Protein 3DAN (pdb70)

Secondary structure (DSSP, 8-state):
--GGGS-B-PPP----STTHHHHHHHHHHHHSTTHHHHHHHHHHHHHT-SEEEEE-TT-TTT-S--EEEEE-STTTGGGGG-TTTEE-SS-TTSSS---GGGGTTS--GGG--TTSHHHHHHHHHHHHHHHHHHHHHHHHHHHHHHHHHHHHHHHHHHHS-EE-HHHHHHHHHHHHHHHHHS--GGGSTTTT-HHHHHHHHHHHHHGGG---S--HHHHHHHHSSSPPPGGGTHHHHHHHHHHHHHH-HHHHHHHHHHT--HHHHHHHHHIIIIIIIIHHHHHHHHHHHHHHHHH-HHHHHHHHHHHHHHHHHHSTTS--HHHHHT-HHHHHHHHHHHHHS-SS-EEEEEESS-EEEE-SS-EEEE-TTPEEEEEHHHHTT-TTTSSSTTS--TTTTSGGGGGGGGG--TTSS-TTS---TTS-S-TTHHHHHHHHHHHHHHHHHHEEEEEEEEE--SSS-EEEEEEEEES--

Nearest PDB structures (foldseek):
  3dam-assembly1_A  TM=1.001E+00  e=1.927E-76  Parthenium argentatum
  2rch-assembly2_B  TM=9.861E-01  e=2.544E-60  Arabidopsis thaliana
  3dsk-assembly2_B  TM=9.853E-01  e=9.013E-60  Arabidopsis thaliana
  3mdt-assembly1_A  TM=7.289E-01  e=1.792E-11  Homo sapiens
  5esm-assembly1_A  TM=6.871E-01  e=2.286E-11  Saccharomyces cerevisiae YJM789

Structure (mmCIF, N/CA/C/O backbone):
data_3DAN
#
_entry.id   3DAN
#
_cell.length_a   113.488
_cell.length_b   113.488
_cell.length_c   163.846
_cell.angle_alpha   90.00
_cell.angle_beta   90.00
_cell.angle_gamma   90.00
#
_symmetry.space_group_name_H-M   'I 4 2 2'
#
loop_
_entity.id
_entity.type
_entity.pdbx_description
1 polymer 'Cytochrome P450 74A2'
2 non-polymer 'PROTOPORPHYRIN IX CONTAINING FE'
3 water water
#
loop_
_atom_site.group_PDB
_atom_site.id
_atom_site.type_symbol
_atom_site.label_atom_id
_atom_site.label_alt_id
_atom_site.label_comp_id
_atom_site.label_asym_id
_atom_site.label_entity_id
_atom_site.label_seq_id
_atom_site.pdbx_PDB_ins_code
_atom_site.Cartn_x
_atom_site.Cartn_y
_atom_site.Cartn_z
_atom_site.occupancy
_atom_site.B_iso_or_equiv
_atom_site.auth_seq_id
_atom_site.auth_comp_id
_atom_site.auth_asym_id
_atom_site.auth_atom_id
_atom_site.pdbx_PDB_model_num
ATOM 1 N N . MET A 1 1 ? -0.799 38.837 42.316 1.00 45.08 1 MET A N 1
ATOM 2 C CA . MET A 1 1 ? -1.871 38.722 43.344 1.00 45.23 1 MET A CA 1
ATOM 3 C C . MET A 1 1 ? -1.444 37.738 44.430 1.00 44.36 1 MET A C 1
ATOM 4 O O . MET A 1 1 ? -0.493 36.977 44.249 1.00 44.12 1 MET A O 1
ATOM 9 N N . ASP A 1 2 ? -2.148 37.757 45.557 1.00 43.09 2 ASP A N 1
ATOM 10 C CA . ASP A 1 2 ? -1.830 36.862 46.662 1.00 42.41 2 ASP A CA 1
ATOM 11 C C . ASP A 1 2 ? -1.964 35.412 46.203 1.00 40.70 2 ASP A C 1
ATOM 12 O O . ASP A 1 2 ? -2.970 35.032 45.603 1.00 40.43 2 ASP A O 1
ATOM 17 N N . PRO A 1 3 ? -0.945 34.583 46.476 1.00 38.85 3 PRO A N 1
ATOM 18 C CA . PRO A 1 3 ? -0.990 33.174 46.072 1.00 37.73 3 PRO A CA 1
ATOM 19 C C . PRO A 1 3 ? -2.169 32.410 46.671 1.00 37.10 3 PRO A C 1
ATOM 20 O O . PRO A 1 3 ? -2.560 31.362 46.159 1.00 35.91 3 PRO A O 1
ATOM 24 N N . SER A 1 4 ? -2.739 32.938 47.751 1.00 36.73 4 SER A N 1
ATOM 25 C CA . SER A 1 4 ? -3.879 32.293 48.394 1.00 36.72 4 SER A CA 1
ATOM 26 C C . SER A 1 4 ? -5.131 32.514 47.548 1.00 36.31 4 SER A C 1
ATOM 27 O O . SER A 1 4 ? -6.168 31.892 47.777 1.00 36.31 4 SER A O 1
ATOM 30 N N . SER A 1 5 ? -5.022 33.409 46.572 1.00 35.30 5 SER A N 1
ATOM 31 C CA . SER A 1 5 ? -6.133 33.714 45.679 1.00 35.15 5 SER A CA 1
ATOM 32 C C . SER A 1 5 ? -5.965 32.976 44.353 1.00 34.19 5 SER A C 1
ATOM 33 O O . SER A 1 5 ? -6.759 33.154 43.428 1.00 34.60 5 SER A O 1
ATOM 36 N N . LYS A 1 6 ? -4.919 32.159 44.264 1.00 32.14 6 LYS A N 1
ATOM 37 C CA . LYS A 1 6 ? -4.648 31.377 43.061 1.00 31.15 6 LYS A CA 1
ATOM 38 C C . LYS A 1 6 ? -5.004 29.927 43.352 1.00 30.56 6 LYS A C 1
ATOM 39 O O . LYS A 1 6 ? -4.189 29.166 43.873 1.00 30.41 6 LYS A O 1
ATOM 45 N N . PRO A 1 7 ? -6.233 29.523 43.011 1.00 30.61 7 PRO A N 1
ATOM 46 C CA . PRO A 1 7 ? -6.679 28.151 43.253 1.00 30.18 7 PRO A CA 1
ATOM 47 C C . PRO A 1 7 ? -5.826 27.094 42.566 1.00 29.36 7 PRO A C 1
ATOM 48 O O . PRO A 1 7 ? -5.240 27.340 41.509 1.00 27.56 7 PRO A O 1
ATOM 52 N N . LEU A 1 8 ? -5.750 25.923 43.189 1.00 28.09 8 LEU A N 1
ATOM 53 C CA . LEU A 1 8 ? -5.010 24.797 42.636 1.00 27.35 8 LEU A CA 1
ATOM 54 C C . LEU A 1 8 ? -5.930 24.232 41.557 1.00 27.24 8 LEU A C 1
ATOM 55 O O . LEU A 1 8 ? -7.066 23.855 41.842 1.00 26.65 8 LEU A O 1
ATOM 60 N N . ARG A 1 9 ? -5.446 24.188 40.320 1.00 25.87 9 ARG A N 1
ATOM 61 C CA . ARG A 1 9 ? -6.250 23.697 39.207 1.00 25.10 9 ARG A CA 1
ATOM 62 C C . ARG A 1 9 ? -5.513 22.628 38.416 1.00 23.57 9 ARG A C 1
ATOM 63 O O . ARG A 1 9 ? -4.297 22.484 38.528 1.00 22.25 9 ARG A O 1
ATOM 71 N N . GLU A 1 10 ? -6.258 21.876 37.617 1.00 21.56 10 GLU A N 1
ATOM 72 C CA . GLU A 1 10 ? -5.647 20.860 36.779 1.00 22.33 10 GLU A CA 1
ATOM 73 C C . GLU A 1 10 ? -5.024 21.623 35.615 1.00 19.92 10 GLU A C 1
ATOM 74 O O . GLU A 1 10 ? -5.551 22.653 35.192 1.00 19.06 10 GLU A O 1
ATOM 80 N N . ILE A 1 11 ? -3.894 21.144 35.113 1.00 17.58 11 ILE A N 1
ATOM 81 C CA . ILE A 1 11 ? -3.255 21.808 33.985 1.00 15.90 11 ILE A CA 1
ATOM 82 C C . ILE A 1 11 ? -4.127 21.575 32.755 1.00 15.94 11 ILE A C 1
ATOM 83 O O . ILE A 1 11 ? -4.371 20.434 32.369 1.00 16.11 11 ILE A O 1
ATOM 88 N N . PRO A 1 12 ? -4.620 22.654 32.127 1.00 15.14 12 PRO A N 1
ATOM 89 C CA . PRO A 1 12 ? -5.463 22.479 30.940 1.00 15.16 12 PRO A CA 1
ATOM 90 C C . PRO A 1 12 ? -4.674 21.938 29.749 1.00 15.40 12 PRO A C 1
ATOM 91 O O . PRO A 1 12 ? -3.449 22.056 29.698 1.00 12.62 12 PRO A O 1
ATOM 95 N N . GLY A 1 13 ? -5.380 21.344 28.791 1.00 15.64 13 GLY A N 1
ATOM 96 C CA . GLY A 1 13 ? -4.711 20.811 27.618 1.00 15.56 13 GLY A CA 1
ATOM 97 C C . GLY A 1 13 ? -4.712 19.298 27.574 1.00 15.88 13 GLY A C 1
ATOM 98 O O . GLY A 1 13 ? -4.857 18.638 28.599 1.00 15.75 13 GLY A O 1
ATOM 99 N N . SER A 1 14 ? -4.539 18.751 26.377 1.00 15.67 14 SER A N 1
ATOM 100 C CA . SER A 1 14 ? -4.536 17.306 26.174 1.00 18.07 14 SER A CA 1
ATOM 101 C C . SER A 1 14 ? -3.493 16.933 25.123 1.00 16.48 14 SER A C 1
ATOM 102 O O . SER A 1 14 ? -3.107 17.767 24.305 1.00 17.67 14 SER A O 1
ATOM 105 N N . TYR A 1 15 ? -3.036 15.685 25.142 1.00 15.08 15 TYR A N 1
ATOM 106 C CA . TYR A 1 15 ? -2.039 15.240 24.173 1.00 14.15 15 TYR A CA 1
ATOM 107 C C . TYR A 1 15 ? -2.657 14.486 22.995 1.00 14.70 15 TYR A C 1
ATOM 108 O O . TYR A 1 15 ? -2.008 14.286 21.968 1.00 13.80 15 TYR A O 1
ATOM 117 N N . GLY A 1 16 ? -3.914 14.074 23.149 1.00 15.26 16 GLY A N 1
ATOM 118 C CA . GLY A 1 16 ? -4.614 13.374 22.081 1.00 16.54 16 GLY A CA 1
ATOM 119 C C . GLY A 1 16 ? -4.125 11.982 21.719 1.00 16.33 16 GLY A C 1
ATOM 120 O O . GLY A 1 16 ? -3.469 11.312 22.518 1.00 17.54 16 GLY A O 1
ATOM 121 N N . ILE A 1 17 ? -4.461 11.541 20.509 1.00 16.49 17 ILE A N 1
ATOM 122 C CA . ILE A 1 17 ? -4.061 10.219 20.028 1.00 17.59 17 ILE A CA 1
ATOM 123 C C . ILE A 1 17 ? -2.546 10.211 19.827 1.00 18.55 17 ILE A C 1
ATOM 124 O O . ILE A 1 17 ? -2.020 10.964 19.014 1.00 15.78 17 ILE A O 1
ATOM 129 N N . PRO A 1 18 ? -1.833 9.342 20.564 1.00 21.24 18 PRO A N 1
ATOM 130 C CA . PRO A 1 18 ? -0.376 9.154 20.561 1.00 24.77 18 PRO A CA 1
ATOM 131 C C . PRO A 1 18 ? 0.474 9.600 19.368 1.00 27.28 18 PRO A C 1
ATOM 132 O O . PRO A 1 18 ? 1.145 10.625 19.435 1.00 32.75 18 PRO A O 1
ATOM 136 N N . PHE A 1 19 ? 0.454 8.830 18.290 1.00 26.99 19 PHE A N 1
ATOM 137 C CA . PHE A 1 19 ? 1.252 9.111 17.090 1.00 23.67 19 PHE A CA 1
ATOM 138 C C . PHE A 1 19 ? 0.645 10.210 16.206 1.00 21.56 19 PHE A C 1
ATOM 139 O O . PHE A 1 19 ? 1.337 11.109 15.714 1.00 18.88 19 PHE A O 1
ATOM 147 N N . PHE A 1 20 ? -0.663 10.115 16.019 1.00 17.38 20 PHE A N 1
ATOM 148 C CA . PHE A 1 20 ? -1.444 11.033 15.195 1.00 16.93 20 PHE A CA 1
ATOM 149 C C . PHE A 1 20 ? -1.424 12.517 15.586 1.00 14.94 20 PHE A C 1
ATOM 150 O O . PHE A 1 20 ? -1.083 13.376 14.773 1.00 15.68 20 PHE A O 1
ATOM 158 N N . GLN A 1 21 ? -1.798 12.818 16.825 1.00 14.04 21 GLN A N 1
ATOM 159 C CA . GLN A 1 21 ? -1.868 14.212 17.262 1.00 14.89 21 GLN A CA 1
ATOM 160 C C . GLN A 1 21 ? -0.550 14.983 17.187 1.00 13.48 21 GLN A C 1
ATOM 161 O O . GLN A 1 21 ? -0.530 16.135 16.759 1.00 13.52 21 GLN A O 1
ATOM 167 N N . PRO A 1 22 ? 0.568 14.373 17.613 1.00 14.43 22 PRO A N 1
ATOM 168 C CA . PRO A 1 22 ? 1.819 15.135 17.524 1.00 14.25 22 PRO A CA 1
ATOM 169 C C . PRO A 1 22 ? 2.189 15.518 16.090 1.00 14.39 22 PRO A C 1
ATOM 170 O O . PRO A 1 22 ? 2.859 16.520 15.867 1.00 12.82 22 PRO A O 1
ATOM 174 N N . ILE A 1 23 ? 1.749 14.724 15.118 1.00 14.03 23 ILE A N 1
ATOM 175 C CA . ILE A 1 23 ? 2.040 15.033 13.723 1.00 13.79 23 ILE A CA 1
ATOM 176 C C . ILE A 1 23 ? 1.137 16.176 13.279 1.00 13.75 23 ILE A C 1
ATOM 177 O O . ILE A 1 23 ? 1.584 17.116 12.617 1.00 14.06 23 ILE A O 1
ATOM 182 N N . LYS A 1 24 ? -0.135 16.103 13.656 1.00 13.13 24 LYS A N 1
ATOM 183 C CA . LYS A 1 24 ? -1.074 17.159 13.309 1.00 14.94 24 LYS A CA 1
ATOM 184 C C . LYS A 1 24 ? -0.617 18.467 13.960 1.00 14.25 24 LYS A C 1
ATOM 185 O O . LYS A 1 24 ? -0.677 19.531 13.346 1.00 14.92 24 LYS A O 1
ATOM 191 N N . ASP A 1 25 ? -0.145 18.385 15.203 1.00 13.59 25 ASP A N 1
ATOM 192 C CA . ASP A 1 25 ? 0.309 19.581 15.906 1.00 14.60 25 ASP A CA 1
ATOM 193 C C . ASP A 1 25 ? 1.562 20.208 15.299 1.00 14.30 25 ASP A C 1
ATOM 194 O O . ASP A 1 25 ? 1.674 21.430 15.236 1.00 13.44 25 ASP A O 1
ATOM 199 N N . ARG A 1 26 ? 2.511 19.394 14.848 1.00 14.11 26 ARG A N 1
ATOM 200 C CA . ARG A 1 26 ? 3.709 19.985 14.265 1.00 14.59 26 ARG A CA 1
ATOM 201 C C . ARG A 1 26 ? 3.376 20.639 12.924 1.00 14.34 26 ARG A C 1
ATOM 202 O O . ARG A 1 26 ? 4.062 21.563 12.491 1.00 14.72 26 ARG A O 1
ATOM 210 N N . LEU A 1 27 ? 2.316 20.168 12.270 1.00 14.18 27 LEU A N 1
ATOM 211 C CA . LEU A 1 27 ? 1.896 20.771 11.008 1.00 15.08 27 LEU A CA 1
ATOM 212 C C . LEU A 1 27 ? 1.347 22.169 11.326 1.00 16.42 27 LEU A C 1
ATOM 213 O O . LEU A 1 27 ? 1.589 23.129 10.593 1.00 16.83 27 LEU A O 1
ATOM 218 N N . GLU A 1 28 ? 0.624 22.284 12.435 1.00 15.72 28 GLU A N 1
ATOM 219 C CA . GLU A 1 28 ? 0.072 23.571 12.851 1.00 16.26 28 GLU A CA 1
ATOM 220 C C . GLU A 1 28 ? 1.219 24.507 13.227 1.00 16.19 28 GLU A C 1
ATOM 221 O O . GLU A 1 28 ? 1.238 25.688 12.866 1.00 16.68 28 GLU A O 1
ATOM 227 N N . TYR A 1 29 ? 2.172 23.956 13.964 1.00 14.15 29 TYR A N 1
ATOM 228 C CA . TYR A 1 29 ? 3.342 24.693 14.422 1.00 14.31 29 TYR A CA 1
ATOM 229 C C . TYR A 1 29 ? 4.144 25.303 13.270 1.00 14.30 29 TYR A C 1
ATOM 230 O O . TYR A 1 29 ? 4.491 26.482 13.306 1.00 15.01 29 TYR A O 1
ATOM 239 N N . PHE A 1 30 ? 4.423 24.498 12.248 1.00 14.29 30 PHE A N 1
ATOM 240 C CA . PHE A 1 30 ? 5.222 24.942 11.105 1.00 16.09 30 PHE A CA 1
ATOM 241 C C . PHE A 1 30 ? 4.493 25.601 9.933 1.00 18.54 30 PHE A C 1
ATOM 242 O O . PHE A 1 30 ? 5.083 26.416 9.220 1.00 19.47 30 PHE A O 1
ATOM 250 N N . TYR A 1 31 ? 3.227 25.258 9.720 1.00 17.83 31 TYR A N 1
ATOM 251 C CA . TYR A 1 31 ? 2.507 25.804 8.570 1.00 19.74 31 TYR A CA 1
ATOM 252 C C . TYR A 1 31 ? 1.207 26.540 8.872 1.00 20.19 31 TYR A C 1
ATOM 253 O O . TYR A 1 31 ? 0.574 27.083 7.964 1.00 22.07 31 TYR A O 1
ATOM 262 N N . GLY A 1 32 ? 0.808 26.563 10.139 1.00 20.28 32 GLY A N 1
ATOM 263 C CA . GLY A 1 32 ? -0.415 27.252 10.510 1.00 20.05 32 GLY A CA 1
ATOM 264 C C . GLY A 1 32 ? -0.257 28.757 10.389 1.00 20.49 32 GLY A C 1
ATOM 265 O O . GLY A 1 32 ? 0.852 29.276 10.485 1.00 18.60 32 GLY A O 1
ATOM 266 N N . THR A 1 33 ? -1.360 29.465 10.173 1.00 22.19 33 THR A N 1
ATOM 267 C CA . THR A 1 33 ? -1.298 30.915 10.045 1.00 23.81 33 THR A CA 1
ATOM 268 C C . THR A 1 33 ? -0.796 31.513 11.358 1.00 23.07 33 THR A C 1
ATOM 269 O O . THR A 1 33 ? -1.269 31.151 12.432 1.00 22.22 33 THR A O 1
ATOM 273 N N . GLY A 1 34 ? 0.176 32.413 11.267 1.00 22.39 34 GLY A N 1
ATOM 274 C CA . GLY A 1 34 ? 0.719 33.032 12.463 1.00 22.31 34 GLY A CA 1
ATOM 275 C C . GLY A 1 34 ? 1.966 32.341 12.990 1.00 21.73 34 GLY A C 1
ATOM 276 O O . GLY A 1 34 ? 2.596 32.824 13.930 1.00 22.19 34 GLY A O 1
ATOM 277 N N . GLY A 1 35 ? 2.317 31.204 12.395 1.00 21.06 35 GLY A N 1
ATOM 278 C CA . GLY A 1 35 ? 3.506 30.480 12.816 1.00 20.29 35 GLY A CA 1
ATOM 279 C C . GLY A 1 35 ? 3.485 29.984 14.250 1.00 18.94 35 GLY A C 1
ATOM 280 O O . GLY A 1 35 ? 2.425 29.887 14.872 1.00 18.05 35 GLY A O 1
ATOM 281 N N . ARG A 1 36 ? 4.663 29.679 14.786 1.00 17.38 36 ARG A N 1
ATOM 282 C CA . ARG A 1 36 ? 4.759 29.170 16.149 1.00 15.96 36 ARG A CA 1
ATOM 283 C C . ARG A 1 36 ? 4.236 30.138 17.206 1.00 16.43 36 ARG A C 1
ATOM 284 O O . ARG A 1 36 ? 3.737 29.706 18.242 1.00 15.87 36 ARG A O 1
ATOM 292 N N . ASP A 1 37 ? 4.338 31.442 16.965 1.00 16.36 37 ASP A N 1
ATOM 293 C CA . ASP A 1 37 ? 3.819 32.390 17.949 1.00 16.61 37 ASP A CA 1
ATOM 294 C C . ASP A 1 37 ? 2.320 32.145 18.135 1.00 16.11 37 ASP A C 1
ATOM 295 O O . ASP A 1 37 ? 1.818 32.140 19.256 1.00 15.37 37 ASP A O 1
ATOM 300 N N . GLU A 1 38 ? 1.610 31.941 17.028 1.00 15.20 38 GLU A N 1
ATOM 301 C CA . GLU A 1 38 ? 0.171 31.700 17.079 1.00 16.21 38 GLU A CA 1
ATOM 302 C C . GLU A 1 38 ? -0.120 30.327 17.676 1.00 14.82 38 GLU A C 1
ATOM 303 O O . GLU A 1 38 ? -1.162 30.115 18.296 1.00 14.06 38 GLU A O 1
ATOM 309 N N . TYR A 1 39 ? 0.802 29.391 17.476 1.00 15.17 39 TYR A N 1
ATOM 310 C CA . TYR A 1 39 ? 0.646 28.051 18.025 1.00 14.12 39 TYR A CA 1
ATOM 311 C C . TYR A 1 39 ? 0.457 28.204 19.532 1.00 14.51 39 TYR A C 1
ATOM 312 O O . TYR A 1 39 ? -0.444 27.614 20.127 1.00 14.72 39 TYR A O 1
ATOM 321 N N . PHE A 1 40 ? 1.313 29.021 20.140 1.00 13.62 40 PHE A N 1
ATOM 322 C CA . PHE A 1 40 ? 1.258 29.254 21.572 1.00 12.55 40 PHE A CA 1
ATOM 323 C C . PHE A 1 40 ? 0.147 30.217 21.989 1.00 12.08 40 PHE A C 1
ATOM 324 O O . PHE A 1 40 ? -0.571 29.959 22.950 1.00 13.04 40 PHE A O 1
ATOM 332 N N . ARG A 1 41 ? -0.005 31.318 21.266 1.00 12.60 41 ARG A N 1
ATOM 333 C CA . ARG A 1 41 ? -1.032 32.296 21.619 1.00 13.16 41 ARG A CA 1
ATOM 334 C C . ARG A 1 41 ? -2.444 31.723 21.561 1.00 13.12 41 ARG A C 1
ATOM 335 O O . ARG A 1 41 ? -3.265 32.003 22.432 1.00 13.96 41 ARG A O 1
ATOM 343 N N . SER A 1 42 ? -2.727 30.934 20.530 1.00 13.95 42 SER A N 1
ATOM 344 C CA . SER A 1 42 ? -4.056 30.345 20.372 1.00 13.98 42 SER A CA 1
ATOM 345 C C . SER A 1 42 ? -4.403 29.423 21.534 1.00 13.73 42 SER A C 1
ATOM 346 O O . SER A 1 42 ? -5.555 29.348 21.950 1.00 13.43 42 SER A O 1
ATOM 349 N N . ARG A 1 43 ? -3.407 28.715 22.057 1.00 12.64 43 ARG A N 1
ATOM 350 C CA . ARG A 1 43 ? -3.643 27.811 23.174 1.00 13.27 43 ARG A CA 1
ATOM 351 C C . ARG A 1 43 ? -3.841 28.605 24.457 1.00 13.61 43 ARG A C 1
ATOM 352 O O . ARG A 1 43 ? -4.663 28.247 25.302 1.00 13.61 43 ARG A O 1
ATOM 360 N N . MET A 1 44 ? -3.102 29.701 24.590 1.00 14.49 44 MET A N 1
ATOM 361 C CA . MET A 1 44 ? -3.228 30.550 25.765 1.00 15.11 44 MET A CA 1
ATOM 362 C C . MET A 1 44 ? -4.658 31.094 25.807 1.00 14.70 44 MET A C 1
ATOM 363 O O . MET A 1 44 ? -5.285 31.142 26.860 1.00 14.12 44 MET A O 1
ATOM 368 N N . GLN A 1 45 ? -5.166 31.493 24.646 1.00 16.14 45 GLN A N 1
ATOM 369 C CA . GLN A 1 45 ? -6.522 32.029 24.537 1.00 16.77 45 GLN A CA 1
ATOM 370 C C . GLN A 1 45 ? -7.556 30.938 24.811 1.00 16.36 45 GLN A C 1
ATOM 371 O O . GLN A 1 45 ? -8.486 31.126 25.598 1.00 16.12 45 GLN A O 1
ATOM 377 N N . LYS A 1 46 ? -7.384 29.799 24.151 1.00 15.17 46 LYS A N 1
ATOM 378 C CA . LYS A 1 46 ? -8.292 28.667 24.296 1.00 15.57 46 LYS A CA 1
ATOM 379 C C . LYS A 1 46 ? -8.462 28.232 25.748 1.00 14.17 46 LYS A C 1
ATOM 380 O O . LYS A 1 46 ? -9.578 28.017 26.213 1.00 15.14 46 LYS A O 1
ATOM 386 N N . TYR A 1 47 ? -7.351 28.116 26.467 1.00 14.19 47 TYR A N 1
ATOM 387 C CA . TYR A 1 47 ? -7.390 27.674 27.855 1.00 13.92 47 TYR A CA 1
ATOM 388 C C . TYR A 1 47 ? -7.386 28.795 28.883 1.00 14.46 47 TYR A C 1
ATOM 389 O O . TYR A 1 47 ? -7.458 28.529 30.084 1.00 14.45 47 TYR A O 1
ATOM 398 N N . GLN A 1 48 ? -7.318 30.038 28.416 1.00 15.11 48 GLN A N 1
ATOM 399 C CA . GLN A 1 48 ? -7.276 31.185 29.320 1.00 16.74 48 GLN A CA 1
ATOM 400 C C . GLN A 1 48 ? -6.227 30.917 30.393 1.00 17.48 48 GLN A C 1
ATOM 401 O O . GLN A 1 48 ? -6.477 31.090 31.589 1.00 17.52 48 GLN A O 1
ATOM 407 N N . SER A 1 49 ? -5.046 30.493 29.951 1.00 15.86 49 SER A N 1
ATOM 408 C CA . SER A 1 49 ? -3.957 30.172 30.866 1.00 15.29 49 SER A CA 1
ATOM 409 C C . SER A 1 49 ? -2.605 30.265 30.159 1.00 15.34 49 SER A C 1
ATOM 410 O O . SER A 1 49 ? -2.486 29.938 28.975 1.00 14.30 49 SER A O 1
ATOM 413 N N . THR A 1 50 ? -1.591 30.716 30.892 1.00 14.86 50 THR A N 1
ATOM 414 C CA . THR A 1 50 ? -0.248 30.832 30.342 1.00 14.82 50 THR A CA 1
ATOM 415 C C . THR A 1 50 ? 0.513 29.534 30.592 1.00 13.86 50 THR A C 1
ATOM 416 O O . THR A 1 50 ? 1.690 29.416 30.247 1.00 14.47 50 THR A O 1
ATOM 420 N N . VAL A 1 51 ? -0.172 28.574 31.210 1.00 13.34 51 VAL A N 1
ATOM 421 C CA . VAL A 1 51 ? 0.386 27.255 31.498 1.00 12.39 51 VAL A CA 1
ATOM 422 C C . VAL A 1 51 ? -0.598 26.217 30.955 1.00 13.56 51 VAL A C 1
ATOM 423 O O . VAL A 1 51 ? -1.781 26.219 31.307 1.00 14.42 51 VAL A O 1
ATOM 427 N N . PHE A 1 52 ? -0.114 25.337 30.088 1.00 11.36 52 PHE A N 1
ATOM 428 C CA . PHE A 1 52 ? -0.982 24.318 29.511 1.00 12.08 52 PHE A CA 1
ATOM 429 C C . PHE A 1 52 ? -0.183 23.184 28.896 1.00 12.05 52 PHE A C 1
ATOM 430 O O . PHE A 1 52 ? 1.008 23.329 28.610 1.00 11.62 52 PHE A O 1
ATOM 438 N N . ARG A 1 53 ? -0.845 22.049 28.710 1.00 10.12 53 ARG A N 1
ATOM 439 C CA . ARG A 1 53 ? -0.213 20.881 28.114 1.00 12.03 53 ARG A CA 1
ATOM 440 C C . ARG A 1 53 ? -0.277 21.011 26.600 1.00 12.59 53 ARG A C 1
ATOM 441 O O . ARG A 1 53 ? -1.239 21.562 26.059 1.00 13.45 53 ARG A O 1
ATOM 449 N N . ALA A 1 54 ? 0.748 20.509 25.921 1.00 10.95 54 ALA A N 1
ATOM 450 C CA . ALA A 1 54 ? 0.790 20.549 24.466 1.00 11.43 54 ALA A CA 1
ATOM 451 C C . ALA A 1 54 ? 1.869 19.624 23.937 1.00 11.33 54 ALA A C 1
ATOM 452 O O . ALA A 1 54 ? 2.785 19.244 24.669 1.00 11.60 54 ALA A O 1
ATOM 454 N N . ASN A 1 55 ? 1.741 19.249 22.667 1.00 11.91 55 ASN A N 1
ATOM 455 C CA . ASN A 1 55 ? 2.739 18.414 22.009 1.00 12.48 55 ASN A CA 1
ATOM 456 C C . ASN A 1 55 ? 3.687 19.397 21.340 1.00 13.20 55 ASN A C 1
ATOM 457 O O . ASN A 1 55 ? 3.271 20.482 20.939 1.00 13.44 55 ASN A O 1
ATOM 462 N N . MET A 1 56 ? 4.954 19.019 21.222 1.00 11.15 56 MET A N 1
ATOM 463 C CA . MET A 1 56 ? 5.950 19.879 20.592 1.00 12.34 56 MET A CA 1
ATOM 464 C C . MET A 1 56 ? 6.672 19.127 19.480 1.00 12.67 56 MET A C 1
ATOM 465 O O . MET A 1 56 ? 6.716 17.895 19.481 1.00 11.73 56 MET A O 1
ATOM 470 N N . PRO A 1 57 ? 7.226 19.858 18.502 1.00 12.43 57 PRO A N 1
ATOM 471 C CA . PRO A 1 57 ? 7.952 19.201 17.412 1.00 13.33 57 PRO A CA 1
ATOM 472 C C . PRO A 1 57 ? 9.192 18.607 18.079 1.00 12.90 57 PRO A C 1
ATOM 473 O O . PRO A 1 57 ? 9.537 19.004 19.195 1.00 14.59 57 PRO A O 1
ATOM 477 N N . PRO A 1 58 ? 9.907 17.702 17.396 1.00 12.16 58 PRO A N 1
ATOM 478 C CA . PRO A 1 58 ? 9.662 17.180 16.043 1.00 12.99 58 PRO A CA 1
ATOM 479 C C . PRO A 1 58 ? 8.616 16.077 15.909 1.00 14.35 58 PRO A C 1
ATOM 480 O O . PRO A 1 58 ? 8.200 15.739 14.799 1.00 13.94 58 PRO A O 1
ATOM 484 N N . GLY A 1 59 ? 8.197 15.501 17.025 1.00 14.44 59 GLY A N 1
ATOM 485 C CA . GLY A 1 59 ? 7.218 14.439 16.930 1.00 16.68 59 GLY A CA 1
ATOM 486 C C . GLY A 1 59 ? 7.847 13.104 16.563 1.00 20.09 59 GLY A C 1
ATOM 487 O O . GLY A 1 59 ? 9.073 13.008 16.417 1.00 15.60 59 GLY A O 1
ATOM 488 N N . PRO A 1 60 ? 7.008 12.072 16.351 1.00 22.96 60 PRO A N 1
ATOM 489 C CA . PRO A 1 60 ? 7.254 10.673 16.009 1.00 27.24 60 PRO A CA 1
ATOM 490 C C . PRO A 1 60 ? 8.638 10.066 15.953 1.00 29.60 60 PRO A C 1
ATOM 491 O O . PRO A 1 60 ? 9.295 9.928 16.983 1.00 33.40 60 PRO A O 1
ATOM 495 N N . PHE A 1 61 ? 9.096 9.691 14.768 1.00 28.85 61 PHE A N 1
ATOM 496 C CA . PHE A 1 61 ? 10.372 9.019 14.700 1.00 23.56 61 PHE A CA 1
ATOM 497 C C . PHE A 1 61 ? 11.601 9.719 15.255 1.00 20.29 61 PHE A C 1
ATOM 498 O O . PHE A 1 61 ? 12.420 9.066 15.890 1.00 19.85 61 PHE A O 1
ATOM 506 N N . VAL A 1 62 ? 11.743 11.026 15.067 1.00 17.36 62 VAL A N 1
ATOM 507 C CA . VAL A 1 62 ? 12.921 11.686 15.629 1.00 14.74 62 VAL A CA 1
ATOM 508 C C . VAL A 1 62 ? 12.824 11.728 17.157 1.00 13.57 62 VAL A C 1
ATOM 509 O O . VAL A 1 62 ? 13.792 11.440 17.864 1.00 14.83 62 VAL A O 1
ATOM 513 N N . SER A 1 63 ? 11.647 12.077 17.660 1.00 12.76 63 SER A N 1
ATOM 514 C CA . SER A 1 63 ? 11.413 12.147 19.105 1.00 12.48 63 SER A CA 1
ATOM 515 C C . SER A 1 63 ? 10.502 11.062 19.629 1.00 13.80 63 SER A C 1
ATOM 516 O O . SER A 1 63 ? 9.399 10.879 19.117 1.00 14.08 63 SER A O 1
ATOM 519 N N . SER A 1 64 ? 10.943 10.362 20.675 1.00 13.66 64 SER A N 1
ATOM 520 C CA . SER A 1 64 ? 10.136 9.323 21.319 1.00 16.41 64 SER A CA 1
ATOM 521 C C . SER A 1 64 ? 9.092 9.875 22.352 1.00 16.73 64 SER A C 1
ATOM 522 O O . SER A 1 64 ? 8.313 9.102 22.924 1.00 17.25 64 SER A O 1
ATOM 525 N N . ASN A 1 65 ? 9.070 11.191 22.620 1.00 14.87 65 ASN A N 1
ATOM 526 C CA . ASN A 1 65 ? 8.098 11.749 23.563 1.00 14.75 65 ASN A CA 1
ATOM 527 C C . ASN A 1 65 ? 7.924 13.245 23.334 1.00 13.33 65 ASN A C 1
ATOM 528 O O . ASN A 1 65 ? 8.734 14.049 23.785 1.00 11.71 65 ASN A O 1
ATOM 533 N N . PRO A 1 66 ? 6.847 13.635 22.636 1.00 13.20 66 PRO A N 1
ATOM 534 C CA . PRO A 1 66 ? 6.530 15.032 22.320 1.00 12.52 66 PRO A CA 1
ATOM 535 C C . PRO A 1 66 ? 5.747 15.801 23.387 1.00 12.55 66 PRO A C 1
ATOM 536 O O . PRO A 1 66 ? 5.500 16.996 23.226 1.00 11.82 66 PRO A O 1
ATOM 540 N N . LYS A 1 67 ? 5.369 15.124 24.468 1.00 11.28 67 LYS A N 1
ATOM 541 C CA . LYS A 1 67 ? 4.559 15.744 25.514 1.00 12.59 67 LYS A CA 1
ATOM 542 C C . LYS A 1 67 ? 5.269 16.686 26.476 1.00 10.95 67 LYS A C 1
ATOM 543 O O . LYS A 1 67 ? 6.245 16.312 27.115 1.00 11.13 67 LYS A O 1
ATOM 549 N N . VAL A 1 68 ? 4.759 17.908 26.588 1.00 11.23 68 VAL A N 1
ATOM 550 C CA . VAL A 1 68 ? 5.345 18.888 27.499 1.00 11.44 68 VAL A CA 1
ATOM 551 C C . VAL A 1 68 ? 4.268 19.711 28.188 1.00 11.75 68 VAL A C 1
ATOM 552 O O . VAL A 1 68 ? 3.081 19.592 27.880 1.00 11.56 68 VAL A O 1
ATOM 556 N N . ILE A 1 69 ? 4.701 20.521 29.148 1.00 11.29 69 ILE A N 1
ATOM 557 C CA . ILE A 1 69 ? 3.829 21.452 29.852 1.00 12.26 69 ILE A CA 1
ATOM 558 C C . ILE A 1 69 ? 4.434 22.797 29.455 1.00 11.08 69 ILE A C 1
ATOM 559 O O . ILE A 1 69 ? 5.596 23.068 29.761 1.00 13.00 69 ILE A O 1
ATOM 564 N N . VAL A 1 70 ? 3.656 23.623 28.765 1.00 10.68 70 VAL A N 1
ATOM 565 C CA . VAL A 1 70 ? 4.120 24.930 28.293 1.00 10.62 70 VAL A CA 1
ATOM 566 C C . VAL A 1 70 ? 3.971 26.051 29.322 1.00 11.80 70 VAL A C 1
ATOM 567 O O . VAL A 1 70 ? 2.925 26.182 29.958 1.00 12.21 70 VAL A O 1
ATOM 571 N N . LEU A 1 71 ? 5.023 26.858 29.471 1.00 10.81 71 LEU A N 1
ATOM 572 C CA . LEU A 1 71 ? 5.032 27.992 30.403 1.00 11.94 71 LEU A CA 1
ATOM 573 C C . LEU A 1 71 ? 5.274 29.266 29.598 1.00 12.40 71 LEU A C 1
ATOM 574 O O . LEU A 1 71 ? 6.314 29.400 28.959 1.00 12.36 71 LEU A O 1
ATOM 579 N N . LEU A 1 72 ? 4.333 30.207 29.644 1.00 12.24 72 LEU A N 1
ATOM 580 C CA . LEU A 1 72 ? 4.465 31.439 28.870 1.00 13.12 72 LEU A CA 1
ATOM 581 C C . LEU A 1 72 ? 4.580 32.742 29.671 1.00 14.49 72 LEU A C 1
ATOM 582 O O . LEU A 1 72 ? 4.840 33.797 29.088 1.00 17.82 72 LEU A O 1
ATOM 587 N N . ASP A 1 73 ? 4.390 32.683 30.987 1.00 14.58 73 ASP A N 1
ATOM 588 C CA . ASP A 1 73 ? 4.449 33.898 31.802 1.00 14.89 73 ASP A CA 1
ATOM 589 C C . ASP A 1 73 ? 5.706 34.004 32.657 1.00 14.86 73 ASP A C 1
ATOM 590 O O . ASP A 1 73 ? 6.407 33.017 32.872 1.00 14.41 73 ASP A O 1
ATOM 595 N N . ALA A 1 74 ? 5.969 35.211 33.158 1.00 15.30 74 ALA A N 1
ATOM 596 C CA . ALA A 1 74 ? 7.152 35.484 33.970 1.00 15.56 74 ALA A CA 1
ATOM 597 C C . ALA A 1 74 ? 7.125 34.921 35.392 1.00 16.95 74 ALA A C 1
ATOM 598 O O . ALA A 1 74 ? 8.155 34.889 36.065 1.00 15.51 74 ALA A O 1
ATOM 600 N N . LYS A 1 75 ? 5.960 34.489 35.860 1.00 16.75 75 LYS A N 1
ATOM 601 C CA . LYS A 1 75 ? 5.872 33.933 37.204 1.00 19.15 75 LYS A CA 1
ATOM 602 C C . LYS A 1 75 ? 6.251 32.451 37.221 1.00 17.66 75 LYS A C 1
ATOM 603 O O . LYS A 1 75 ? 6.918 31.984 38.138 1.00 18.96 75 LYS A O 1
ATOM 609 N N . SER A 1 76 ? 5.835 31.719 36.193 1.00 15.63 76 SER A N 1
ATOM 610 C CA . SER A 1 76 ? 6.119 30.290 36.110 1.00 15.00 76 SER A CA 1
ATOM 611 C C . SER A 1 76 ? 7.470 29.940 35.476 1.00 15.08 76 SER A C 1
ATOM 612 O O . SER A 1 76 ? 8.161 29.028 35.937 1.00 13.82 76 SER A O 1
ATOM 615 N N . PHE A 1 77 ? 7.837 30.678 34.431 1.00 13.33 77 PHE A N 1
ATOM 616 C CA . PHE A 1 77 ? 9.074 30.458 33.676 1.00 13.52 77 PHE A CA 1
ATOM 617 C C . PHE A 1 77 ? 10.368 30.144 34.442 1.00 13.68 77 PHE A C 1
ATOM 618 O O . PHE A 1 77 ? 11.071 29.197 34.097 1.00 13.58 77 PHE A O 1
ATOM 626 N N . PRO A 1 78 ? 10.703 30.930 35.484 1.00 14.14 78 PRO A N 1
ATOM 627 C CA . PRO A 1 78 ? 11.924 30.728 36.278 1.00 14.65 78 PRO A CA 1
ATOM 628 C C . PRO A 1 78 ? 12.200 29.320 36.803 1.00 14.20 78 PRO A C 1
ATOM 629 O O . PRO A 1 78 ? 13.336 29.000 37.155 1.00 13.86 78 PRO A O 1
ATOM 633 N N . ILE A 1 79 ? 11.174 28.481 36.872 1.00 14.34 79 ILE A N 1
ATOM 634 C CA . ILE A 1 79 ? 11.374 27.117 37.347 1.00 14.05 79 ILE A CA 1
ATOM 635 C C . ILE A 1 79 ? 12.417 26.433 36.457 1.00 12.71 79 ILE A C 1
ATOM 636 O O . ILE A 1 79 ? 13.139 25.539 36.894 1.00 12.86 79 ILE A O 1
ATOM 641 N N . LEU A 1 80 ? 12.497 26.875 35.207 1.00 11.86 80 LEU A N 1
ATOM 642 C CA . LEU A 1 80 ? 13.430 26.301 34.244 1.00 11.27 80 LEU A CA 1
ATOM 643 C C . LEU A 1 80 ? 14.902 26.555 34.596 1.00 12.63 80 LEU A C 1
ATOM 644 O O . LEU A 1 80 ? 15.790 25.900 34.053 1.00 13.64 80 LEU A O 1
ATOM 649 N N . PHE A 1 81 ? 15.155 27.492 35.507 1.00 13.25 81 PHE A N 1
ATOM 650 C CA . PHE A 1 81 ? 16.527 27.804 35.926 1.00 15.03 81 PHE A CA 1
ATOM 651 C C . PHE A 1 81 ? 16.917 27.028 37.178 1.00 15.02 81 PHE A C 1
ATOM 652 O O . PHE A 1 81 ? 18.102 26.865 37.474 1.00 16.49 81 PHE A O 1
ATOM 660 N N . ASP A 1 82 ? 15.912 26.565 37.914 1.00 16.28 82 ASP A N 1
ATOM 661 C CA . ASP A 1 82 ? 16.122 25.852 39.170 1.00 16.22 82 ASP A CA 1
ATOM 662 C C . ASP A 1 82 ? 16.570 24.407 38.989 1.00 16.60 82 ASP A C 1
ATOM 663 O O . ASP A 1 82 ? 15.742 23.500 38.903 1.00 14.96 82 ASP A O 1
ATOM 668 N N . VAL A 1 83 ? 17.881 24.187 38.962 1.00 16.48 83 VAL A N 1
ATOM 669 C CA . VAL A 1 83 ? 18.400 22.839 38.775 1.00 18.25 83 VAL A CA 1
ATOM 670 C C . VAL A 1 83 ? 18.167 21.900 39.959 1.00 18.35 83 VAL A C 1
ATOM 671 O O . VAL A 1 83 ? 18.470 20.712 39.873 1.00 19.64 83 VAL A O 1
ATOM 675 N N . SER A 1 84 ? 17.632 22.420 41.060 1.00 19.69 84 SER A N 1
ATOM 676 C CA . SER A 1 84 ? 17.350 21.565 42.209 1.00 21.16 84 SER A CA 1
ATOM 677 C C . SER A 1 84 ? 15.994 20.893 41.977 1.00 21.28 84 SER A C 1
ATOM 678 O O . SER A 1 84 ? 15.683 19.864 42.583 1.00 21.94 84 SER A O 1
ATOM 681 N N . LYS A 1 85 ? 15.197 21.481 41.085 1.00 19.24 85 LYS A N 1
ATOM 682 C CA . LYS A 1 85 ? 13.873 20.958 40.758 1.00 18.24 85 LYS A CA 1
ATOM 683 C C . LYS A 1 85 ? 13.770 20.379 39.347 1.00 17.74 85 LYS A C 1
ATOM 684 O O . LYS A 1 85 ? 12.937 19.510 39.091 1.00 17.55 85 LYS A O 1
ATOM 690 N N . VAL A 1 86 ? 14.595 20.862 38.422 1.00 15.91 86 VAL A N 1
ATOM 691 C CA . VAL A 1 86 ? 14.548 20.340 37.061 1.00 14.39 86 VAL A CA 1
ATOM 692 C C . VAL A 1 86 ? 15.875 19.771 36.578 1.00 14.05 86 VAL A C 1
ATOM 693 O O . VAL A 1 86 ? 16.947 20.315 36.852 1.00 14.09 86 VAL A O 1
ATOM 697 N N . GLU A 1 87 ? 15.781 18.655 35.867 1.00 13.01 87 GLU A N 1
ATOM 698 C CA . GLU A 1 87 ? 16.938 17.988 35.296 1.00 14.58 87 GLU A CA 1
ATOM 699 C C . GLU A 1 87 ? 17.146 18.624 33.921 1.00 13.66 87 GLU A C 1
ATOM 700 O O . GLU A 1 87 ? 16.181 18.923 33.219 1.00 12.99 87 GLU A O 1
ATOM 706 N N . LYS A 1 88 ? 18.401 18.832 33.546 1.00 12.40 88 LYS A N 1
ATOM 707 C CA . LYS A 1 88 ? 18.734 19.448 32.264 1.00 12.06 88 LYS A CA 1
ATOM 708 C C . LYS A 1 88 ? 19.654 18.514 31.492 1.00 12.47 88 LYS A C 1
ATOM 709 O O . LYS A 1 88 ? 20.752 18.896 31.077 1.00 14.20 88 LYS A O 1
ATOM 715 N N . LYS A 1 89 ? 19.199 17.283 31.308 1.00 11.15 89 LYS A N 1
ATOM 716 C CA . LYS A 1 89 ? 19.981 16.282 30.606 1.00 10.67 89 LYS A CA 1
ATOM 717 C C . LYS A 1 89 ? 19.409 15.975 29.225 1.00 10.83 89 LYS A C 1
ATOM 718 O O . LYS A 1 89 ? 18.221 15.672 29.088 1.00 10.35 89 LYS A O 1
ATOM 724 N N . ASP A 1 90 ? 20.269 16.057 28.215 1.00 9.87 90 ASP A N 1
ATOM 725 C CA . ASP A 1 90 ? 19.910 15.774 26.824 1.00 11.68 90 ASP A CA 1
ATOM 726 C C . ASP A 1 90 ? 18.689 16.531 26.309 1.00 12.13 90 ASP A C 1
ATOM 727 O O . ASP A 1 90 ? 17.938 16.006 25.484 1.00 12.65 90 ASP A O 1
ATOM 732 N N . LEU A 1 91 ? 18.492 17.763 26.769 1.00 10.62 91 LEU A N 1
ATOM 733 C CA . LEU A 1 91 ? 17.336 18.531 26.318 1.00 10.17 91 LEU A CA 1
ATOM 734 C C . LEU A 1 91 ? 17.679 19.929 25.800 1.00 11.15 91 LEU A C 1
ATOM 735 O O . LEU A 1 91 ? 16.821 20.815 25.728 1.00 9.72 91 LEU A O 1
ATOM 740 N N . PHE A 1 92 ? 18.945 20.103 25.429 1.00 9.57 92 PHE A N 1
ATOM 741 C CA . PHE A 1 92 ? 19.445 21.354 24.866 1.00 10.95 92 PHE A CA 1
ATOM 742 C C . PHE A 1 92 ? 18.617 21.677 23.614 1.00 11.78 92 PHE A C 1
ATOM 743 O O . PHE A 1 92 ? 18.340 22.844 23.323 1.00 11.55 92 PHE A O 1
ATOM 751 N N . THR A 1 93 ? 18.217 20.646 22.871 1.00 10.94 93 THR A N 1
ATOM 752 C CA . THR A 1 93 ? 17.406 20.871 21.679 1.00 12.68 93 THR A CA 1
ATOM 753 C C . THR A 1 93 ? 15.961 20.391 21.846 1.00 13.83 93 THR A C 1
ATOM 754 O O . THR A 1 93 ? 15.278 20.106 20.867 1.00 15.13 93 THR A O 1
ATOM 758 N N . GLY A 1 94 ? 15.501 20.286 23.088 1.00 12.13 94 GLY A N 1
ATOM 759 C CA . GLY A 1 94 ? 14.121 19.887 23.307 1.00 12.46 94 GLY A CA 1
ATOM 760 C C . GLY A 1 94 ? 13.801 18.429 23.573 1.00 12.78 94 GLY A C 1
ATOM 761 O O . GLY A 1 94 ? 14.506 17.752 24.320 1.00 12.72 94 GLY A O 1
ATOM 762 N N . THR A 1 95 ? 12.719 17.955 22.951 1.00 11.75 95 THR A N 1
ATOM 763 C CA . THR A 1 95 ? 12.247 16.586 23.131 1.00 11.84 95 THR A CA 1
ATOM 764 C C . THR A 1 95 ? 13.003 15.520 22.349 1.00 12.89 95 THR A C 1
ATOM 765 O O . THR A 1 95 ? 12.562 14.374 22.257 1.00 14.18 95 THR A O 1
ATOM 769 N N . TYR A 1 96 ? 14.139 15.905 21.783 1.00 12.02 96 TYR A N 1
ATOM 770 C CA . TYR A 1 96 ? 14.988 14.977 21.048 1.00 12.13 96 TYR A CA 1
ATOM 771 C C . TYR A 1 96 ? 16.398 15.513 21.161 1.00 12.07 96 TYR A C 1
ATOM 772 O O . TYR A 1 96 ? 16.600 16.670 21.517 1.00 11.58 96 TYR A O 1
ATOM 781 N N . MET A 1 97 ? 17.373 14.666 20.862 1.00 12.07 97 MET A N 1
ATOM 782 C CA . MET A 1 97 ? 18.762 15.075 20.905 1.00 13.03 97 MET A CA 1
ATOM 783 C C . MET A 1 97 ? 19.416 14.608 19.615 1.00 12.74 97 MET A C 1
ATOM 784 O O . MET A 1 97 ? 19.219 13.469 19.193 1.00 13.27 97 MET A O 1
ATOM 789 N N . PRO A 1 98 ? 20.179 15.491 18.952 1.00 12.49 98 PRO A N 1
ATOM 790 C CA . PRO A 1 98 ? 20.837 15.085 17.704 1.00 12.71 98 PRO A CA 1
ATOM 791 C C . PRO A 1 98 ? 21.783 13.925 18.000 1.00 13.54 98 PRO A C 1
ATOM 792 O O . PRO A 1 98 ? 22.298 13.809 19.112 1.00 13.42 98 PRO A O 1
ATOM 796 N N . SER A 1 99 ? 22.004 13.069 17.009 1.00 12.15 99 SER A N 1
ATOM 797 C CA . SER A 1 99 ? 22.904 11.929 17.170 1.00 13.57 99 SER A CA 1
ATOM 798 C C . SER A 1 99 ? 24.298 12.376 17.599 1.00 13.15 99 SER A C 1
ATOM 799 O O . SER A 1 99 ? 24.796 13.395 17.125 1.00 13.06 99 SER A O 1
ATOM 802 N N . THR A 1 100 ? 24.925 11.618 18.496 1.00 13.62 100 THR A N 1
ATOM 803 C CA . THR A 1 100 ? 26.272 11.953 18.940 1.00 13.11 100 THR A CA 1
ATOM 804 C C . THR A 1 100 ? 27.282 11.699 17.827 1.00 14.90 100 THR A C 1
ATOM 805 O O . THR A 1 100 ? 28.447 12.077 17.938 1.00 15.02 100 THR A O 1
ATOM 809 N N . LYS A 1 101 ? 26.840 11.063 16.746 1.00 15.05 101 LYS A N 1
ATOM 810 C CA . LYS A 1 101 ? 27.738 10.826 15.621 1.00 17.03 101 LYS A CA 1
ATOM 811 C C . LYS A 1 101 ? 28.017 12.173 14.951 1.00 16.94 101 LYS A C 1
ATOM 812 O O . LYS A 1 101 ? 28.958 12.313 14.168 1.00 18.42 101 LYS A O 1
ATOM 818 N N . LEU A 1 102 ? 27.196 13.169 15.277 1.00 15.76 102 LEU A N 1
ATOM 819 C CA . LEU A 1 102 ? 27.359 14.510 14.724 1.00 14.42 102 LEU A CA 1
ATOM 820 C C . LEU A 1 102 ? 28.326 15.331 15.578 1.00 14.66 102 LEU A C 1
ATOM 821 O O . LEU A 1 102 ? 28.744 16.420 15.187 1.00 15.51 102 LEU A O 1
ATOM 826 N N . THR A 1 103 ? 28.684 14.797 16.741 1.00 13.51 103 THR A N 1
ATOM 827 C CA . THR A 1 103 ? 29.589 15.487 17.654 1.00 13.57 103 THR A CA 1
ATOM 828 C C . THR A 1 103 ? 30.756 14.613 18.114 1.00 14.37 103 THR A C 1
ATOM 829 O O . THR A 1 103 ? 31.060 14.530 19.311 1.00 13.65 103 THR A O 1
ATOM 833 N N . GLY A 1 104 ? 31.395 13.957 17.149 1.00 13.43 104 GLY A N 1
ATOM 834 C CA . GLY A 1 104 ? 32.549 13.117 17.433 1.00 14.47 104 GLY A CA 1
ATOM 835 C C . GLY A 1 104 ? 32.321 11.887 18.292 1.00 15.06 104 GLY A C 1
ATOM 836 O O . GLY A 1 104 ? 33.286 11.254 18.731 1.00 15.47 104 GLY A O 1
ATOM 837 N N . GLY A 1 105 ? 31.058 11.546 18.527 1.00 14.00 105 GLY A N 1
ATOM 838 C CA . GLY A 1 105 ? 30.735 10.382 19.338 1.00 13.98 105 GLY A CA 1
ATOM 839 C C . GLY A 1 105 ? 30.565 10.713 20.810 1.00 14.22 105 GLY A C 1
ATOM 840 O O . GLY A 1 105 ? 30.316 9.830 21.628 1.00 13.34 105 GLY A O 1
ATOM 841 N N . TYR A 1 106 ? 30.695 11.991 21.148 1.00 12.81 106 TYR A N 1
ATOM 842 C CA . TYR A 1 106 ? 30.574 12.443 22.532 1.00 12.61 106 TYR A CA 1
ATOM 843 C C . TYR A 1 106 ? 29.284 13.196 22.814 1.00 11.92 106 TYR A C 1
ATOM 844 O O . TYR A 1 106 ? 28.693 13.785 21.913 1.00 13.51 106 TYR A O 1
ATOM 853 N N . ARG A 1 107 ? 28.848 13.161 24.070 1.00 10.80 107 ARG A N 1
ATOM 854 C CA . ARG A 1 107 ? 27.690 13.946 24.483 1.00 11.46 107 ARG A CA 1
ATOM 855 C C . ARG A 1 107 ? 28.404 15.206 24.963 1.00 11.93 107 ARG A C 1
ATOM 856 O O . ARG A 1 107 ? 29.064 15.183 26.009 1.00 12.59 107 ARG A O 1
ATOM 864 N N . VAL A 1 108 ? 28.305 16.289 24.198 1.00 10.74 108 VAL A N 1
ATOM 865 C CA . VAL A 1 108 ? 28.977 17.529 24.566 1.00 10.58 108 VAL A CA 1
ATOM 866 C C . VAL A 1 108 ? 28.315 18.277 25.719 1.00 9.41 108 VAL A C 1
ATOM 867 O O . VAL A 1 108 ? 27.164 18.018 26.073 1.00 9.23 108 VAL A O 1
ATOM 871 N N . LEU A 1 109 ? 29.067 19.208 26.295 1.00 8.00 109 LEU A N 1
ATOM 872 C CA . LEU A 1 109 ? 28.635 19.988 27.449 1.00 8.40 109 LEU A CA 1
ATOM 873 C C . LEU A 1 109 ? 27.193 20.484 27.489 1.00 7.10 109 LEU A C 1
ATOM 874 O O . LEU A 1 109 ? 26.522 20.348 28.506 1.00 8.63 109 LEU A O 1
ATOM 879 N N . SER A 1 110 ? 26.723 21.075 26.399 1.00 9.73 110 SER A N 1
ATOM 880 C CA . SER A 1 110 ? 25.367 21.614 26.374 1.00 9.13 110 SER A CA 1
ATOM 881 C C . SER A 1 110 ? 24.264 20.619 26.723 1.00 9.28 110 SER A C 1
ATOM 882 O O . SER A 1 110 ? 23.189 21.023 27.171 1.00 9.48 110 SER A O 1
ATOM 885 N N . TYR A 1 111 ? 24.532 19.327 26.545 1.00 8.42 111 TYR A N 1
ATOM 886 C CA . TYR A 1 111 ? 23.544 18.290 26.841 1.00 9.07 111 TYR A CA 1
ATOM 887 C C . TYR A 1 111 ? 23.729 17.661 28.219 1.00 9.22 111 TYR A C 1
ATOM 888 O O . TYR A 1 111 ? 22.961 16.784 28.602 1.00 8.96 111 TYR A O 1
ATOM 897 N N . LEU A 1 112 ? 24.736 18.105 28.965 1.00 7.49 112 LEU A N 1
ATOM 898 C CA . LEU A 1 112 ? 25.007 17.519 30.278 1.00 9.87 112 LEU A CA 1
ATOM 899 C C . LEU A 1 112 ? 24.322 18.203 31.456 1.00 10.62 112 LEU A C 1
ATOM 900 O O . LEU A 1 112 ? 24.234 19.429 31.519 1.00 10.47 112 LEU A O 1
ATOM 905 N N . ASP A 1 113 ? 23.825 17.395 32.387 1.00 10.61 113 ASP A N 1
ATOM 906 C CA . ASP A 1 113 ? 23.184 17.916 33.591 1.00 12.31 113 ASP A CA 1
ATOM 907 C C . ASP A 1 113 ? 24.319 18.278 34.563 1.00 12.25 113 ASP A C 1
ATOM 908 O O . ASP A 1 113 ? 25.381 17.667 34.526 1.00 12.22 113 ASP A O 1
ATOM 913 N N . PRO A 1 114 ? 24.112 19.275 35.441 1.00 13.11 114 PRO A N 1
ATOM 914 C CA . PRO A 1 114 ? 25.176 19.650 36.385 1.00 14.16 114 PRO A CA 1
ATOM 915 C C . PRO A 1 114 ? 25.627 18.523 37.317 1.00 16.37 114 PRO A C 1
ATOM 916 O O . PRO A 1 114 ? 26.711 18.585 37.906 1.00 16.76 114 PRO A O 1
ATOM 920 N N . SER A 1 115 ? 24.802 17.491 37.452 1.00 16.84 115 SER A N 1
ATOM 921 C CA . SER A 1 115 ? 25.142 16.363 38.313 1.00 18.99 115 SER A CA 1
ATOM 922 C C . SER A 1 115 ? 26.234 15.481 37.697 1.00 19.51 115 SER A C 1
ATOM 923 O O . SER A 1 115 ? 26.796 14.614 38.372 1.00 20.63 115 SER A O 1
ATOM 926 N N . GLU A 1 116 ? 26.531 15.704 36.418 1.00 18.02 116 GLU A N 1
ATOM 927 C CA . GLU A 1 116 ? 27.552 14.929 35.716 1.00 16.96 116 GLU A CA 1
ATOM 928 C C . GLU A 1 116 ? 28.922 15.595 35.865 1.00 17.09 116 GLU A C 1
ATOM 929 O O . GLU A 1 116 ? 29.074 16.782 35.582 1.00 16.15 116 GLU A O 1
ATOM 935 N N . PRO A 1 117 ? 29.935 14.840 36.320 1.00 17.02 117 PRO A N 1
ATOM 936 C CA . PRO A 1 117 ? 31.287 15.390 36.497 1.00 17.76 117 PRO A CA 1
ATOM 937 C C . PRO A 1 117 ? 31.805 16.144 35.273 1.00 16.05 117 PRO A C 1
ATOM 938 O O . PRO A 1 117 ? 32.413 17.209 35.401 1.00 17.21 117 PRO A O 1
ATOM 942 N N . ARG A 1 118 ? 31.572 15.583 34.090 1.00 14.15 118 ARG A N 1
ATOM 943 C CA . ARG A 1 118 ? 32.021 16.207 32.852 1.00 13.84 118 ARG A CA 1
ATOM 944 C C . ARG A 1 118 ? 31.450 17.608 32.661 1.00 13.18 118 ARG A C 1
ATOM 945 O O . ARG A 1 118 ? 32.064 18.444 32.004 1.00 13.37 118 ARG A O 1
ATOM 953 N N . HIS A 1 119 ? 30.272 17.868 33.223 1.00 12.46 119 HIS A N 1
ATOM 954 C CA . HIS A 1 119 ? 29.686 19.194 33.088 1.00 10.97 119 HIS A CA 1
ATOM 955 C C . HIS A 1 119 ? 30.598 20.223 33.747 1.00 11.72 119 HIS A C 1
ATOM 956 O O . HIS A 1 119 ? 30.888 21.270 33.168 1.00 12.48 119 HIS A O 1
ATOM 963 N N . ALA A 1 120 ? 31.062 19.918 34.953 1.00 11.62 120 ALA A N 1
ATOM 964 C CA . ALA A 1 120 ? 31.943 20.833 35.668 1.00 11.85 120 ALA A CA 1
ATOM 965 C C . ALA A 1 120 ? 33.289 20.966 34.956 1.00 12.18 120 ALA A C 1
ATOM 966 O O . ALA A 1 120 ? 33.808 22.069 34.794 1.00 11.61 120 ALA A O 1
ATOM 968 N N . GLN A 1 121 ? 33.850 19.838 34.529 1.00 10.97 121 GLN A N 1
ATOM 969 C CA . GLN A 1 121 ? 35.137 19.842 33.846 1.00 12.46 121 GLN A CA 1
ATOM 970 C C . GLN A 1 121 ? 35.102 20.655 32.564 1.00 12.29 121 GLN A C 1
ATOM 971 O O . GLN A 1 121 ? 35.948 21.522 32.342 1.00 12.28 121 GLN A O 1
ATOM 977 N N . LEU A 1 122 ? 34.124 20.362 31.712 1.00 10.61 122 LEU A N 1
ATOM 978 C CA . LEU A 1 122 ? 34.011 21.053 30.435 1.00 10.69 122 LEU A CA 1
ATOM 979 C C . LEU A 1 122 ? 33.618 22.524 30.559 1.00 10.93 122 LEU A C 1
ATOM 980 O O . LEU A 1 122 ? 34.115 23.366 29.811 1.00 11.04 122 LEU A O 1
ATOM 985 N N . LYS A 1 123 ? 32.742 22.851 31.501 1.00 10.28 123 LYS A N 1
ATOM 986 C CA . LYS A 1 123 ? 32.345 24.247 31.634 1.00 10.20 123 LYS A CA 1
ATOM 987 C C . LYS A 1 123 ? 33.537 25.051 32.167 1.00 11.49 123 LYS A C 1
ATOM 988 O O . LYS A 1 123 ? 33.757 26.189 31.750 1.00 12.15 123 LYS A O 1
ATOM 994 N N . ASN A 1 124 ? 34.319 24.455 33.065 1.00 11.28 124 ASN A N 1
ATOM 995 C CA . ASN A 1 124 ? 35.511 25.132 33.586 1.00 12.49 124 ASN A CA 1
ATOM 996 C C . ASN A 1 124 ? 36.495 25.324 32.424 1.00 11.95 124 ASN A C 1
ATOM 997 O O . ASN A 1 124 ? 37.188 26.338 32.341 1.00 11.06 124 ASN A O 1
ATOM 1002 N N . LEU A 1 125 ? 36.545 24.349 31.520 1.00 10.71 125 LEU A N 1
ATOM 1003 C CA . LEU A 1 125 ? 37.436 24.436 30.368 1.00 12.41 125 LEU A CA 1
ATOM 1004 C C . LEU A 1 125 ? 37.044 25.620 29.486 1.00 13.72 125 LEU A C 1
ATOM 1005 O O . LEU A 1 125 ? 37.905 26.353 28.996 1.00 12.81 125 LEU A O 1
ATOM 1010 N N . LEU A 1 126 ? 35.744 25.817 29.283 1.00 11.58 126 LEU A N 1
ATOM 1011 C CA . LEU A 1 126 ? 35.309 26.935 28.456 1.00 12.81 126 LEU A CA 1
ATOM 1012 C C . LEU A 1 126 ? 35.562 28.257 29.168 1.00 13.03 126 LEU A C 1
ATOM 1013 O O . LEU A 1 126 ? 35.862 29.265 28.521 1.00 11.20 126 LEU A O 1
ATOM 1018 N N . PHE A 1 127 ? 35.448 28.261 30.494 1.00 13.05 127 PHE A N 1
ATOM 1019 C CA . PHE A 1 127 ? 35.725 29.478 31.252 1.00 13.24 127 PHE A CA 1
ATOM 1020 C C . PHE A 1 127 ? 37.188 29.848 31.012 1.00 14.00 127 PHE A C 1
ATOM 1021 O O . PHE A 1 127 ? 37.531 31.021 30.872 1.00 14.41 127 PHE A O 1
ATOM 1029 N N . PHE A 1 128 ? 38.052 28.837 30.968 1.00 14.12 128 PHE A N 1
ATOM 1030 C CA . PHE A 1 128 ? 39.472 29.077 30.728 1.00 14.76 128 PHE A CA 1
ATOM 1031 C C . PHE A 1 128 ? 39.678 29.711 29.359 1.00 15.12 128 PHE A C 1
ATOM 1032 O O . PHE A 1 128 ? 40.434 30.676 29.219 1.00 15.05 128 PHE A O 1
ATOM 1040 N N . MET A 1 129 ? 39.007 29.160 28.353 1.00 13.37 129 MET A N 1
ATOM 1041 C CA . MET A 1 129 ? 39.112 29.663 26.986 1.00 15.37 129 MET A CA 1
ATOM 1042 C C . MET A 1 129 ? 38.691 31.126 26.913 1.00 15.24 129 MET A C 1
ATOM 1043 O O . MET A 1 129 ? 39.342 31.935 26.250 1.00 15.64 129 MET A O 1
ATOM 1048 N N . LEU A 1 130 ? 37.608 31.465 27.607 1.00 14.74 130 LEU A N 1
ATOM 1049 C CA . LEU A 1 130 ? 37.108 32.836 27.615 1.00 15.49 130 LEU A CA 1
ATOM 1050 C C . LEU A 1 130 ? 38.073 33.788 28.318 1.00 17.14 130 LEU A C 1
ATOM 1051 O O . LEU A 1 130 ? 38.392 34.859 27.797 1.00 17.13 130 LEU A O 1
ATOM 1056 N N . LYS A 1 131 ? 38.544 33.398 29.497 1.00 17.34 131 LYS A N 1
ATOM 1057 C CA . LYS A 1 131 ? 39.476 34.236 30.243 1.00 20.37 131 LYS A CA 1
ATOM 1058 C C . LYS A 1 131 ? 40.774 34.434 29.462 1.00 21.29 131 LYS A C 1
ATOM 1059 O O . LYS A 1 131 ? 41.344 35.525 29.450 1.00 20.68 131 LYS A O 1
ATOM 1065 N N . ASN A 1 132 ? 41.225 33.370 28.806 1.00 20.94 132 ASN A N 1
ATOM 1066 C CA . ASN A 1 132 ? 42.457 33.383 28.018 1.00 23.32 132 ASN A CA 1
ATOM 1067 C C . ASN A 1 132 ? 42.412 34.361 26.841 1.00 22.29 132 ASN A C 1
ATOM 1068 O O . ASN A 1 132 ? 43.454 34.802 26.351 1.00 22.34 132 ASN A O 1
ATOM 1073 N N . SER A 1 133 ? 41.210 34.705 26.391 1.00 21.92 133 SER A N 1
ATOM 1074 C CA . SER A 1 133 ? 41.054 35.614 25.256 1.00 22.54 133 SER A CA 1
ATOM 1075 C C . SER A 1 133 ? 40.782 37.059 25.661 1.00 21.90 133 SER A C 1
ATOM 1076 O O . SER A 1 133 ? 40.737 37.948 24.810 1.00 20.41 133 SER A O 1
ATOM 1079 N N . SER A 1 134 ? 40.607 37.290 26.958 1.00 22.56 134 SER A N 1
ATOM 1080 C CA . SER A 1 134 ? 40.288 38.620 27.472 1.00 24.03 134 SER A CA 1
ATOM 1081 C C . SER A 1 134 ? 41.084 39.790 26.898 1.00 23.37 134 SER A C 1
ATOM 1082 O O . SER A 1 134 ? 40.513 40.838 26.603 1.00 24.64 134 SER A O 1
ATOM 1085 N N . ASN A 1 135 ? 42.393 39.619 26.737 1.00 23.32 135 ASN A N 1
ATOM 1086 C CA . ASN A 1 135 ? 43.241 40.690 26.214 1.00 23.78 135 ASN A CA 1
ATOM 1087 C C . ASN A 1 135 ? 43.140 40.914 24.711 1.00 22.13 135 ASN A C 1
ATOM 1088 O O . ASN A 1 135 ? 43.571 41.951 24.205 1.00 22.55 135 ASN A O 1
ATOM 1093 N N . ARG A 1 136 ? 42.577 39.947 23.996 1.00 19.35 136 ARG A N 1
ATOM 1094 C CA . ARG A 1 136 ? 42.447 40.055 22.549 1.00 18.27 136 ARG A CA 1
ATOM 1095 C C . ARG A 1 136 ? 41.063 40.488 22.089 1.00 16.19 136 ARG A C 1
ATOM 1096 O O . ARG A 1 136 ? 40.903 40.950 20.962 1.00 17.19 136 ARG A O 1
ATOM 1104 N N . VAL A 1 137 ? 40.069 40.343 22.957 1.00 15.57 137 VAL A N 1
ATOM 1105 C CA . VAL A 1 137 ? 38.693 40.666 22.595 1.00 16.41 137 VAL A CA 1
ATOM 1106 C C . VAL A 1 137 ? 38.463 42.033 21.959 1.00 16.33 137 VAL A C 1
ATOM 1107 O O . VAL A 1 137 ? 38.009 42.118 20.819 1.00 14.78 137 VAL A O 1
ATOM 1111 N N . ILE A 1 138 ? 38.774 43.104 22.678 1.00 14.74 138 ILE A N 1
ATOM 1112 C CA . ILE A 1 138 ? 38.533 44.428 22.121 1.00 14.92 138 ILE A CA 1
ATOM 1113 C C . ILE A 1 138 ? 39.329 44.748 20.854 1.00 14.79 138 ILE A C 1
ATOM 1114 O O . ILE A 1 138 ? 38.746 45.129 19.842 1.00 14.51 138 ILE A O 1
ATOM 1119 N N . PRO A 1 139 ? 40.665 44.589 20.882 1.00 16.26 139 PRO A N 1
ATOM 1120 C CA . PRO A 1 139 ? 41.477 44.884 19.695 1.00 16.29 139 PRO A CA 1
ATOM 1121 C C . PRO A 1 139 ? 41.093 44.060 18.465 1.00 14.93 139 PRO A C 1
ATOM 1122 O O . PRO A 1 139 ? 41.044 44.580 17.346 1.00 14.35 139 PRO A O 1
ATOM 1126 N N . GLN A 1 140 ? 40.822 42.774 18.667 1.00 14.16 140 GLN A N 1
ATOM 1127 C CA . GLN A 1 140 ? 40.457 41.917 17.550 1.00 12.96 140 GLN A CA 1
ATOM 1128 C C . GLN A 1 140 ? 39.048 42.204 17.043 1.00 12.82 140 GLN A C 1
ATOM 1129 O O . GLN A 1 140 ? 38.770 42.040 15.855 1.00 12.04 140 GLN A O 1
ATOM 1135 N N . PHE A 1 141 ? 38.157 42.632 17.932 1.00 12.39 141 PHE A N 1
ATOM 1136 C CA . PHE A 1 141 ? 36.803 42.947 17.496 1.00 12.49 141 PHE A CA 1
ATOM 1137 C C . PHE A 1 141 ? 36.874 44.196 16.623 1.00 13.68 141 PHE A C 1
ATOM 1138 O O . PHE A 1 141 ? 36.266 44.256 15.555 1.00 12.02 141 PHE A O 1
ATOM 1146 N N . GLU A 1 142 ? 37.622 45.194 17.087 1.00 14.83 142 GLU A N 1
ATOM 1147 C CA . GLU A 1 142 ? 37.769 46.442 16.345 1.00 17.49 142 GLU A CA 1
ATOM 1148 C C . GLU A 1 142 ? 38.321 46.194 14.949 1.00 17.67 142 GLU A C 1
ATOM 1149 O O . GLU A 1 142 ? 37.789 46.704 13.964 1.00 17.61 142 GLU A O 1
ATOM 1155 N N . THR A 1 143 ? 39.390 45.408 14.868 1.00 17.44 143 THR A N 1
ATOM 1156 C CA . THR A 1 143 ? 40.014 45.105 13.586 1.00 17.80 143 THR A CA 1
ATOM 1157 C C . THR A 1 143 ? 39.054 44.403 12.635 1.00 17.06 143 THR A C 1
ATOM 1158 O O . THR A 1 143 ? 38.891 44.811 11.481 1.00 16.57 143 THR A O 1
ATOM 1162 N N . THR A 1 144 ? 38.416 43.349 13.132 1.00 14.73 144 THR A N 1
ATOM 1163 C CA . THR A 1 144 ? 37.494 42.557 12.331 1.00 13.40 144 THR A CA 1
ATOM 1164 C C . THR A 1 144 ? 36.276 43.326 11.847 1.00 13.71 144 THR A C 1
ATOM 1165 O O . THR A 1 144 ? 35.908 43.237 10.676 1.00 12.84 144 THR A O 1
ATOM 1169 N N . TYR A 1 145 ? 35.644 44.077 12.741 1.00 12.40 145 TYR A N 1
ATOM 1170 C CA . TYR A 1 145 ? 34.463 44.815 12.345 1.00 15.12 145 TYR A CA 1
ATOM 1171 C C . TYR A 1 145 ? 34.744 46.091 11.570 1.00 15.70 145 TYR A C 1
ATOM 1172 O O . TYR A 1 145 ? 33.857 46.621 10.904 1.00 15.77 145 TYR A O 1
ATOM 1181 N N . THR A 1 146 ? 35.980 46.576 11.628 1.00 16.72 146 THR A N 1
ATOM 1182 C CA . THR A 1 146 ? 36.327 47.746 10.834 1.00 16.65 146 THR A CA 1
ATOM 1183 C C . THR A 1 146 ? 36.397 47.233 9.396 1.00 16.44 146 THR A C 1
ATOM 1184 O O . THR A 1 146 ? 35.930 47.891 8.467 1.00 17.69 146 THR A O 1
ATOM 1188 N N . GLU A 1 147 ? 36.970 46.044 9.223 1.00 16.25 147 GLU A N 1
ATOM 1189 C CA . GLU A 1 147 ? 37.068 45.422 7.903 1.00 16.54 147 GLU A CA 1
ATOM 1190 C C . GLU A 1 147 ? 35.649 45.216 7.362 1.00 16.68 147 GLU A C 1
ATOM 1191 O O . GLU A 1 147 ? 35.361 45.512 6.198 1.00 16.60 147 GLU A O 1
ATOM 1197 N N . LEU A 1 148 ? 34.761 44.707 8.211 1.00 15.09 148 LEU A N 1
ATOM 1198 C CA . LEU A 1 148 ? 33.379 44.465 7.801 1.00 15.90 148 LEU A CA 1
ATOM 1199 C C . LEU A 1 148 ? 32.703 45.747 7.319 1.00 16.00 148 LEU A C 1
ATOM 1200 O O . LEU A 1 148 ? 32.112 45.779 6.235 1.00 16.23 148 LEU A O 1
ATOM 1205 N N . PHE A 1 149 ? 32.790 46.799 8.126 1.00 16.05 149 PHE A N 1
ATOM 1206 C CA . PHE A 1 149 ? 32.161 48.069 7.781 1.00 19.13 149 PHE A CA 1
ATOM 1207 C C . PHE A 1 149 ? 32.731 48.693 6.511 1.00 19.71 149 PHE A C 1
ATOM 1208 O O . PHE A 1 149 ? 31.985 49.232 5.696 1.00 20.68 149 PHE A O 1
ATOM 1216 N N . GLU A 1 150 ? 34.047 48.625 6.342 1.00 20.41 150 GLU A N 1
ATOM 1217 C CA . GLU A 1 150 ? 34.675 49.170 5.144 1.00 21.33 150 GLU A CA 1
ATOM 1218 C C . GLU A 1 150 ? 34.127 48.427 3.924 1.00 21.23 150 GLU A C 1
ATOM 1219 O O . GLU A 1 150 ? 33.902 49.021 2.869 1.00 20.88 150 GLU A O 1
ATOM 1225 N N . GLY A 1 151 ? 33.917 47.122 4.078 1.00 18.46 151 GLY A N 1
ATOM 1226 C CA . GLY A 1 151 ? 33.388 46.319 2.989 1.00 18.31 151 GLY A CA 1
ATOM 1227 C C . GLY A 1 151 ? 31.939 46.657 2.676 1.00 17.66 151 GLY A C 1
ATOM 1228 O O . GLY A 1 151 ? 31.551 46.742 1.505 1.00 17.04 151 GLY A O 1
ATOM 1229 N N . LEU A 1 152 ? 31.129 46.841 3.715 1.00 16.56 152 LEU A N 1
ATOM 1230 C CA . LEU A 1 152 ? 29.715 47.175 3.527 1.00 16.90 152 LEU A CA 1
ATOM 1231 C C . LEU A 1 152 ? 29.594 48.553 2.892 1.00 16.96 152 LEU A C 1
ATOM 1232 O O . LEU A 1 152 ? 28.736 48.778 2.036 1.00 16.25 152 LEU A O 1
ATOM 1237 N N . GLU A 1 153 ? 30.454 49.469 3.328 1.00 16.62 153 GLU A N 1
ATOM 1238 C CA . GLU A 1 153 ? 30.475 50.827 2.797 1.00 19.73 153 GLU A CA 1
ATOM 1239 C C . GLU A 1 153 ? 30.759 50.808 1.298 1.00 18.66 153 GLU A C 1
ATOM 1240 O O . GLU A 1 153 ? 30.088 51.495 0.519 1.00 18.89 153 GLU A O 1
ATOM 1246 N N . ALA A 1 154 ? 31.776 50.058 0.900 1.00 18.54 154 ALA A N 1
ATOM 1247 C CA . ALA A 1 154 ? 32.133 49.945 -0.511 1.00 19.12 154 ALA A CA 1
ATOM 1248 C C . ALA A 1 154 ? 30.965 49.336 -1.303 1.00 18.38 154 ALA A C 1
ATOM 1249 O O . ALA A 1 154 ? 30.625 49.820 -2.380 1.00 18.10 154 ALA A O 1
ATOM 1251 N N . GLU A 1 155 ? 30.357 48.275 -0.776 1.00 17.52 155 GLU A N 1
ATOM 1252 C CA . GLU A 1 155 ? 29.251 47.631 -1.474 1.00 18.93 155 GLU A CA 1
ATOM 1253 C C . GLU A 1 155 ? 28.091 48.597 -1.687 1.00 17.98 155 GLU A C 1
ATOM 1254 O O . GLU A 1 155 ? 27.507 48.659 -2.770 1.00 17.39 155 GLU A O 1
ATOM 1260 N N . LEU A 1 156 ? 27.769 49.352 -0.645 1.00 16.69 156 LEU A N 1
ATOM 1261 C CA . LEU A 1 156 ? 26.672 50.310 -0.702 1.00 17.38 156 LEU A CA 1
ATOM 1262 C C . LEU A 1 156 ? 26.941 51.404 -1.736 1.00 16.29 156 LEU A C 1
ATOM 12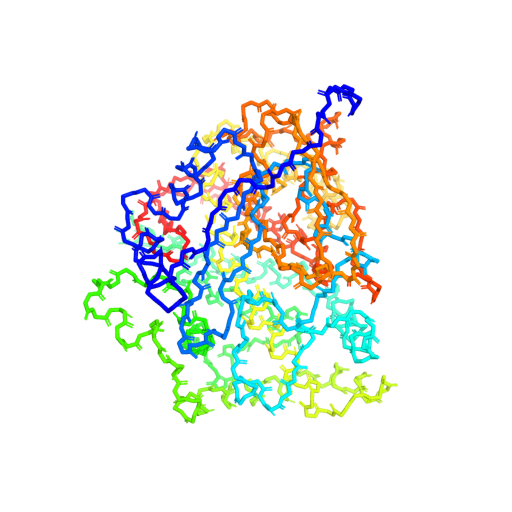63 O O . LEU A 1 156 ? 26.063 51.759 -2.521 1.00 16.59 156 LEU A O 1
ATOM 1268 N N . ALA A 1 157 ? 28.161 51.925 -1.738 1.00 16.32 157 ALA A N 1
ATOM 1269 C CA . ALA A 1 157 ? 28.539 52.988 -2.666 1.00 18.01 157 ALA A CA 1
ATOM 1270 C C . ALA A 1 157 ? 28.442 52.556 -4.125 1.00 18.68 157 ALA A C 1
ATOM 1271 O O . ALA A 1 157 ? 28.110 53.358 -4.996 1.00 19.29 157 ALA A O 1
ATOM 1273 N N . LYS A 1 158 ? 28.728 51.284 -4.382 1.00 19.04 158 LYS A N 1
ATOM 1274 C CA . LYS A 1 158 ? 28.700 50.744 -5.738 1.00 20.17 158 LYS A CA 1
ATOM 1275 C C . LYS A 1 158 ? 27.355 50.155 -6.158 1.00 20.43 158 LYS A C 1
ATOM 1276 O O . LYS A 1 158 ? 27.018 50.150 -7.346 1.00 21.71 158 LYS A O 1
ATOM 1282 N N . ASN A 1 159 ? 26.569 49.685 -5.194 1.00 17.25 159 ASN A N 1
ATOM 1283 C CA . ASN A 1 159 ? 25.302 49.044 -5.531 1.00 17.21 159 ASN A CA 1
ATOM 1284 C C . ASN A 1 159 ? 24.018 49.674 -5.005 1.00 17.35 159 ASN A C 1
ATOM 1285 O O . ASN A 1 159 ? 22.932 49.345 -5.483 1.00 18.77 159 ASN A O 1
ATOM 1290 N N . GLY A 1 160 ? 24.129 50.579 -4.037 1.00 17.22 160 GLY A N 1
ATOM 1291 C CA . GLY A 1 160 ? 22.939 51.219 -3.501 1.00 17.77 160 GLY A CA 1
ATOM 1292 C C . GLY A 1 160 ? 22.322 50.489 -2.321 1.00 20.21 160 GLY A C 1
ATOM 1293 O O . GLY A 1 160 ? 21.441 51.022 -1.642 1.00 18.37 160 GLY A O 1
ATOM 1294 N N . LYS A 1 161 ? 22.781 49.262 -2.090 1.00 18.82 161 LYS A N 1
ATOM 1295 C CA . LYS A 1 161 ? 22.303 48.429 -0.988 1.00 21.68 161 LYS A CA 1
ATOM 1296 C C . LYS A 1 161 ? 23.419 47.476 -0.579 1.00 20.47 161 LYS A C 1
ATOM 1297 O O . LYS A 1 161 ? 24.278 47.135 -1.390 1.00 20.44 161 LYS A O 1
ATOM 1303 N N . ALA A 1 162 ? 23.408 47.051 0.680 1.00 20.92 162 ALA A N 1
ATOM 1304 C CA . ALA A 1 162 ? 24.424 46.131 1.177 1.00 18.87 162 ALA A CA 1
ATOM 1305 C C . ALA A 1 162 ? 23.820 45.176 2.201 1.00 19.53 162 ALA A C 1
ATOM 1306 O O . ALA A 1 162 ? 23.503 45.581 3.321 1.00 17.88 162 ALA A O 1
ATOM 1308 N N . ALA A 1 163 ? 23.656 43.914 1.813 1.00 18.24 163 ALA A N 1
ATOM 1309 C CA . ALA A 1 163 ? 23.096 42.910 2.716 1.00 18.68 163 ALA A CA 1
ATOM 1310 C C . ALA A 1 163 ? 24.100 42.676 3.838 1.00 18.18 163 ALA A C 1
ATOM 1311 O O . ALA A 1 163 ? 25.293 42.522 3.588 1.00 18.70 163 ALA A O 1
ATOM 1313 N N . PHE A 1 164 ? 23.614 42.645 5.073 1.00 18.32 164 PHE A N 1
ATOM 1314 C CA . PHE A 1 164 ? 24.489 42.461 6.224 1.00 17.97 164 PHE A CA 1
ATOM 1315 C C . PHE A 1 164 ? 24.840 41.019 6.585 1.00 18.75 164 PHE A C 1
ATOM 1316 O O . PHE A 1 164 ? 26.007 40.681 6.765 1.00 18.51 164 PHE A O 1
ATOM 1324 N N . ASN A 1 165 ? 23.815 40.184 6.698 1.00 19.55 165 ASN A N 1
ATOM 1325 C CA . ASN A 1 165 ? 23.960 38.792 7.107 1.00 21.97 165 ASN A CA 1
ATOM 1326 C C . ASN A 1 165 ? 25.157 37.969 6.639 1.00 22.38 165 ASN A C 1
ATOM 1327 O O . ASN A 1 165 ? 25.946 37.517 7.470 1.00 21.96 165 ASN A O 1
ATOM 1332 N N . ASP A 1 166 ? 25.297 37.765 5.332 1.00 23.88 166 ASP A N 1
ATOM 1333 C CA . ASP A 1 166 ? 26.398 36.959 4.799 1.00 26.50 166 ASP A CA 1
ATOM 1334 C C . ASP A 1 166 ? 27.794 37.419 5.212 1.00 24.65 166 ASP A C 1
ATOM 1335 O O . ASP A 1 166 ? 28.523 36.681 5.875 1.00 23.53 166 ASP A O 1
ATOM 1340 N N . VAL A 1 167 ? 28.178 38.626 4.804 1.00 22.68 167 VAL A N 1
ATOM 1341 C CA . VAL A 1 167 ? 29.493 39.147 5.154 1.00 20.45 167 VAL A CA 1
ATOM 1342 C C . VAL A 1 167 ? 29.608 39.303 6.665 1.00 18.48 167 VAL A C 1
ATOM 1343 O O . VAL A 1 167 ? 30.702 39.225 7.224 1.00 16.87 167 VAL A O 1
ATOM 1347 N N . GLY A 1 168 ? 28.469 39.522 7.318 1.00 17.08 168 GLY A N 1
ATOM 1348 C CA . GLY A 1 168 ? 28.452 39.657 8.764 1.00 15.24 168 GLY A CA 1
ATOM 1349 C C . GLY A 1 168 ? 28.823 38.340 9.428 1.00 15.97 168 GLY A C 1
ATOM 1350 O O . GLY A 1 168 ? 29.522 38.315 10.444 1.00 14.60 168 GLY A O 1
ATOM 1351 N N . GLU A 1 169 ? 28.356 37.236 8.852 1.00 15.58 169 GLU A N 1
ATOM 1352 C CA . GLU A 1 169 ? 28.664 35.918 9.399 1.00 16.86 169 GLU A CA 1
ATOM 1353 C C . GLU A 1 169 ? 30.140 35.592 9.205 1.00 15.86 169 GLU A C 1
ATOM 1354 O O . GLU A 1 169 ? 30.777 35.012 10.084 1.00 15.83 169 GLU A O 1
ATOM 1360 N N . GLN A 1 170 ? 30.687 35.967 8.054 1.00 14.95 170 GLN A N 1
ATOM 1361 C CA . GLN A 1 170 ? 32.100 35.728 7.799 1.00 15.87 170 GLN A CA 1
ATOM 1362 C C . GLN A 1 170 ? 32.922 36.511 8.825 1.00 14.36 170 GLN A C 1
ATOM 1363 O O . GLN A 1 170 ? 33.899 36.000 9.375 1.00 13.09 170 GLN A O 1
ATOM 1369 N N . ALA A 1 171 ? 32.513 37.748 9.090 1.00 13.33 171 ALA A N 1
ATOM 1370 C CA . ALA A 1 171 ? 33.214 38.591 10.054 1.00 12.90 171 ALA A CA 1
ATOM 1371 C C . ALA A 1 171 ? 33.131 37.993 11.460 1.00 13.58 171 ALA A C 1
ATOM 1372 O O . ALA A 1 171 ? 34.103 38.010 12.218 1.00 12.14 171 ALA A O 1
ATOM 1374 N N . ALA A 1 172 ? 31.966 37.463 11.804 1.00 12.94 172 ALA A N 1
ATOM 1375 C CA . ALA A 1 172 ? 31.780 36.867 13.120 1.00 13.67 172 ALA A CA 1
ATOM 1376 C C . ALA A 1 172 ? 32.778 35.733 13.346 1.00 13.30 172 ALA A C 1
ATOM 1377 O O . ALA A 1 172 ? 33.457 35.690 14.371 1.00 13.26 172 ALA A O 1
ATOM 1379 N N . PHE A 1 173 ? 32.883 34.820 12.386 1.00 12.01 173 PHE A N 1
ATOM 1380 C CA . PHE A 1 173 ? 33.798 33.707 12.562 1.00 12.63 173 PHE A CA 1
ATOM 1381 C C . PHE A 1 173 ? 35.252 34.162 12.544 1.00 11.38 173 PHE A C 1
ATOM 1382 O O . PHE A 1 173 ? 36.079 33.624 13.270 1.00 11.26 173 PHE A O 1
ATOM 1390 N N . ARG A 1 174 ? 35.558 35.157 11.719 1.00 11.32 174 ARG A N 1
ATOM 1391 C CA . ARG A 1 174 ? 36.921 35.674 11.642 1.00 12.40 174 ARG A CA 1
ATOM 1392 C C . ARG A 1 174 ? 37.299 36.242 13.010 1.00 12.18 174 ARG A C 1
ATOM 1393 O O . ARG A 1 174 ? 38.413 36.027 13.508 1.00 11.42 174 ARG A O 1
ATOM 1401 N N . PHE A 1 175 ? 36.365 36.969 13.620 1.00 11.54 175 PHE A N 1
ATOM 1402 C CA . PHE A 1 175 ? 36.604 37.548 14.936 1.00 12.69 175 PHE A CA 1
ATOM 1403 C C . PHE A 1 175 ? 36.796 36.468 15.999 1.00 13.00 175 PHE A C 1
ATOM 1404 O O . PHE A 1 175 ? 37.682 36.569 16.845 1.00 13.28 175 PHE A O 1
ATOM 1412 N N . LEU A 1 176 ? 35.959 35.438 15.966 1.00 13.16 176 LEU A N 1
ATOM 1413 C CA . LEU A 1 176 ? 36.060 34.378 16.960 1.00 13.34 176 LEU A CA 1
ATOM 1414 C C . LEU A 1 176 ? 37.414 33.673 16.904 1.00 13.88 176 LEU A C 1
ATOM 1415 O O . LEU A 1 176 ? 38.018 33.398 17.941 1.00 13.65 176 LEU A O 1
ATOM 1420 N N . GLY A 1 177 ? 37.888 33.380 15.698 1.00 12.64 177 GLY A N 1
ATOM 1421 C CA . GLY A 1 177 ? 39.181 32.728 15.563 1.00 13.30 177 GLY A CA 1
ATOM 1422 C C . GLY A 1 177 ? 40.287 33.609 16.120 1.00 13.56 177 GLY A C 1
ATOM 1423 O O . GLY A 1 177 ? 41.191 33.133 16.808 1.00 14.03 177 GLY A O 1
ATOM 1424 N N . ARG A 1 178 ? 40.211 34.904 15.832 1.00 12.95 178 ARG A N 1
ATOM 1425 C CA . ARG A 1 178 ? 41.212 35.851 16.309 1.00 13.31 178 ARG A CA 1
ATOM 1426 C C . ARG A 1 178 ? 41.183 36.039 17.821 1.00 13.71 178 ARG A C 1
ATOM 1427 O O . ARG A 1 178 ? 42.229 36.064 18.474 1.00 13.82 178 ARG A O 1
ATOM 1435 N N . ALA A 1 179 ? 39.985 36.178 18.381 1.00 13.35 179 ALA A N 1
ATOM 1436 C CA . ALA A 1 179 ? 39.850 36.384 19.820 1.00 13.61 179 ALA A CA 1
ATOM 1437 C C . ALA A 1 179 ? 40.159 35.135 20.634 1.00 13.45 179 ALA A C 1
ATOM 1438 O O . ALA A 1 179 ? 40.988 35.167 21.545 1.00 14.73 179 ALA A O 1
ATOM 1440 N N . TYR A 1 180 ? 39.490 34.033 20.314 1.00 13.57 180 TYR A N 1
ATOM 1441 C CA . TYR A 1 180 ? 39.707 32.796 21.053 1.00 13.61 180 TYR A CA 1
ATOM 1442 C C . TYR A 1 180 ? 41.082 32.164 20.858 1.00 13.71 180 TYR A C 1
ATOM 1443 O O . TYR A 1 180 ? 41.688 31.690 21.820 1.00 14.49 180 TYR A O 1
ATOM 1452 N N . PHE A 1 181 ? 41.574 32.151 19.622 1.00 13.29 181 PHE A N 1
ATOM 1453 C CA . PHE A 1 181 ? 42.837 31.474 19.339 1.00 15.12 181 PHE A CA 1
ATOM 1454 C C . PHE A 1 181 ? 43.953 32.279 18.698 1.00 16.36 181 PHE A C 1
ATOM 1455 O O . PHE A 1 181 ? 44.983 31.708 18.342 1.00 16.29 181 PHE A O 1
ATOM 1463 N N . ASN A 1 182 ? 43.758 33.586 18.555 1.00 14.79 182 ASN A N 1
ATOM 1464 C CA . ASN A 1 182 ? 44.762 34.439 17.926 1.00 18.33 182 ASN A CA 1
ATOM 1465 C C . ASN A 1 182 ? 45.048 33.905 16.519 1.00 18.84 182 ASN A C 1
ATOM 1466 O O . ASN A 1 182 ? 46.193 33.903 16.059 1.00 19.48 182 ASN A O 1
ATOM 1471 N N . SER A 1 183 ? 43.996 33.452 15.842 1.00 18.08 183 SER A N 1
ATOM 1472 C CA . SER A 1 183 ? 44.120 32.890 14.500 1.00 19.84 183 SER A CA 1
ATOM 1473 C C . SER A 1 183 ? 43.053 33.387 13.531 1.00 20.75 183 SER A C 1
ATOM 1474 O O . SER A 1 183 ? 41.864 33.344 13.837 1.00 22.41 183 SER A O 1
ATOM 1477 N N . ASN A 1 184 ? 43.477 33.863 12.362 1.00 18.58 184 ASN A N 1
ATOM 1478 C CA . ASN A 1 184 ? 42.524 34.318 11.352 1.00 18.37 184 ASN A CA 1
ATOM 1479 C C . ASN A 1 184 ? 42.179 33.061 10.560 1.00 17.76 184 ASN A C 1
ATOM 1480 O O . ASN A 1 184 ? 43.000 32.565 9.791 1.00 17.23 184 ASN A O 1
ATOM 1485 N N . PRO A 1 185 ? 40.961 32.523 10.742 1.00 17.57 185 PRO A N 1
ATOM 1486 C CA . PRO A 1 185 ? 40.568 31.311 10.018 1.00 18.04 185 PRO A CA 1
ATOM 1487 C C . PRO A 1 185 ? 40.627 31.423 8.497 1.00 18.84 185 PRO A C 1
ATOM 1488 O O . PRO A 1 185 ? 40.756 30.415 7.802 1.00 18.75 185 PRO A O 1
ATOM 1492 N N . GLU A 1 186 ? 40.543 32.646 7.985 1.00 19.00 186 GLU A N 1
ATOM 1493 C CA . GLU A 1 186 ? 40.578 32.862 6.544 1.00 21.79 186 GLU A CA 1
ATOM 1494 C C . GLU A 1 186 ? 41.943 32.573 5.927 1.00 22.65 186 GLU A C 1
ATOM 1495 O O . GLU A 1 186 ? 42.057 32.434 4.708 1.00 22.37 186 GLU A O 1
ATOM 1501 N N . GLU A 1 187 ? 42.967 32.462 6.774 1.00 22.45 187 GLU A N 1
ATOM 1502 C CA . GLU A 1 187 ? 44.325 32.177 6.315 1.00 23.40 187 GLU A CA 1
ATOM 1503 C C . GLU A 1 187 ? 44.595 30.675 6.307 1.00 22.92 187 GLU A C 1
ATOM 1504 O O . GLU A 1 187 ? 45.642 30.222 5.837 1.00 22.39 187 GLU A O 1
ATOM 1510 N N . THR A 1 188 ? 43.653 29.904 6.826 1.00 20.76 188 THR A N 1
ATOM 1511 C CA . THR A 1 188 ? 43.808 28.458 6.874 1.00 20.53 188 THR A CA 1
ATOM 1512 C C . THR A 1 188 ? 43.060 27.828 5.705 1.00 20.79 188 THR A C 1
ATOM 1513 O O . THR A 1 188 ? 42.553 28.521 4.814 1.00 19.93 188 THR A O 1
ATOM 1517 N N . LYS A 1 189 ? 42.993 26.506 5.713 1.00 21.56 189 LYS A N 1
ATOM 1518 C CA . LYS A 1 189 ? 42.294 25.786 4.664 1.00 23.63 189 LYS A CA 1
ATOM 1519 C C . LYS A 1 189 ? 40.808 26.133 4.626 1.00 23.31 189 LYS A C 1
ATOM 1520 O O . LYS A 1 189 ? 40.142 25.901 3.624 1.00 23.19 189 LYS A O 1
ATOM 1526 N N . LEU A 1 190 ? 40.288 26.681 5.721 1.00 23.45 190 LEU A N 1
ATOM 1527 C CA . LEU A 1 190 ? 38.883 27.072 5.815 1.00 22.59 190 LEU A CA 1
ATOM 1528 C C . LEU A 1 190 ? 38.523 28.231 4.876 1.00 22.14 190 LEU A C 1
ATOM 1529 O O . LEU A 1 190 ? 37.388 28.332 4.406 1.00 21.34 190 LEU A O 1
ATOM 1534 N N . GLY A 1 191 ? 39.479 29.123 4.628 1.00 21.63 191 GLY A N 1
ATOM 1535 C CA . GLY A 1 191 ? 39.191 30.265 3.776 1.00 21.40 191 GLY A CA 1
ATOM 1536 C C . GLY A 1 191 ? 37.998 31.028 4.333 1.00 21.89 191 GLY A C 1
ATOM 1537 O O . GLY A 1 191 ? 37.889 31.225 5.544 1.00 21.33 191 GLY A O 1
ATOM 1538 N N . THR A 1 192 ? 37.094 31.447 3.456 1.00 22.11 192 THR A N 1
ATOM 1539 C CA . THR A 1 192 ? 35.904 32.183 3.872 1.00 23.08 192 THR A CA 1
ATOM 1540 C C . THR A 1 192 ? 34.673 31.274 3.874 1.00 22.96 192 THR A C 1
ATOM 1541 O O . THR A 1 192 ? 33.541 31.755 3.866 1.00 23.81 192 THR A O 1
ATOM 1545 N N . SER A 1 193 ? 34.895 29.964 3.901 1.00 22.50 193 SER A N 1
ATOM 1546 C CA . SER A 1 193 ? 33.791 29.005 3.860 1.00 23.04 193 SER A CA 1
ATOM 1547 C C . SER A 1 193 ? 33.234 28.535 5.201 1.00 21.87 193 SER A C 1
ATOM 1548 O O . SER A 1 193 ? 32.251 27.797 5.230 1.00 21.87 193 SER A O 1
ATOM 1551 N N . ALA A 1 194 ? 33.849 28.948 6.304 1.00 21.34 194 ALA A N 1
ATOM 1552 C CA . ALA A 1 194 ? 33.391 28.514 7.624 1.00 19.71 194 ALA A CA 1
ATOM 1553 C C . ALA A 1 194 ? 31.886 28.645 7.841 1.00 17.55 194 ALA A C 1
ATOM 1554 O O . ALA A 1 194 ? 31.238 27.698 8.284 1.00 17.84 194 ALA A O 1
ATOM 1556 N N . PRO A 1 195 ? 31.306 29.818 7.539 1.00 17.85 195 PRO A N 1
ATOM 1557 C CA . PRO A 1 195 ? 29.861 29.971 7.737 1.00 17.81 195 PRO A CA 1
ATOM 1558 C C . PRO A 1 195 ? 29.026 28.923 7.000 1.00 18.25 195 PRO A C 1
ATOM 1559 O O . PRO A 1 195 ? 28.018 28.447 7.522 1.00 18.18 195 PRO A O 1
ATOM 1563 N N . THR A 1 196 ? 29.448 28.562 5.790 1.00 18.56 196 THR A N 1
ATOM 1564 C CA . THR A 1 196 ? 28.723 27.573 4.997 1.00 18.97 196 THR A CA 1
ATOM 1565 C C . THR A 1 196 ? 28.892 26.170 5.571 1.00 18.90 196 THR A C 1
ATOM 1566 O O . THR A 1 196 ? 27.938 25.385 5.613 1.00 17.34 196 THR A O 1
ATOM 1570 N N . LEU A 1 197 ? 30.107 25.853 6.010 1.00 16.56 197 LEU A N 1
ATOM 1571 C CA . LEU A 1 197 ? 30.375 24.544 6.586 1.00 16.60 197 LEU A CA 1
ATOM 1572 C C . LEU A 1 197 ? 29.582 24.385 7.878 1.00 15.90 197 LEU A C 1
ATOM 1573 O O . LEU A 1 197 ? 28.946 23.361 8.104 1.00 15.77 197 LEU A O 1
ATOM 1578 N N . ILE A 1 198 ? 29.619 25.410 8.723 1.00 14.81 198 ILE A N 1
ATOM 1579 C CA . ILE A 1 198 ? 28.900 25.368 9.990 1.00 15.07 198 ILE A CA 1
ATOM 1580 C C . ILE A 1 198 ? 27.389 25.262 9.790 1.00 15.53 198 ILE A C 1
ATOM 1581 O O . ILE A 1 198 ? 26.729 24.454 10.443 1.00 14.86 198 ILE A O 1
ATOM 1586 N N . SER A 1 199 ? 26.846 26.071 8.886 1.00 17.24 199 SER A N 1
ATOM 1587 C CA . SER A 1 199 ? 25.410 26.051 8.616 1.00 18.99 199 SER A CA 1
ATOM 1588 C C . SER A 1 199 ? 24.937 24.678 8.159 1.00 17.81 199 SER A C 1
ATOM 1589 O O . SER A 1 199 ? 23.863 24.221 8.558 1.00 19.15 199 SER A O 1
ATOM 1592 N N . SER A 1 200 ? 25.731 24.020 7.319 1.00 16.23 200 SER A N 1
ATOM 1593 C CA . SER A 1 200 ? 25.373 22.692 6.831 1.00 17.04 200 SER A CA 1
ATOM 1594 C C . SER A 1 200 ? 25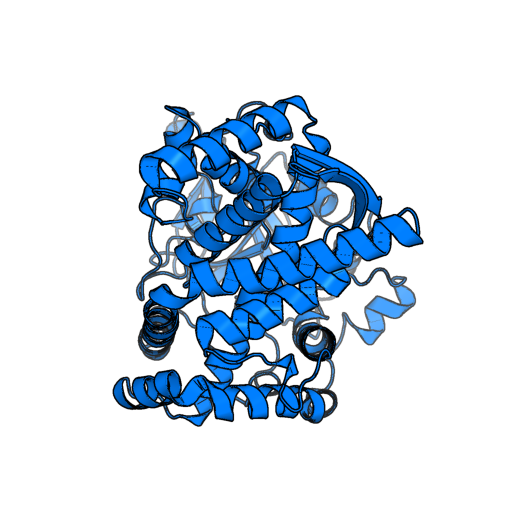.347 21.697 7.989 1.00 16.07 200 SER A C 1
ATOM 1595 O O . SER A 1 200 ? 24.405 20.921 8.132 1.00 14.20 200 SER A O 1
ATOM 1598 N N . TRP A 1 201 ? 26.391 21.727 8.812 1.00 13.56 201 TRP A N 1
ATOM 1599 C CA . TRP A 1 201 ? 26.485 20.840 9.963 1.00 13.37 201 TRP A CA 1
ATOM 1600 C C . TRP A 1 201 ? 25.351 21.103 10.962 1.00 13.45 201 TRP A C 1
ATOM 1601 O O . TRP A 1 201 ? 24.749 20.168 11.488 1.00 13.48 201 TRP A O 1
ATOM 1612 N N . VAL A 1 202 ? 25.067 22.372 11.236 1.00 13.18 202 VAL A N 1
ATOM 1613 C CA . VAL A 1 202 ? 23.999 22.707 12.171 1.00 15.36 202 VAL A CA 1
ATOM 1614 C C . VAL A 1 202 ? 22.658 22.215 11.630 1.00 15.92 202 VAL A C 1
ATOM 1615 O O . VAL A 1 202 ? 21.797 21.764 12.391 1.00 15.38 202 VAL A O 1
ATOM 1619 N N . LEU A 1 203 ? 22.479 22.297 10.315 1.00 15.44 203 LEU A N 1
ATOM 1620 C CA . LEU A 1 203 ? 21.239 21.832 9.695 1.00 17.26 203 LEU A CA 1
ATOM 1621 C C . LEU A 1 203 ? 21.046 20.334 9.941 1.00 16.79 203 LEU A C 1
ATOM 1622 O O . LEU A 1 203 ? 19.932 19.880 10.210 1.00 18.45 203 LEU A O 1
ATOM 1627 N N . PHE A 1 204 ? 22.124 19.559 9.849 1.00 16.25 204 PHE A N 1
ATOM 1628 C CA . PHE A 1 204 ? 22.011 18.123 10.091 1.00 15.49 204 PHE A CA 1
ATOM 1629 C C . PHE A 1 204 ? 21.562 17.860 11.522 1.00 15.59 204 PHE A C 1
ATOM 1630 O O . PHE A 1 204 ? 20.793 16.934 11.787 1.00 15.75 204 PHE A O 1
ATOM 1638 N N . ASN A 1 205 ? 22.043 18.687 12.444 1.00 14.18 205 ASN A N 1
ATOM 1639 C CA . ASN A 1 205 ? 21.691 18.548 13.851 1.00 13.57 205 ASN A CA 1
ATOM 1640 C C . ASN A 1 205 ? 20.241 18.939 14.133 1.00 14.52 205 ASN A C 1
ATOM 1641 O O . ASN A 1 205 ? 19.487 18.176 14.736 1.00 14.08 205 ASN A O 1
ATOM 1646 N N . LEU A 1 206 ? 19.865 20.133 13.680 1.00 13.30 206 LEU A N 1
ATOM 1647 C CA . LEU A 1 206 ? 18.544 20.695 13.958 1.00 12.82 206 LEU A CA 1
ATOM 1648 C C . LEU A 1 206 ? 17.417 20.590 12.939 1.00 13.42 206 LEU A C 1
ATOM 1649 O O . LEU A 1 206 ? 16.328 21.095 13.196 1.00 13.88 206 LEU A O 1
ATOM 1654 N N . ALA A 1 207 ? 17.655 19.952 11.799 1.00 12.60 207 ALA A N 1
ATOM 1655 C CA . ALA A 1 207 ? 16.616 19.842 10.775 1.00 13.73 207 ALA A CA 1
ATOM 1656 C C . ALA A 1 207 ? 15.226 19.452 11.303 1.00 13.62 207 ALA A C 1
ATOM 1657 O O . ALA A 1 207 ? 14.216 20.038 10.902 1.00 14.97 207 ALA A O 1
ATOM 1659 N N . PRO A 1 208 ? 15.151 18.464 12.209 1.00 14.71 208 PRO A N 1
ATOM 1660 C CA . PRO A 1 208 ? 13.845 18.049 12.740 1.00 14.52 208 PRO A CA 1
ATOM 1661 C C . PRO A 1 208 ? 12.964 19.155 13.312 1.00 15.12 208 PRO A C 1
ATOM 1662 O O . PRO A 1 208 ? 11.736 19.048 13.276 1.00 16.13 208 PRO A O 1
ATOM 1666 N N . THR A 1 209 ? 13.573 20.211 13.845 1.00 16.21 209 THR A N 1
ATOM 1667 C CA . THR A 1 209 ? 12.787 21.299 14.425 1.00 18.06 209 THR A CA 1
ATOM 1668 C C . THR A 1 209 ? 12.965 22.658 13.753 1.00 19.58 209 THR A C 1
ATOM 1669 O O . THR A 1 209 ? 12.558 23.684 14.297 1.00 19.89 209 THR A O 1
ATOM 1673 N N . LEU A 1 210 ? 13.563 22.663 12.567 1.00 19.68 210 LEU A N 1
ATOM 1674 C CA . LEU A 1 210 ? 13.769 23.905 11.836 1.00 21.52 210 LEU A CA 1
ATOM 1675 C C . LEU A 1 210 ? 12.780 24.057 10.693 1.00 21.91 210 LEU A C 1
ATOM 1676 O O . LEU A 1 210 ? 12.417 23.084 10.029 1.00 21.60 210 LEU A O 1
ATOM 1681 N N . ASP A 1 211 ? 12.345 25.292 10.477 1.00 22.24 211 ASP A N 1
ATOM 1682 C CA . ASP A 1 211 ? 11.431 25.609 9.390 1.00 22.75 211 ASP A CA 1
ATOM 1683 C C . ASP A 1 211 ? 12.303 26.330 8.367 1.00 23.98 211 ASP A C 1
ATOM 1684 O O . ASP A 1 211 ? 12.714 27.467 8.595 1.00 23.57 211 ASP A O 1
ATOM 1689 N N . LEU A 1 212 ? 12.601 25.664 7.255 1.00 25.29 212 LEU A N 1
ATOM 1690 C CA . LEU A 1 212 ? 13.445 26.260 6.220 1.00 28.72 212 LEU A CA 1
ATOM 1691 C C . LEU A 1 212 ? 12.670 27.052 5.175 1.00 30.48 212 LEU A C 1
ATOM 1692 O O . LEU A 1 212 ? 13.261 27.619 4.255 1.00 32.99 212 LEU A O 1
ATOM 1697 N N . GLY A 1 213 ? 11.352 27.095 5.316 1.00 30.20 213 GLY A N 1
ATOM 1698 C CA . GLY A 1 213 ? 10.540 27.830 4.363 1.00 31.39 213 GLY A CA 1
ATOM 1699 C C . GLY A 1 213 ? 10.083 26.977 3.196 1.00 31.57 213 GLY A C 1
ATOM 1700 O O . GLY A 1 213 ? 9.497 27.485 2.240 1.00 33.98 213 GLY A O 1
ATOM 1701 N N . LEU A 1 214 ? 10.355 25.678 3.266 1.00 31.12 214 LEU A N 1
ATOM 1702 C CA . LEU A 1 214 ? 9.949 24.760 2.207 1.00 30.27 214 LEU A CA 1
ATOM 1703 C C . LEU A 1 214 ? 8.494 24.367 2.418 1.00 29.43 214 LEU A C 1
ATOM 1704 O O . LEU A 1 214 ? 7.996 24.389 3.546 1.00 28.01 214 LEU A O 1
ATOM 1709 N N . PRO A 1 215 ? 7.787 24.012 1.331 1.00 28.31 215 PRO A N 1
ATOM 1710 C CA . PRO A 1 215 ? 6.379 23.610 1.428 1.00 27.11 215 PRO A CA 1
ATOM 1711 C C . PRO A 1 215 ? 6.281 22.364 2.303 1.00 24.95 215 PRO A C 1
ATOM 1712 O O . PRO A 1 215 ? 7.191 21.540 2.310 1.00 23.72 215 PRO A O 1
ATOM 1716 N N . TRP A 1 216 ? 5.177 22.223 3.029 1.00 24.12 216 TRP A N 1
ATOM 1717 C CA . TRP A 1 216 ? 4.999 21.075 3.911 1.00 23.18 216 TRP A CA 1
ATOM 1718 C C . TRP A 1 216 ? 5.204 19.730 3.224 1.00 22.13 216 TRP A C 1
ATOM 1719 O O . TRP A 1 216 ? 5.795 18.820 3.803 1.00 20.85 216 TRP A O 1
ATOM 1730 N N . PHE A 1 217 ? 4.722 19.594 1.992 1.00 22.28 217 PHE A N 1
ATOM 1731 C CA . PHE A 1 217 ? 4.852 18.324 1.288 1.00 23.11 217 PHE A CA 1
ATOM 1732 C C . PHE A 1 217 ? 6.284 17.929 0.934 1.00 24.10 217 PHE A C 1
ATOM 1733 O O . PHE A 1 217 ? 6.536 16.802 0.509 1.00 25.30 217 PHE A O 1
ATOM 1741 N N . LEU A 1 218 ? 7.225 18.848 1.118 1.00 24.40 218 LEU A N 1
ATOM 1742 C CA . LEU A 1 218 ? 8.629 18.548 0.845 1.00 24.70 218 LEU A CA 1
ATOM 1743 C C . LEU A 1 218 ? 9.417 18.523 2.152 1.00 24.15 218 LEU A C 1
ATOM 1744 O O . LEU A 1 218 ? 10.250 17.650 2.378 1.00 25.59 218 LEU A O 1
ATOM 1749 N N . GLN A 1 219 ? 9.125 19.486 3.015 1.00 24.49 219 GLN A N 1
ATOM 1750 C CA . GLN A 1 219 ? 9.805 19.622 4.296 1.00 24.44 219 GLN A CA 1
ATOM 1751 C C . GLN A 1 219 ? 9.470 18.518 5.303 1.00 24.00 219 GLN A C 1
ATOM 1752 O O . GLN A 1 219 ? 10.348 18.033 6.020 1.00 23.52 219 GLN A O 1
ATOM 1758 N N . GLU A 1 220 ? 8.209 18.105 5.348 1.00 22.87 220 GLU A N 1
ATOM 1759 C CA . GLU A 1 220 ? 7.804 17.071 6.291 1.00 23.97 220 GLU A CA 1
ATOM 1760 C C . GLU A 1 220 ? 8.462 15.710 6.085 1.00 24.81 220 GLU A C 1
ATOM 1761 O O . GLU A 1 220 ? 9.040 15.149 7.016 1.00 24.46 220 GLU A O 1
ATOM 1767 N N . PRO A 1 221 ? 8.394 15.160 4.863 1.00 25.94 221 PRO A N 1
ATOM 1768 C CA . PRO A 1 221 ? 9.011 13.851 4.633 1.00 27.21 221 PRO A CA 1
ATOM 1769 C C . PRO A 1 221 ? 10.538 13.786 4.634 1.00 28.33 221 PRO A C 1
ATOM 1770 O O . PRO A 1 221 ? 11.108 12.764 5.012 1.00 31.25 221 PRO A O 1
ATOM 1774 N N . LEU A 1 222 ? 11.212 14.857 4.233 1.00 29.26 222 LEU A N 1
ATOM 1775 C CA . LEU A 1 222 ? 12.668 14.800 4.180 1.00 30.34 222 LEU A CA 1
ATOM 1776 C C . LEU A 1 222 ? 13.444 15.487 5.301 1.00 28.52 222 LEU A C 1
ATOM 1777 O O . LEU A 1 222 ? 14.664 15.349 5.376 1.00 28.64 222 LEU A O 1
ATOM 1782 N N . LEU A 1 223 ? 12.759 16.211 6.177 1.00 25.37 223 LEU A N 1
ATOM 1783 C CA . LEU A 1 223 ? 13.460 16.888 7.264 1.00 23.18 223 LEU A CA 1
ATOM 1784 C C . LEU A 1 223 ? 12.860 16.678 8.649 1.00 20.55 223 LEU A C 1
ATOM 1785 O O . LEU A 1 223 ? 13.585 16.656 9.646 1.00 19.58 223 LEU A O 1
ATOM 1790 N N . HIS A 1 224 ? 11.544 16.509 8.712 1.00 17.33 224 HIS A N 1
ATOM 1791 C CA . HIS A 1 224 ? 10.866 16.383 9.998 1.00 16.89 224 HIS A CA 1
ATOM 1792 C C . HIS A 1 224 ? 10.404 15.012 10.462 1.00 17.56 224 HIS A C 1
ATOM 1793 O O . HIS A 1 224 ? 9.785 14.901 11.520 1.00 18.31 224 HIS A O 1
ATOM 1800 N N . THR A 1 225 ? 10.704 13.972 9.696 1.00 16.81 225 THR A N 1
ATOM 1801 C CA . THR A 1 225 ? 10.267 12.632 10.070 1.00 18.22 225 THR A CA 1
ATOM 1802 C C . THR A 1 225 ? 11.407 11.719 10.494 1.00 16.91 225 THR A C 1
ATOM 1803 O O . THR A 1 225 ? 11.263 10.931 11.432 1.00 15.43 225 THR A O 1
ATOM 1807 N N . PHE A 1 226 ? 12.534 11.830 9.800 1.00 16.94 226 PHE A N 1
ATOM 1808 C CA . PHE A 1 226 ? 13.706 11.015 10.096 1.00 17.52 226 PHE A CA 1
ATOM 1809 C C . PHE A 1 226 ? 14.948 11.886 10.244 1.00 16.35 226 PHE A C 1
ATOM 1810 O O . PHE A 1 226 ? 14.998 13.010 9.746 1.00 17.07 226 PHE A O 1
ATOM 1818 N N . ARG A 1 227 ? 15.951 11.353 10.929 1.00 17.59 227 ARG A N 1
ATOM 1819 C CA . ARG A 1 227 ? 17.207 12.067 11.124 1.00 17.06 227 ARG A CA 1
ATOM 1820 C C . ARG A 1 227 ? 18.048 11.946 9.858 1.00 19.73 227 ARG A C 1
ATOM 1821 O O . ARG A 1 227 ? 18.033 10.908 9.194 1.00 19.60 227 ARG A O 1
ATOM 1829 N N . LEU A 1 228 ? 18.770 13.011 9.519 1.00 19.65 228 LEU A N 1
ATOM 1830 C CA . LEU A 1 228 ? 19.636 12.999 8.346 1.00 22.32 228 LEU A CA 1
ATOM 1831 C C . LEU A 1 228 ? 20.885 12.184 8.682 1.00 23.99 228 LEU A C 1
ATOM 1832 O O . LEU A 1 228 ? 21.506 12.396 9.723 1.00 24.26 228 LEU A O 1
ATOM 1837 N N . PRO A 1 229 ? 21.263 11.234 7.806 1.00 24.59 229 PRO A N 1
ATOM 1838 C CA . PRO A 1 229 ? 22.437 10.377 8.001 1.00 25.67 229 PRO A CA 1
ATOM 1839 C C . PRO A 1 229 ? 23.689 11.177 8.344 1.00 24.87 229 PRO A C 1
ATOM 1840 O O . PRO A 1 229 ? 24.097 12.061 7.595 1.00 25.48 229 PRO A O 1
ATOM 1844 N N . ALA A 1 230 ? 24.298 10.855 9.478 1.00 24.95 230 ALA A N 1
ATOM 1845 C CA . ALA A 1 230 ? 25.491 11.559 9.931 1.00 23.83 230 ALA A CA 1
ATOM 1846 C C . ALA A 1 230 ? 26.714 11.354 9.043 1.00 24.11 230 ALA A C 1
ATOM 1847 O O . ALA A 1 230 ? 27.562 12.239 8.940 1.00 23.29 230 ALA A O 1
ATOM 1849 N N . PHE A 1 231 ? 26.816 10.198 8.397 1.00 23.05 231 PHE A N 1
ATOM 1850 C CA . PHE A 1 231 ? 27.978 9.947 7.554 1.00 24.34 231 PHE A CA 1
ATOM 1851 C C . PHE A 1 231 ? 28.076 10.910 6.373 1.00 23.61 231 PHE A C 1
ATOM 1852 O O . PHE A 1 231 ? 29.151 11.092 5.801 1.00 24.64 231 PHE A O 1
ATOM 1860 N N . LEU A 1 232 ? 26.963 11.548 6.028 1.00 22.42 232 LEU A N 1
ATOM 1861 C CA . LEU A 1 232 ? 26.931 12.490 4.913 1.00 22.10 232 LEU A CA 1
ATOM 1862 C C . LEU A 1 232 ? 27.591 13.833 5.215 1.00 21.53 232 LEU A C 1
ATOM 1863 O O . LEU A 1 232 ? 28.013 14.542 4.305 1.00 22.51 232 LEU A O 1
ATOM 1868 N N . ILE A 1 233 ? 27.678 14.186 6.491 1.00 19.77 233 ILE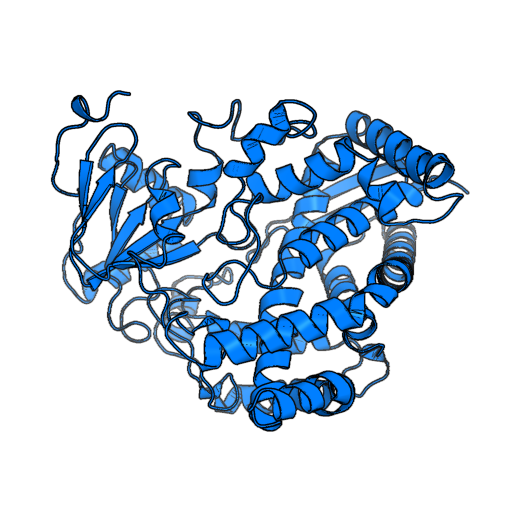 A N 1
ATOM 1869 C CA . ILE A 1 233 ? 28.254 15.468 6.872 1.00 21.52 233 ILE A CA 1
ATOM 1870 C C . ILE A 1 233 ? 29.647 15.302 7.493 1.00 22.00 233 ILE A C 1
ATOM 1871 O O . ILE A 1 233 ? 30.318 16.278 7.818 1.00 20.74 233 ILE A O 1
ATOM 1876 N N . LYS A 1 234 ? 30.088 14.057 7.627 1.00 22.89 234 LYS A N 1
ATOM 1877 C CA . LYS A 1 234 ? 31.392 13.767 8.213 1.00 24.36 234 LYS A CA 1
ATOM 1878 C C . LYS A 1 234 ? 32.523 14.571 7.576 1.00 22.89 234 LYS A C 1
ATOM 1879 O O . LYS A 1 234 ? 33.342 15.165 8.276 1.00 22.16 234 LYS A O 1
ATOM 1885 N N . SER A 1 235 ? 32.569 14.582 6.247 1.00 22.69 235 SER A N 1
ATOM 1886 C CA . SER A 1 235 ? 33.602 15.308 5.512 1.00 23.65 235 SER A CA 1
ATOM 1887 C C . SER A 1 235 ? 33.667 16.782 5.918 1.00 23.21 235 SER A C 1
ATOM 1888 O O . SER A 1 235 ? 34.746 17.324 6.165 1.00 23.32 235 SER A O 1
ATOM 1891 N N . THR A 1 236 ? 32.502 17.418 5.977 1.00 20.02 236 THR A N 1
ATOM 1892 C CA . THR A 1 236 ? 32.383 18.822 6.356 1.00 19.86 236 THR A CA 1
ATOM 1893 C C . THR A 1 236 ? 32.829 19.047 7.802 1.00 19.03 236 THR A C 1
ATOM 1894 O O . THR A 1 236 ? 33.561 19.992 8.102 1.00 18.21 236 THR A O 1
ATOM 1898 N N . TYR A 1 237 ? 32.372 18.174 8.691 1.00 17.60 237 TYR A N 1
ATOM 1899 C CA . TYR A 1 237 ? 32.714 18.261 10.106 1.00 17.82 237 TYR A CA 1
ATOM 1900 C C . TYR A 1 237 ? 34.220 18.136 10.308 1.00 18.67 237 TYR A C 1
ATOM 1901 O O . TYR A 1 237 ? 34.804 18.829 11.143 1.00 16.83 237 TYR A O 1
ATOM 1910 N N . ASN A 1 238 ? 34.848 17.246 9.546 1.00 18.60 238 ASN A N 1
ATOM 1911 C CA . ASN A 1 238 ? 36.283 17.036 9.674 1.00 19.94 238 ASN A CA 1
ATOM 1912 C C . ASN A 1 238 ? 37.102 18.262 9.305 1.00 18.77 238 ASN A C 1
ATOM 1913 O O . ASN A 1 238 ? 38.181 18.470 9.857 1.00 20.09 238 ASN A O 1
ATOM 1918 N N . LYS A 1 239 ? 36.599 19.075 8.381 1.00 19.43 239 LYS A N 1
ATOM 1919 C CA . LYS A 1 239 ? 37.308 20.287 7.989 1.00 19.54 239 LYS A CA 1
ATOM 1920 C C . LYS A 1 239 ? 37.338 21.228 9.187 1.00 18.61 239 LYS A C 1
ATOM 1921 O O . LYS A 1 239 ? 38.364 21.845 9.484 1.00 16.94 239 LYS A O 1
ATOM 1927 N N . LEU A 1 240 ? 36.206 21.329 9.877 1.00 16.49 240 LEU A N 1
ATOM 1928 C CA . LEU A 1 240 ? 36.111 22.180 11.056 1.00 16.25 240 LEU A CA 1
ATOM 1929 C C . LEU A 1 240 ? 36.979 21.617 12.181 1.00 15.09 240 LEU A C 1
ATOM 1930 O O . LEU A 1 240 ? 37.701 22.356 12.857 1.00 14.57 240 LEU A O 1
ATOM 1935 N N . TYR A 1 241 ? 36.915 20.305 12.377 1.00 14.74 241 TYR A N 1
ATOM 1936 C CA . TYR A 1 241 ? 37.704 19.664 13.422 1.00 15.20 241 TYR A CA 1
ATOM 1937 C C . TYR A 1 241 ? 39.193 19.912 13.202 1.00 14.95 241 TYR A C 1
ATOM 1938 O O . TYR A 1 241 ? 39.922 20.220 14.142 1.00 14.02 241 TYR A O 1
ATOM 1947 N N . ASP A 1 242 ? 39.644 19.768 11.961 1.00 15.62 242 ASP A N 1
ATOM 1948 C CA . ASP A 1 242 ? 41.055 19.977 11.653 1.00 17.09 242 ASP A CA 1
ATOM 1949 C C . ASP A 1 242 ? 41.511 21.381 12.028 1.00 16.93 242 ASP A C 1
ATOM 1950 O O . ASP A 1 242 ? 42.636 21.575 12.495 1.00 16.13 242 ASP A O 1
ATOM 1955 N N . TYR A 1 243 ? 40.635 22.362 11.839 1.00 15.78 243 TYR A N 1
ATOM 1956 C CA . TYR A 1 243 ? 40.974 23.735 12.189 1.00 14.87 243 TYR A CA 1
ATOM 1957 C C . TYR A 1 243 ? 41.154 23.897 13.701 1.00 14.45 243 TYR A C 1
ATOM 1958 O O . TYR A 1 243 ? 42.192 24.371 14.168 1.00 14.08 243 TYR A O 1
ATOM 1967 N N . PHE A 1 244 ? 40.143 23.501 14.467 1.00 14.30 244 PHE A N 1
ATOM 1968 C CA . PHE A 1 244 ? 40.211 23.636 15.920 1.00 14.64 244 PHE A CA 1
ATOM 1969 C C . PHE A 1 244 ? 41.333 22.825 16.551 1.00 15.37 244 PHE A C 1
ATOM 1970 O O . PHE A 1 244 ? 41.998 23.295 17.474 1.00 16.07 244 PHE A O 1
ATOM 1978 N N . GLN A 1 245 ? 41.556 21.619 16.041 1.00 14.82 245 GLN A N 1
ATOM 1979 C CA . GLN A 1 245 ? 42.612 20.756 16.558 1.00 17.65 245 GLN A CA 1
ATOM 1980 C C . GLN A 1 245 ? 43.984 21.426 16.450 1.00 18.22 245 GLN A C 1
ATOM 1981 O O . GLN A 1 245 ? 44.859 21.209 17.291 1.00 18.86 245 GLN A O 1
ATOM 1987 N N . SER A 1 246 ? 44.167 22.246 15.421 1.00 18.31 246 SER A N 1
ATOM 1988 C CA . SER A 1 246 ? 45.449 22.908 15.205 1.00 20.16 246 SER A CA 1
ATOM 1989 C C . SER A 1 246 ? 45.637 24.250 15.903 1.00 20.65 246 SER A C 1
ATOM 1990 O O . SER A 1 246 ? 46.772 24.643 16.180 1.00 21.39 246 SER A O 1
ATOM 1993 N N . VAL A 1 247 ? 44.545 24.949 16.200 1.00 17.73 247 VAL A N 1
ATOM 1994 C CA . VAL A 1 247 ? 44.653 26.261 16.832 1.00 17.36 247 VAL A CA 1
ATOM 1995 C C . VAL A 1 247 ? 44.265 26.355 18.304 1.00 17.33 247 VAL A C 1
ATOM 1996 O O . VAL A 1 247 ? 44.605 27.334 18.966 1.00 16.70 247 VAL A O 1
ATOM 2000 N N . ALA A 1 248 ? 43.572 25.346 18.824 1.00 16.85 248 ALA A N 1
ATOM 2001 C CA . ALA A 1 248 ? 43.131 25.381 20.219 1.00 18.31 248 ALA A CA 1
ATOM 2002 C C . ALA A 1 248 ? 44.093 24.710 21.195 1.00 18.81 248 ALA A C 1
ATOM 2003 O O . ALA A 1 248 ? 43.693 24.292 22.281 1.00 18.52 248 ALA A O 1
ATOM 2005 N N . THR A 1 249 ? 45.364 24.636 20.815 1.00 19.57 249 THR A N 1
ATOM 2006 C CA . THR A 1 249 ? 46.388 23.994 21.636 1.00 20.72 249 THR A CA 1
ATOM 2007 C C . THR A 1 249 ? 46.368 24.342 23.128 1.00 19.31 249 THR A C 1
ATOM 2008 O O . THR A 1 249 ? 46.330 23.449 23.970 1.00 21.67 249 THR A O 1
ATOM 2012 N N . PRO A 1 250 ? 46.395 25.638 23.478 1.00 18.56 250 PRO A N 1
ATOM 2013 C CA . PRO A 1 250 ? 46.380 26.013 24.897 1.00 19.23 250 PRO A CA 1
ATOM 2014 C C . PRO A 1 250 ? 45.158 25.505 25.663 1.00 19.58 250 PRO A C 1
ATOM 2015 O O . PRO A 1 250 ? 45.259 25.139 26.834 1.00 18.35 250 PRO A O 1
ATOM 2019 N N . VAL A 1 251 ? 44.006 25.485 25.002 1.00 18.82 251 VAL A N 1
ATOM 2020 C CA . VAL A 1 251 ? 42.784 25.005 25.637 1.00 19.22 251 VAL A CA 1
ATOM 2021 C C . VAL A 1 251 ? 42.835 23.485 25.770 1.00 19.19 251 VAL A C 1
ATOM 2022 O O . VAL A 1 251 ? 42.401 22.925 26.777 1.00 19.66 251 VAL A O 1
ATOM 2026 N N . MET A 1 252 ? 43.374 22.823 24.753 1.00 18.10 252 MET A N 1
ATOM 2027 C CA . MET A 1 252 ? 43.489 21.369 24.764 1.00 19.04 252 MET A CA 1
ATOM 2028 C C . MET A 1 252 ? 44.447 20.916 25.871 1.00 20.82 252 MET A C 1
ATOM 2029 O O . MET A 1 252 ? 44.240 19.878 26.497 1.00 21.04 252 MET A O 1
ATOM 2034 N N . GLU A 1 253 ? 45.489 21.704 26.117 1.00 21.54 253 GLU A N 1
ATOM 2035 C CA . GLU A 1 253 ? 46.455 21.376 27.159 1.00 23.60 253 GLU A CA 1
ATOM 2036 C C . GLU A 1 253 ? 45.819 21.551 28.538 1.00 22.95 253 GLU A C 1
ATOM 2037 O O . GLU A 1 253 ? 46.099 20.787 29.461 1.00 23.26 253 GLU A O 1
ATOM 2043 N N . GLN A 1 254 ? 44.960 22.557 28.670 1.00 22.35 254 GLN A N 1
ATOM 2044 C CA . GLN A 1 254 ? 44.266 22.801 29.929 1.00 22.53 254 GLN A CA 1
ATOM 2045 C C . GLN A 1 254 ? 43.283 21.653 30.151 1.00 23.09 254 GLN A C 1
ATOM 2046 O O . GLN A 1 254 ? 43.055 21.219 31.283 1.00 22.72 254 GLN A O 1
ATOM 2052 N N . ALA A 1 255 ? 42.703 21.161 29.060 1.00 22.72 255 ALA A N 1
ATOM 2053 C CA . ALA A 1 255 ? 41.751 20.059 29.138 1.00 24.08 255 ALA A CA 1
ATOM 2054 C C . ALA A 1 255 ? 42.396 18.849 29.807 1.00 24.38 255 ALA A C 1
ATOM 2055 O O . ALA A 1 255 ? 41.814 18.251 30.707 1.00 25.86 255 ALA A O 1
ATOM 2057 N N . GLU A 1 256 ? 43.597 18.489 29.368 1.00 27.33 256 GLU A N 1
ATOM 2058 C CA . GLU A 1 256 ? 44.294 17.351 29.956 1.00 30.05 256 GLU A CA 1
ATOM 2059 C C . GLU A 1 256 ? 44.467 17.564 31.455 1.00 30.20 256 GLU A C 1
ATOM 2060 O O . GLU A 1 256 ? 44.302 16.634 32.243 1.00 31.09 256 GLU A O 1
ATOM 2066 N N . LYS A 1 257 ? 44.793 18.793 31.843 1.00 29.26 257 LYS A N 1
ATOM 2067 C CA . LYS A 1 257 ? 44.978 19.132 33.250 1.00 29.89 257 LYS A CA 1
ATOM 2068 C C . LYS A 1 257 ? 43.689 18.951 34.049 1.00 29.70 257 LYS A C 1
ATOM 2069 O O . LYS A 1 257 ? 43.726 18.672 35.247 1.00 29.56 257 LYS A O 1
ATOM 2075 N N . LEU A 1 258 ? 42.551 19.114 33.381 1.00 28.27 258 LEU A N 1
ATOM 2076 C CA . LEU A 1 258 ? 41.255 18.971 34.036 1.00 27.65 258 LEU A CA 1
ATOM 2077 C C . LEU A 1 258 ? 40.754 17.531 33.977 1.00 26.99 258 LEU A C 1
ATOM 2078 O O . LEU A 1 258 ? 39.711 17.206 34.543 1.00 27.22 258 LEU A O 1
ATOM 2083 N N . GLY A 1 259 ? 41.499 16.674 33.286 1.00 26.54 259 GLY A N 1
ATOM 2084 C CA . GLY A 1 259 ? 41.116 15.277 33.184 1.00 26.07 259 GLY A CA 1
ATOM 2085 C C . GLY A 1 259 ? 40.319 14.918 31.942 1.00 24.83 259 GLY A C 1
ATOM 2086 O O . GLY A 1 259 ? 39.737 13.836 31.865 1.00 25.27 259 GLY A O 1
ATOM 2087 N N . VAL A 1 260 ? 40.291 15.818 30.965 1.00 23.73 260 VAL A N 1
ATOM 2088 C CA . VAL A 1 260 ? 39.555 15.574 29.728 1.00 22.68 260 VAL A CA 1
ATOM 2089 C C . VAL A 1 260 ? 40.506 15.299 28.565 1.00 22.36 260 VAL A C 1
ATOM 2090 O O . VAL A 1 260 ? 41.408 16.089 28.292 1.00 22.61 260 VAL A O 1
ATOM 2094 N N . PRO A 1 261 ? 40.316 14.166 27.867 1.00 21.23 261 PRO A N 1
ATOM 2095 C CA . PRO A 1 261 ? 41.155 13.782 26.725 1.00 21.95 261 PRO A CA 1
ATOM 2096 C C . PRO A 1 261 ? 41.154 14.867 25.649 1.00 21.60 261 PRO A C 1
ATOM 2097 O O . PRO A 1 261 ? 40.139 15.532 25.437 1.00 19.88 261 PRO A O 1
ATOM 2101 N N . LYS A 1 262 ? 42.280 15.039 24.962 1.00 22.02 262 LYS A N 1
ATOM 2102 C CA . LYS A 1 262 ? 42.371 16.061 23.921 1.00 23.12 262 LYS A CA 1
ATOM 2103 C C . LYS A 1 262 ? 41.297 15.953 22.840 1.00 22.20 262 LYS A C 1
ATOM 2104 O O . LYS A 1 262 ? 40.716 16.960 22.441 1.00 22.44 262 LYS A O 1
ATOM 2110 N N . ASP A 1 263 ? 41.028 14.741 22.366 1.00 20.65 263 ASP A N 1
ATOM 2111 C CA . ASP A 1 263 ? 40.014 14.551 21.332 1.00 21.70 263 ASP A CA 1
ATOM 2112 C C . ASP A 1 263 ? 38.657 15.079 21.804 1.00 19.56 263 ASP A C 1
ATOM 2113 O O . ASP A 1 263 ? 37.998 15.850 21.101 1.00 18.28 263 ASP A O 1
ATOM 2118 N N . GLU A 1 264 ? 38.245 14.669 22.999 1.00 16.75 264 GLU A N 1
ATOM 2119 C CA . GLU A 1 264 ? 36.969 15.117 23.542 1.00 16.19 264 GLU A CA 1
ATOM 2120 C C . GLU A 1 264 ? 36.973 16.638 23.674 1.00 16.34 264 GLU A C 1
ATOM 2121 O O . GLU A 1 264 ? 35.968 17.301 23.408 1.00 14.54 264 GLU A O 1
ATOM 2127 N N . ALA A 1 265 ? 38.112 17.188 24.079 1.00 14.52 265 ALA A N 1
ATOM 2128 C CA . ALA A 1 265 ? 38.232 18.630 24.235 1.00 14.31 265 ALA A CA 1
ATOM 2129 C C . ALA A 1 265 ? 37.981 19.344 22.913 1.00 13.79 265 ALA A C 1
ATOM 2130 O O . ALA A 1 265 ? 37.245 20.320 22.865 1.00 13.84 265 ALA A O 1
ATOM 2132 N N . VAL A 1 266 ? 38.587 18.857 21.836 1.00 13.08 266 VAL A N 1
ATOM 2133 C CA . VAL A 1 266 ? 38.401 19.498 20.540 1.00 13.48 266 VAL A CA 1
ATOM 2134 C C . VAL A 1 266 ? 36.940 19.485 20.088 1.00 11.99 266 VAL A C 1
ATOM 2135 O O . VAL A 1 266 ? 36.431 20.497 19.615 1.00 11.49 266 VAL A O 1
ATOM 2139 N N . HIS A 1 267 ? 36.259 18.351 20.234 1.00 11.20 267 HIS A N 1
ATOM 2140 C CA . HIS A 1 267 ? 34.855 18.284 19.829 1.00 11.25 267 HIS A CA 1
ATOM 2141 C C . HIS A 1 267 ? 33.996 19.273 20.622 1.00 10.52 267 HIS A C 1
ATOM 2142 O O . HIS A 1 267 ? 33.045 19.856 20.088 1.00 9.32 267 HIS A O 1
ATOM 2149 N N . ASN A 1 268 ? 34.326 19.459 21.896 1.00 10.13 268 ASN A N 1
ATOM 2150 C CA . ASN A 1 268 ? 33.586 20.392 22.740 1.00 10.73 268 ASN A CA 1
ATOM 2151 C C . ASN A 1 268 ? 33.907 21.845 22.399 1.00 11.53 268 ASN A C 1
ATOM 2152 O O . ASN A 1 268 ? 33.039 22.715 22.473 1.00 10.77 268 ASN A O 1
ATOM 2157 N N . ILE A 1 269 ? 35.158 22.108 22.039 1.00 11.72 269 ILE A N 1
ATOM 2158 C CA . ILE A 1 269 ? 35.565 23.459 21.661 1.00 11.56 269 ILE A CA 1
ATOM 2159 C C . ILE A 1 269 ? 34.889 23.800 20.339 1.00 11.33 269 ILE A C 1
ATOM 2160 O O . ILE A 1 269 ? 34.354 24.897 20.169 1.00 10.43 269 ILE A O 1
ATOM 2165 N N . LEU A 1 270 ? 34.904 22.847 19.409 1.00 10.69 270 LEU A N 1
ATOM 2166 C CA . LEU A 1 270 ? 34.268 23.045 18.111 1.00 11.81 270 LEU A CA 1
ATOM 2167 C C . LEU A 1 270 ? 32.800 23.393 18.334 1.00 11.05 270 LEU A C 1
ATOM 2168 O O . LEU A 1 270 ? 32.290 24.374 17.787 1.00 11.69 270 LEU A O 1
ATOM 2173 N N . PHE A 1 271 ? 32.123 22.596 19.156 1.00 11.18 271 PHE A N 1
ATOM 2174 C CA . PHE A 1 271 ? 30.710 22.828 19.428 1.00 10.54 271 PHE A CA 1
ATOM 2175 C C . PHE A 1 271 ? 30.452 24.200 20.059 1.00 10.85 271 PHE A C 1
ATOM 2176 O O . PHE A 1 271 ? 29.554 24.927 19.626 1.00 10.56 271 PHE A O 1
ATOM 2184 N N . ALA A 1 272 ? 31.239 24.561 21.070 1.00 10.02 272 ALA A N 1
ATOM 2185 C CA . ALA A 1 272 ? 31.059 25.844 21.754 1.00 10.61 272 ALA A CA 1
ATOM 2186 C C . ALA A 1 272 ? 31.267 27.047 20.829 1.00 11.34 272 ALA A C 1
ATOM 2187 O O . ALA A 1 272 ? 30.552 28.047 20.923 1.00 11.39 272 ALA A O 1
ATOM 2189 N N . VAL A 1 273 ? 32.241 26.949 19.933 1.00 11.47 273 VAL A N 1
ATOM 2190 C CA . VAL A 1 273 ? 32.522 28.041 19.009 1.00 12.18 273 VAL A CA 1
ATOM 2191 C C . VAL A 1 273 ? 31.558 28.118 17.821 1.00 12.86 273 VAL A C 1
ATOM 2192 O O . VAL A 1 273 ? 31.030 29.190 17.507 1.00 11.66 273 VAL A O 1
ATOM 2196 N N . CYS A 1 274 ? 31.319 26.981 17.173 1.00 12.56 274 CYS A N 1
ATOM 2197 C CA . CYS A 1 274 ? 30.462 26.935 15.993 1.00 14.50 274 CYS A CA 1
ATOM 2198 C C . CYS A 1 274 ? 28.973 26.890 16.280 1.00 15.58 274 CYS A C 1
ATOM 2199 O O . CYS A 1 274 ? 28.191 27.575 15.622 1.00 16.45 274 CYS A O 1
ATOM 2202 N N . PHE A 1 275 ? 28.580 26.080 17.252 1.00 14.79 275 PHE A N 1
ATOM 2203 C CA . PHE A 1 275 ? 27.170 25.958 17.589 1.00 16.71 275 PHE A CA 1
ATOM 2204 C C . PHE A 1 275 ? 26.706 27.082 18.515 1.00 17.49 275 PHE A C 1
ATOM 2205 O O . PHE A 1 275 ? 25.904 27.927 18.118 1.00 18.15 275 PHE A O 1
ATOM 2213 N N . ASN A 1 276 ? 27.223 27.094 19.743 1.00 15.70 276 ASN A N 1
ATOM 2214 C CA . ASN A 1 276 ? 26.840 28.101 20.738 1.00 16.45 276 ASN A CA 1
ATOM 2215 C C . ASN A 1 276 ? 27.182 29.542 20.344 1.00 16.59 276 ASN A C 1
ATOM 2216 O O . ASN A 1 276 ? 26.293 30.385 20.200 1.00 18.41 276 ASN A O 1
ATOM 2221 N N . THR A 1 277 ? 28.469 29.825 20.173 1.00 14.14 277 THR A N 1
ATOM 2222 C CA . THR A 1 277 ? 28.901 31.185 19.854 1.00 14.24 277 THR A CA 1
ATOM 2223 C C . THR A 1 277 ? 28.450 31.724 18.503 1.00 15.24 277 THR A C 1
ATOM 2224 O O . THR A 1 277 ? 27.651 32.660 18.433 1.00 14.32 277 THR A O 1
ATOM 2228 N N . PHE A 1 278 ? 28.980 31.140 17.434 1.00 14.50 278 PHE A N 1
ATOM 2229 C CA . PHE A 1 278 ? 28.654 31.580 16.083 1.00 15.13 278 PHE A CA 1
ATOM 2230 C C . PHE A 1 278 ? 27.155 31.607 15.801 1.00 15.62 278 PHE A C 1
ATOM 2231 O O . PHE A 1 278 ? 26.630 32.589 15.268 1.00 15.04 278 PHE A O 1
ATOM 2239 N N . GLY A 1 279 ? 26.469 30.526 16.152 1.00 15.01 279 GLY A N 1
ATOM 2240 C CA . GLY A 1 279 ? 25.038 30.460 15.923 1.00 16.46 279 GLY A CA 1
ATOM 2241 C C . GLY A 1 279 ? 24.268 31.569 16.614 1.00 17.33 279 GLY A C 1
ATOM 2242 O O . GLY A 1 279 ? 23.288 32.081 16.071 1.00 17.66 279 GLY A O 1
ATOM 2243 N N . GLY A 1 280 ? 24.705 31.939 17.815 1.00 14.98 280 GLY A N 1
ATOM 2244 C CA . GLY A 1 280 ? 24.029 32.989 18.554 1.00 13.53 280 GLY A CA 1
ATOM 2245 C C . GLY A 1 280 ? 24.279 34.367 17.966 1.00 13.60 280 GLY A C 1
ATOM 2246 O O . GLY A 1 280 ? 23.362 35.185 17.861 1.00 12.85 280 GLY A O 1
ATOM 2247 N N . VAL A 1 281 ? 25.523 34.626 17.578 1.00 11.97 281 VAL A N 1
ATOM 2248 C CA . VAL A 1 281 ? 25.880 35.918 16.998 1.00 14.00 281 VAL A CA 1
ATOM 2249 C C . VAL A 1 281 ? 25.227 36.090 15.628 1.00 14.10 281 VAL A C 1
ATOM 2250 O O . VAL A 1 281 ? 24.876 37.198 15.227 1.00 12.97 281 VAL A O 1
ATOM 2254 N N . LYS A 1 282 ? 25.068 34.982 14.914 1.00 14.28 282 LYS A N 1
ATOM 2255 C CA . LYS A 1 282 ? 24.451 34.999 13.593 1.00 15.76 282 LYS A CA 1
ATOM 2256 C C . LYS A 1 282 ? 23.031 35.554 13.677 1.00 15.51 282 LYS A C 1
ATOM 2257 O O . LYS A 1 282 ? 22.527 36.149 12.724 1.00 16.51 282 LYS A O 1
ATOM 2263 N N . ILE A 1 283 ? 22.395 35.357 14.826 1.00 14.64 283 ILE A N 1
ATOM 2264 C CA . ILE A 1 283 ? 21.034 35.835 15.054 1.00 14.81 283 ILE A CA 1
ATOM 2265 C C . ILE A 1 283 ? 21.008 37.203 15.744 1.00 13.35 283 ILE A C 1
ATOM 2266 O O . ILE A 1 283 ? 20.312 38.121 15.306 1.00 11.92 283 ILE A O 1
ATOM 2271 N N . LEU A 1 284 ? 21.782 37.334 16.817 1.00 12.29 284 LEU A N 1
ATOM 2272 C CA . LEU A 1 284 ? 21.811 38.562 17.610 1.00 12.36 284 LEU A CA 1
ATOM 2273 C C . LEU A 1 284 ? 22.291 39.855 16.951 1.00 12.91 284 LEU A C 1
ATOM 2274 O O . LEU A 1 284 ? 21.680 40.909 17.142 1.00 13.23 284 LEU A O 1
ATOM 2279 N N . PHE A 1 285 ? 23.384 39.803 16.198 1.00 12.71 285 PHE A N 1
ATOM 2280 C CA . PHE A 1 285 ? 23.883 41.032 15.588 1.00 12.95 285 PHE A CA 1
ATOM 2281 C C . PHE A 1 285 ? 22.906 41.625 14.574 1.00 12.65 285 PHE A C 1
ATOM 2282 O O . PHE A 1 285 ? 22.647 42.830 14.596 1.00 12.64 285 PHE A O 1
ATOM 2290 N N . PRO A 1 286 ? 22.344 40.798 13.675 1.00 14.25 286 PRO A N 1
ATOM 2291 C CA . PRO A 1 286 ? 21.394 41.363 12.709 1.00 14.10 286 PRO A CA 1
ATOM 2292 C C . PRO A 1 286 ? 20.155 41.917 13.428 1.00 14.61 286 PRO A C 1
ATOM 2293 O O . PRO A 1 286 ? 19.637 42.978 13.070 1.00 14.18 286 PRO A O 1
ATOM 2297 N N . ASN A 1 287 ? 19.674 41.199 14.441 1.00 13.62 287 ASN A N 1
ATOM 2298 C CA . ASN A 1 287 ? 18.498 41.662 15.180 1.00 13.64 287 ASN A CA 1
ATOM 2299 C C . ASN A 1 287 ? 18.776 42.980 15.899 1.00 13.26 287 ASN A C 1
ATOM 2300 O O . ASN A 1 287 ? 17.925 43.873 15.934 1.00 13.88 287 ASN A O 1
ATOM 2305 N N . THR A 1 288 ? 19.961 43.101 16.485 1.00 12.59 288 THR A N 1
ATOM 2306 C CA . THR A 1 288 ? 20.322 44.327 17.191 1.00 14.00 288 THR A CA 1
ATOM 2307 C C . THR A 1 288 ? 20.411 45.480 16.193 1.00 15.46 288 THR A C 1
ATOM 2308 O O . THR A 1 288 ? 19.928 46.585 16.459 1.00 15.64 288 THR A O 1
ATOM 2312 N N . LEU A 1 289 ? 21.014 45.211 15.039 1.00 15.02 289 LEU A N 1
ATOM 2313 C CA . LEU A 1 289 ? 21.142 46.221 13.995 1.00 16.25 289 LEU A CA 1
ATOM 2314 C C . LEU A 1 289 ? 19.743 46.676 13.585 1.00 15.64 289 LEU A C 1
ATOM 2315 O O . LEU A 1 289 ? 19.507 47.861 13.373 1.00 14.39 289 LEU A O 1
ATOM 2320 N N . LYS A 1 290 ? 18.822 45.722 13.481 1.00 14.16 290 LYS A N 1
ATOM 2321 C CA . LYS A 1 290 ? 17.440 46.018 13.116 1.00 15.10 290 LYS A CA 1
ATOM 2322 C C . LYS A 1 290 ? 16.738 46.949 14.109 1.00 14.52 290 LYS A C 1
ATOM 2323 O O . LYS A 1 290 ? 16.174 47.973 13.720 1.00 15.21 290 LYS A O 1
ATOM 2329 N N . TRP A 1 291 ? 16.757 46.590 15.388 1.00 13.53 291 TRP A N 1
ATOM 2330 C CA . TRP A 1 291 ? 16.088 47.407 16.398 1.00 13.41 291 TRP A CA 1
ATOM 2331 C C . TRP A 1 291 ? 16.655 48.816 16.494 1.00 13.99 291 TRP A C 1
ATOM 2332 O O . TRP A 1 291 ? 15.902 49.781 16.634 1.00 14.97 291 TRP A O 1
ATOM 2343 N N . ILE A 1 292 ? 17.976 48.938 16.410 1.00 13.40 292 ILE A N 1
ATOM 2344 C CA . ILE A 1 292 ? 18.609 50.251 16.472 1.00 14.68 292 ILE A CA 1
ATOM 2345 C C . ILE A 1 292 ? 18.249 51.058 15.233 1.00 14.76 292 ILE A C 1
ATOM 2346 O O . ILE A 1 292 ? 17.985 52.256 15.320 1.00 14.64 292 ILE A O 1
ATOM 2351 N N . GLY A 1 293 ? 18.237 50.396 14.082 1.00 15.55 293 GLY A N 1
ATOM 2352 C CA . GLY A 1 293 ? 17.901 51.081 12.846 1.00 16.95 293 GLY A CA 1
ATOM 2353 C C . GLY A 1 293 ? 16.476 51.596 12.849 1.00 17.92 293 GLY A C 1
ATOM 2354 O O . GLY A 1 293 ? 16.211 52.718 12.415 1.00 19.15 293 GLY A O 1
ATOM 2355 N N . LEU A 1 294 ? 15.553 50.785 13.355 1.00 17.02 294 LEU A N 1
ATOM 2356 C CA . LEU A 1 294 ? 14.147 51.171 13.404 1.00 19.04 294 LEU A CA 1
ATOM 2357 C C . LEU A 1 294 ? 13.864 52.256 14.438 1.00 19.84 294 LEU A C 1
ATOM 2358 O O . LEU A 1 294 ? 12.830 52.919 14.377 1.00 20.20 294 LEU A O 1
ATOM 2363 N N . ALA A 1 295 ? 14.782 52.435 15.382 1.00 19.96 295 ALA A N 1
ATOM 2364 C CA . ALA A 1 295 ? 14.611 53.431 16.434 1.00 22.09 295 ALA A CA 1
ATOM 2365 C C . ALA A 1 295 ? 14.717 54.872 15.933 1.00 23.19 295 ALA A C 1
ATOM 2366 O O . ALA A 1 295 ? 14.119 55.772 16.518 1.00 24.69 295 ALA A O 1
ATOM 2368 N N . GLY A 1 296 ? 15.485 55.094 14.869 1.00 24.48 296 GLY A N 1
ATOM 2369 C CA . GLY A 1 296 ? 15.606 56.437 14.323 1.00 25.28 296 GLY A CA 1
ATOM 2370 C C . GLY A 1 296 ? 16.850 57.227 14.686 1.00 25.82 296 GLY A C 1
ATOM 2371 O O . GLY A 1 296 ? 17.598 56.864 15.599 1.00 23.59 296 GLY A O 1
ATOM 2372 N N . GLU A 1 297 ? 17.061 58.330 13.971 1.00 26.23 297 GLU A N 1
ATOM 2373 C CA . GLU A 1 297 ? 18.223 59.184 14.194 1.00 27.62 297 GLU A CA 1
ATOM 2374 C C . GLU A 1 297 ? 18.325 59.762 15.599 1.00 26.15 297 GLU A C 1
ATOM 2375 O O . GLU A 1 297 ? 19.425 60.030 16.075 1.00 25.61 297 GLU A O 1
ATOM 2381 N N . ASN A 1 298 ? 17.187 59.968 16.255 1.00 25.55 298 ASN A N 1
ATOM 2382 C CA . ASN A 1 298 ? 17.186 60.519 17.605 1.00 26.56 298 ASN A CA 1
ATOM 2383 C C . ASN A 1 298 ? 18.034 59.628 18.507 1.00 24.36 298 ASN A C 1
ATOM 2384 O O . ASN A 1 298 ? 18.887 60.111 19.254 1.00 25.01 298 ASN A O 1
ATOM 2389 N N . LEU A 1 299 ? 17.799 58.323 18.438 1.00 21.04 299 LEU A N 1
ATOM 2390 C CA . LEU A 1 299 ? 18.576 57.387 19.242 1.00 18.92 299 LEU A CA 1
ATOM 2391 C C . LEU A 1 299 ? 20.021 57.365 18.759 1.00 17.27 299 LEU A C 1
ATOM 2392 O O . LEU A 1 299 ? 20.953 57.340 19.561 1.00 17.30 299 LEU A O 1
ATOM 2397 N N . HIS A 1 300 ? 20.200 57.369 17.442 1.00 16.37 300 HIS A N 1
ATOM 2398 C CA . HIS A 1 300 ? 21.535 57.333 16.853 1.00 16.10 300 HIS A CA 1
ATOM 2399 C C . HIS A 1 300 ? 22.418 58.465 17.360 1.00 17.04 300 HIS A C 1
ATOM 2400 O O . HIS A 1 300 ? 23.585 58.253 17.691 1.00 16.11 300 HIS A O 1
ATOM 2407 N N . THR A 1 301 ? 21.862 59.668 17.412 1.00 17.60 301 THR A N 1
ATOM 2408 C CA . THR A 1 301 ? 22.622 60.824 17.871 1.00 20.29 301 THR A CA 1
ATOM 2409 C C . THR A 1 301 ? 23.004 60.707 19.342 1.00 19.92 301 THR A C 1
ATOM 2410 O O . THR A 1 301 ? 24.112 61.085 19.734 1.00 20.24 301 THR A O 1
ATOM 2414 N N . GLN A 1 302 ? 22.099 60.174 20.154 1.00 18.77 302 GLN A N 1
ATOM 2415 C CA . GLN A 1 302 ? 22.379 60.015 21.577 1.00 19.80 302 GLN A CA 1
ATOM 2416 C C . GLN A 1 302 ? 23.432 58.932 21.813 1.00 17.87 302 GLN A C 1
ATOM 2417 O O . GLN A 1 302 ? 24.284 59.070 22.695 1.00 17.28 302 GLN A O 1
ATOM 2423 N N . LEU A 1 303 ? 23.379 57.860 21.027 1.00 16.46 303 LEU A N 1
ATOM 2424 C CA . LEU A 1 303 ? 24.363 56.790 21.165 1.00 16.28 303 LEU A CA 1
ATOM 2425 C C . LEU A 1 303 ? 25.739 57.272 20.725 1.00 15.65 303 LEU A C 1
ATOM 2426 O O . LEU A 1 303 ? 26.731 57.037 21.413 1.00 15.32 303 LEU A O 1
ATOM 2431 N N . ALA A 1 304 ? 25.801 57.949 19.579 1.00 14.62 304 ALA A N 1
ATOM 2432 C CA . ALA A 1 304 ? 27.072 58.454 19.071 1.00 16.94 304 ALA A CA 1
ATOM 2433 C C . ALA A 1 304 ? 27.740 59.361 20.101 1.00 18.30 304 ALA A C 1
ATOM 2434 O O . ALA A 1 304 ? 28.932 59.233 20.377 1.00 17.83 304 ALA A O 1
ATOM 2436 N N . GLU A 1 305 ? 26.957 60.266 20.677 1.00 18.78 305 GLU A N 1
ATOM 2437 C CA . GLU A 1 305 ? 27.463 61.203 21.675 1.00 21.19 305 GLU A CA 1
ATOM 2438 C C . GLU A 1 305 ? 28.000 60.463 22.901 1.00 20.18 305 GLU A C 1
ATOM 2439 O O . GLU A 1 305 ? 29.128 60.701 23.341 1.00 19.20 305 GLU A O 1
ATOM 2445 N N . GLU A 1 306 ? 27.192 59.557 23.444 1.00 18.23 306 GLU A N 1
ATOM 2446 C CA . GLU A 1 306 ? 27.588 58.795 24.626 1.00 17.95 306 GLU A CA 1
ATOM 2447 C C . GLU A 1 306 ? 28.839 57.954 24.397 1.00 16.21 306 GLU A C 1
ATOM 2448 O O . GLU A 1 306 ? 29.764 57.954 25.210 1.00 15.84 306 GLU A O 1
ATOM 2454 N N . ILE A 1 307 ? 28.855 57.233 23.286 1.00 15.63 307 ILE A N 1
ATOM 2455 C CA . ILE A 1 307 ? 29.975 56.362 22.950 1.00 14.89 307 ILE A CA 1
ATOM 2456 C C . ILE A 1 307 ? 31.286 57.108 22.704 1.00 15.43 307 ILE A C 1
ATOM 2457 O O . ILE A 1 307 ? 32.315 56.782 23.297 1.00 14.16 307 ILE A O 1
ATOM 2462 N N . ARG A 1 308 ? 31.251 58.120 21.846 1.00 15.92 308 ARG A N 1
ATOM 2463 C CA . ARG A 1 308 ? 32.460 58.879 21.548 1.00 16.76 308 ARG A CA 1
ATOM 2464 C C . ARG A 1 308 ? 32.938 59.669 22.762 1.00 16.59 308 ARG A C 1
ATOM 2465 O O . ARG A 1 308 ? 34.143 59.818 22.979 1.00 17.34 308 ARG A O 1
ATOM 2473 N N . GLY A 1 309 ? 31.991 60.158 23.555 1.00 16.91 309 GLY A N 1
ATOM 2474 C CA . GLY A 1 309 ? 32.331 60.921 24.741 1.00 17.72 309 GLY A CA 1
ATOM 2475 C C . GLY A 1 309 ? 33.016 60.074 25.796 1.00 17.94 309 GLY A C 1
ATOM 2476 O O . GLY A 1 309 ? 34.002 60.497 26.394 1.00 19.71 309 GLY A O 1
ATOM 2477 N N . ALA A 1 310 ? 32.494 58.872 26.023 1.00 17.51 310 ALA A N 1
ATOM 2478 C CA . ALA A 1 310 ? 33.065 57.959 27.010 1.00 16.67 310 ALA A CA 1
ATOM 2479 C C . ALA A 1 310 ? 34.469 57.520 26.608 1.00 16.56 310 ALA A C 1
ATOM 2480 O O . ALA A 1 310 ? 35.359 57.418 27.450 1.00 17.62 310 ALA A O 1
ATOM 2482 N N . ILE A 1 311 ? 34.659 57.254 25.320 1.00 17.00 311 ILE A N 1
ATOM 2483 C CA . ILE A 1 311 ? 35.955 56.825 24.807 1.00 18.51 311 ILE A CA 1
ATOM 2484 C C . ILE A 1 311 ? 36.999 57.917 25.028 1.00 21.13 311 ILE A C 1
ATOM 2485 O O . ILE A 1 311 ? 38.108 57.649 25.494 1.00 21.26 311 ILE A O 1
ATOM 2490 N N . LYS A 1 312 ? 36.629 59.149 24.702 1.00 22.29 312 LYS A N 1
ATOM 2491 C CA . LYS A 1 312 ? 37.524 60.290 24.853 1.00 25.79 312 LYS A CA 1
ATOM 2492 C C . LYS A 1 312 ? 37.860 60.600 26.313 1.00 26.60 312 LYS A C 1
ATOM 2493 O O . LYS A 1 312 ? 39.025 60.787 26.664 1.00 28.02 312 LYS A O 1
ATOM 2499 N N . SER A 1 313 ? 36.842 60.641 27.162 1.00 27.23 313 SER A N 1
ATOM 2500 C CA . SER A 1 313 ? 37.043 60.965 28.570 1.00 29.17 313 SER A CA 1
ATOM 2501 C C . SER A 1 313 ? 37.560 59.842 29.463 1.00 29.88 313 SER A C 1
ATOM 2502 O O . SER A 1 313 ? 38.502 60.042 30.230 1.00 30.56 313 SER A O 1
ATOM 2505 N N . TYR A 1 314 ? 36.955 58.664 29.362 1.00 28.93 314 TYR A N 1
ATOM 2506 C CA . TYR A 1 314 ? 37.347 57.538 30.203 1.00 29.56 314 TYR A CA 1
ATOM 2507 C C . TYR A 1 314 ?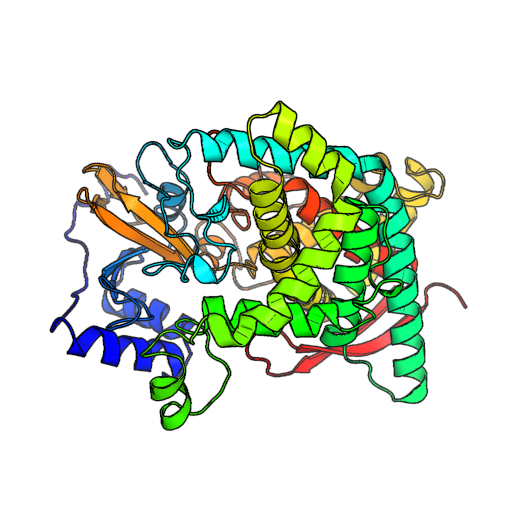 38.304 56.539 29.566 1.00 28.28 314 TYR A C 1
ATOM 2508 O O . TYR A 1 314 ? 39.012 55.823 30.272 1.00 28.94 314 TYR A O 1
ATOM 2517 N N . GLY A 1 315 ? 38.329 56.485 28.239 1.00 27.72 315 GLY A N 1
ATOM 2518 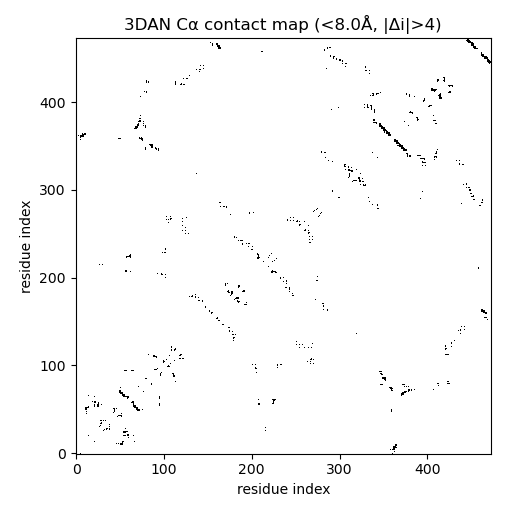C CA . GLY A 1 315 ? 39.214 55.553 27.566 1.00 28.04 315 GLY A CA 1
ATOM 2519 C C . GLY A 1 315 ? 40.482 56.215 27.067 1.00 29.13 315 GLY A C 1
ATOM 2520 O O . GLY A 1 315 ? 41.380 55.550 26.551 1.00 28.70 315 GLY A O 1
ATOM 2521 N N . ASP A 1 316 ? 40.551 57.532 27.224 1.00 30.41 316 ASP A N 1
ATOM 2522 C CA . ASP A 1 316 ? 41.703 58.307 26.780 1.00 32.04 316 ASP A CA 1
ATOM 2523 C C . ASP A 1 316 ? 41.939 58.094 25.286 1.00 30.97 316 ASP A C 1
ATOM 2524 O O . ASP A 1 316 ? 43.079 58.032 24.828 1.00 31.68 316 ASP A O 1
ATOM 2529 N N . GLY A 1 317 ? 40.852 57.972 24.531 1.00 28.87 317 GLY A N 1
ATOM 2530 C CA . GLY A 1 317 ? 40.971 57.785 23.096 1.00 27.11 317 GLY A CA 1
ATOM 2531 C C . GLY A 1 317 ? 40.792 56.361 22.603 1.00 26.22 317 GLY A C 1
ATOM 2532 O O . GLY A 1 317 ? 40.697 56.130 21.398 1.00 26.85 317 GLY A O 1
ATOM 2533 N N . ASN A 1 318 ? 40.739 55.400 23.518 1.00 25.04 318 ASN A N 1
ATOM 2534 C CA . ASN A 1 318 ? 40.574 54.007 23.119 1.00 24.57 318 ASN A CA 1
ATOM 2535 C C . ASN A 1 318 ? 39.374 53.348 23.783 1.00 22.69 318 ASN A C 1
ATOM 2536 O O . ASN A 1 318 ? 38.872 53.824 24.807 1.00 20.68 318 ASN A O 1
ATOM 2541 N N . VAL A 1 319 ? 38.911 52.252 23.190 1.00 20.82 319 VAL A N 1
ATOM 2542 C CA . VAL A 1 319 ? 37.794 51.515 23.758 1.00 19.61 319 VAL A CA 1
ATOM 2543 C C . VAL A 1 319 ? 38.381 50.614 24.839 1.00 19.53 319 VAL A C 1
ATOM 2544 O O . VAL A 1 319 ? 39.225 49.764 24.559 1.00 20.65 319 VAL A O 1
ATOM 2548 N N . THR A 1 320 ? 37.946 50.823 26.076 1.00 20.07 320 THR A N 1
ATOM 2549 C CA . THR A 1 320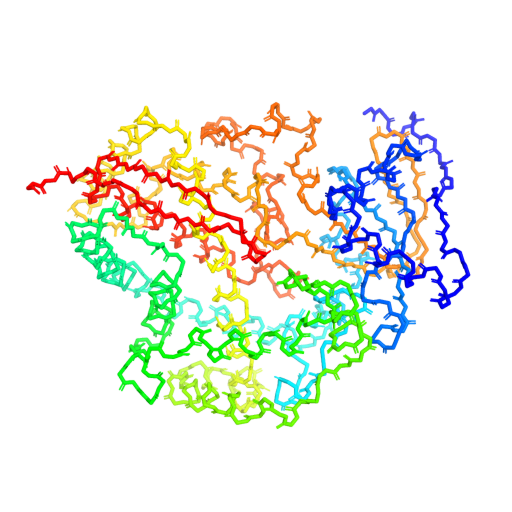 ? 38.416 50.034 27.207 1.00 20.21 320 THR A CA 1
ATOM 2550 C C . THR A 1 320 ? 37.195 49.640 28.026 1.00 19.54 320 THR A C 1
ATOM 2551 O O . THR A 1 320 ? 36.138 50.251 27.894 1.00 20.47 320 THR A O 1
ATOM 2555 N N . LEU A 1 321 ? 37.331 48.619 28.866 1.00 20.05 321 LEU A N 1
ATOM 2556 C CA . LEU A 1 321 ? 36.211 48.185 29.692 1.00 21.15 321 LEU A CA 1
ATOM 2557 C C . LEU A 1 321 ? 35.734 49.328 30.587 1.00 21.86 321 LEU A C 1
ATOM 2558 O O . LEU A 1 321 ? 34.537 49.490 30.823 1.00 21.04 321 LEU A O 1
ATOM 2563 N N . GLU A 1 322 ? 36.680 50.123 31.076 1.00 23.09 322 GLU A N 1
ATOM 2564 C CA . GLU A 1 322 ? 36.358 51.257 31.935 1.00 24.06 322 GLU A CA 1
ATOM 2565 C C . GLU A 1 322 ? 35.478 52.262 31.192 1.00 22.42 322 GLU A C 1
ATOM 2566 O O . GLU A 1 322 ? 34.567 52.849 31.772 1.00 23.04 322 GLU A O 1
ATOM 2572 N N . ALA A 1 323 ? 35.749 52.457 29.906 1.00 20.05 323 ALA A N 1
ATOM 2573 C CA . ALA A 1 323 ? 34.961 53.390 29.109 1.00 18.28 323 ALA A CA 1
ATOM 2574 C C . ALA A 1 323 ? 33.547 52.853 28.904 1.00 18.28 323 ALA A C 1
ATOM 2575 O O . ALA A 1 323 ? 32.563 53.575 29.075 1.00 17.59 323 ALA A O 1
ATOM 2577 N N . ILE A 1 324 ? 33.453 51.580 28.534 1.00 18.07 324 ILE A N 1
ATOM 2578 C CA . ILE A 1 324 ? 32.160 50.950 28.298 1.00 18.21 324 ILE A CA 1
ATOM 2579 C C . ILE A 1 324 ? 31.247 51.053 29.518 1.00 19.43 324 ILE A C 1
ATOM 2580 O O . ILE A 1 324 ? 30.038 51.260 29.387 1.00 19.10 324 ILE A O 1
ATOM 2585 N N . GLU A 1 325 ? 31.827 50.919 30.706 1.00 19.70 325 GLU A N 1
ATOM 2586 C CA . GLU A 1 325 ? 31.044 51.010 31.929 1.00 21.74 325 GLU A CA 1
ATOM 2587 C C . GLU A 1 325 ? 30.349 52.359 32.030 1.00 20.13 325 GLU A C 1
ATOM 2588 O O . GLU A 1 325 ? 29.322 52.482 32.694 1.00 20.96 325 GLU A O 1
ATOM 2594 N N . GLN A 1 326 ? 30.898 53.367 31.356 1.00 17.73 326 GLN A N 1
ATOM 2595 C CA . GLN A 1 326 ? 30.307 54.700 31.395 1.00 17.89 326 GLN A CA 1
ATOM 2596 C C . GLN A 1 326 ? 29.414 55.000 30.192 1.00 16.40 326 GLN A C 1
ATOM 2597 O O . GLN A 1 326 ? 29.243 56.156 29.809 1.00 17.41 326 GLN A O 1
ATOM 2603 N N . MET A 1 327 ? 28.846 53.955 29.594 1.00 16.40 327 MET A N 1
ATOM 2604 C CA . MET A 1 327 ? 27.944 54.115 28.450 1.00 15.24 327 MET A CA 1
ATOM 2605 C C . MET A 1 327 ? 26.597 53.497 28.826 1.00 16.10 327 MET A C 1
ATOM 2606 O O . MET A 1 327 ? 26.228 52.436 28.318 1.00 15.14 327 MET A O 1
ATOM 2611 N N . PRO A 1 328 ? 25.841 54.160 29.718 1.00 16.56 328 PRO A N 1
ATOM 2612 C CA . PRO A 1 328 ? 24.535 53.668 30.167 1.00 16.22 328 PRO A CA 1
ATOM 2613 C C . PRO A 1 328 ? 23.510 53.357 29.081 1.00 15.56 328 PRO A C 1
ATOM 2614 O O . PRO A 1 328 ? 22.851 52.317 29.132 1.00 15.35 328 PRO A O 1
ATOM 2618 N N . LEU A 1 329 ? 23.367 54.245 28.103 1.00 14.34 329 LEU A N 1
ATOM 2619 C CA . LEU A 1 329 ? 22.401 54.012 27.033 1.00 15.05 329 LEU A CA 1
ATOM 2620 C C . LEU A 1 329 ? 22.804 52.817 26.172 1.00 13.81 329 LEU A C 1
ATOM 2621 O O . LEU A 1 329 ? 21.962 52.001 25.810 1.00 14.56 329 LEU A O 1
ATOM 2626 N N . THR A 1 330 ? 24.089 52.716 25.843 1.00 13.87 330 THR A N 1
ATOM 2627 C CA . THR A 1 330 ? 24.580 51.605 25.033 1.00 13.91 330 THR A CA 1
ATOM 2628 C C . THR A 1 330 ? 24.276 50.280 25.728 1.00 14.12 330 THR A C 1
ATOM 2629 O O . THR A 1 330 ? 23.826 49.323 25.094 1.00 13.53 330 THR A O 1
ATOM 2633 N N . LYS A 1 331 ? 24.529 50.222 27.031 1.00 12.93 331 LYS A N 1
ATOM 2634 C CA . LYS A 1 331 ? 24.257 49.005 27.790 1.00 13.80 331 LYS A CA 1
ATOM 2635 C C . LYS A 1 331 ? 22.769 48.651 27.730 1.00 12.46 331 LYS A C 1
ATOM 2636 O O . LYS A 1 331 ? 22.405 47.490 27.530 1.00 12.61 331 LYS A O 1
ATOM 2642 N N . SER A 1 332 ? 21.912 49.655 27.892 1.00 11.57 332 SER A N 1
ATOM 2643 C CA . SER A 1 332 ? 20.466 49.431 27.868 1.00 11.61 332 SER A CA 1
ATOM 2644 C C . SER A 1 332 ? 19.988 48.969 26.496 1.00 11.64 332 SER A C 1
ATOM 2645 O O . SER A 1 332 ? 19.142 48.078 26.385 1.00 11.87 332 SER A O 1
ATOM 2648 N N . VAL A 1 333 ? 20.526 49.589 25.453 1.00 11.52 333 VAL A N 1
ATOM 2649 C CA . VAL A 1 333 ? 20.175 49.241 24.082 1.00 12.30 333 VAL A CA 1
ATOM 2650 C C . VAL A 1 333 ? 20.428 47.759 23.813 1.00 12.66 333 VAL A C 1
ATOM 2651 O O . VAL A 1 333 ? 19.609 47.073 23.191 1.00 13.68 333 VAL A O 1
ATOM 2655 N N . VAL A 1 334 ? 21.567 47.267 24.286 1.00 11.38 334 VAL A N 1
ATOM 2656 C CA . VAL A 1 334 ? 21.913 45.863 24.104 1.00 11.27 334 VAL A CA 1
ATOM 2657 C C . VAL A 1 334 ? 20.972 44.966 24.911 1.00 10.40 334 VAL A C 1
ATOM 2658 O O . VAL A 1 334 ? 20.468 43.967 24.399 1.00 10.44 334 VAL A O 1
ATOM 2662 N N . TYR A 1 335 ? 20.728 45.314 26.172 1.00 10.57 335 TYR A N 1
ATOM 2663 C CA . TYR A 1 335 ? 19.821 44.512 26.987 1.00 11.05 335 TYR A CA 1
ATOM 2664 C C . TYR A 1 335 ? 18.405 44.496 26.416 1.00 11.17 335 TYR A C 1
ATOM 2665 O O . TYR A 1 335 ? 17.720 43.478 26.500 1.00 10.52 335 TYR A O 1
ATOM 2674 N N . GLU A 1 336 ? 17.962 45.616 25.845 1.00 10.04 336 GLU A N 1
ATOM 2675 C CA . GLU A 1 336 ? 16.610 45.685 25.288 1.00 11.67 336 GLU A CA 1
ATOM 2676 C C . GLU A 1 336 ? 16.489 44.808 24.046 1.00 12.67 336 GLU A C 1
ATOM 2677 O O . GLU A 1 336 ? 15.423 44.258 23.763 1.00 14.19 336 GLU A O 1
ATOM 2683 N N . SER A 1 337 ? 17.581 44.686 23.302 1.00 11.49 337 SER A N 1
ATOM 2684 C CA . SER A 1 337 ? 17.593 43.839 22.117 1.00 11.93 337 SER A CA 1
ATOM 2685 C C . SER A 1 337 ? 17.435 42.385 22.578 1.00 12.06 337 SER A C 1
ATOM 2686 O O . SER A 1 337 ? 16.665 41.615 22.003 1.00 13.15 337 SER A O 1
ATOM 2689 N N . LEU A 1 338 ? 18.159 42.021 23.633 1.00 10.64 338 LEU A N 1
ATOM 2690 C CA . LEU A 1 338 ? 18.097 40.664 24.171 1.00 11.46 338 LEU A CA 1
ATOM 2691 C C . LEU A 1 338 ? 16.744 40.336 24.818 1.00 12.18 338 LEU A C 1
ATOM 2692 O O . LEU A 1 338 ? 16.320 39.180 24.821 1.00 12.47 338 LEU A O 1
ATOM 2697 N N . ARG A 1 339 ? 16.066 41.346 25.355 1.00 12.04 339 ARG A N 1
ATOM 2698 C CA . ARG A 1 339 ? 14.763 41.136 25.988 1.00 12.98 339 ARG A CA 1
ATOM 2699 C C . ARG A 1 339 ? 13.640 40.963 24.980 1.00 14.85 339 ARG A C 1
ATOM 2700 O O . ARG A 1 339 ? 12.879 39.998 25.040 1.00 13.25 339 ARG A O 1
ATOM 2708 N N . ILE A 1 340 ? 13.537 41.919 24.063 1.00 14.14 340 ILE A N 1
ATOM 2709 C CA . ILE A 1 340 ? 12.470 41.918 23.076 1.00 14.06 340 ILE A CA 1
ATOM 2710 C C . ILE A 1 340 ? 12.530 40.769 22.081 1.00 14.82 340 ILE A C 1
ATOM 2711 O O . ILE A 1 340 ? 11.501 40.343 21.561 1.00 14.95 340 ILE A O 1
ATOM 2716 N N . GLU A 1 341 ? 13.725 40.256 21.822 1.00 14.77 341 GLU A N 1
ATOM 2717 C CA . GLU A 1 341 ? 13.860 39.155 20.879 1.00 16.18 341 GLU A CA 1
ATOM 2718 C C . GLU A 1 341 ? 14.967 38.190 21.299 1.00 14.83 341 GLU A C 1
ATOM 2719 O O . GLU A 1 341 ? 16.065 38.208 20.746 1.00 15.24 341 GLU A O 1
ATOM 2725 N N . PRO A 1 342 ? 14.689 37.333 22.298 1.00 14.39 342 PRO A N 1
ATOM 2726 C CA . PRO A 1 342 ? 15.684 36.362 22.775 1.00 13.93 342 PRO A CA 1
ATOM 2727 C C . PRO A 1 342 ? 16.221 35.579 21.572 1.00 13.49 342 PRO A C 1
ATOM 2728 O O . PRO A 1 342 ? 15.444 35.024 20.799 1.00 14.76 342 PRO A O 1
ATOM 2732 N N . PRO A 1 343 ? 17.551 35.533 21.392 1.00 13.82 343 PRO A N 1
ATOM 2733 C CA . PRO A 1 343 ? 18.124 34.802 20.254 1.00 13.79 343 PRO A CA 1
ATOM 2734 C C . PRO A 1 343 ? 17.780 33.313 20.257 1.00 14.26 343 PRO A C 1
ATOM 2735 O O . PRO A 1 343 ? 17.619 32.704 19.199 1.00 15.42 343 PRO A O 1
ATOM 2739 N N . VAL A 1 344 ? 17.683 32.735 21.452 1.00 14.27 344 VAL A N 1
ATOM 2740 C CA . VAL A 1 344 ? 17.343 31.318 21.624 1.00 14.68 344 VAL A CA 1
ATOM 2741 C C . VAL A 1 344 ? 16.045 31.275 22.432 1.00 14.36 344 VAL A C 1
ATOM 2742 O O . VAL A 1 344 ? 16.056 31.302 23.663 1.00 15.63 344 VAL A O 1
ATOM 2746 N N . PRO A 1 345 ? 14.903 31.204 21.741 1.00 14.09 345 PRO A N 1
ATOM 2747 C CA . PRO A 1 345 ? 13.586 31.173 22.387 1.00 14.04 345 PRO A CA 1
ATOM 2748 C C . PRO A 1 345 ? 13.150 30.000 23.279 1.00 14.16 345 PRO A C 1
ATOM 2749 O O . PRO A 1 345 ? 12.525 30.214 24.316 1.00 13.25 345 PRO A O 1
ATOM 2753 N N . PRO A 1 346 ? 13.481 28.755 22.902 1.00 14.29 346 PRO A N 1
ATOM 2754 C CA . PRO A 1 346 ? 13.054 27.611 23.716 1.00 12.94 346 PRO A CA 1
ATOM 2755 C C . PRO A 1 346 ? 13.962 27.032 24.799 1.00 13.31 346 PRO A C 1
ATOM 2756 O O . PRO A 1 346 ? 15.115 26.699 24.541 1.00 14.04 346 PRO A O 1
ATOM 2760 N N . GLN A 1 347 ? 13.414 26.889 26.006 1.00 11.03 347 GLN A N 1
ATOM 2761 C CA . GLN A 1 347 ? 14.134 26.299 27.133 1.00 10.77 347 GLN A CA 1
ATOM 2762 C C . GLN A 1 347 ? 13.310 25.141 27.693 1.00 9.86 347 GLN A C 1
ATOM 2763 O O . GLN A 1 347 ? 12.096 25.265 27.866 1.00 9.04 347 GLN A O 1
ATOM 2769 N N . TYR A 1 348 ? 13.978 24.021 27.968 1.00 8.63 348 TYR A N 1
ATOM 2770 C CA . TYR A 1 348 ? 13.332 22.822 28.492 1.00 9.60 348 TYR A CA 1
ATOM 2771 C C . TYR A 1 348 ? 13.939 22.360 29.817 1.00 10.62 348 TYR A C 1
ATOM 2772 O O . TYR A 1 348 ? 15.110 22.607 30.102 1.00 10.20 348 TYR A O 1
ATOM 2781 N N . GLY A 1 349 ? 13.131 21.666 30.610 1.00 10.19 349 GLY A N 1
ATOM 2782 C CA . GLY A 1 349 ? 13.602 21.138 31.880 1.00 12.05 349 GLY A CA 1
ATOM 2783 C C . GLY A 1 349 ? 12.681 20.011 32.307 1.00 12.06 349 GLY A C 1
ATOM 2784 O O . GLY A 1 349 ? 11.471 20.119 32.132 1.00 12.42 349 GLY A O 1
ATOM 2785 N N . LYS A 1 350 ? 13.231 18.927 32.851 1.00 12.76 350 LYS A N 1
ATOM 2786 C CA . LYS A 1 350 ? 12.396 17.810 33.279 1.00 14.03 350 LYS A CA 1
ATOM 2787 C C . LYS A 1 350 ? 12.283 17.754 34.799 1.00 14.77 350 LYS A C 1
ATOM 2788 O O . LYS A 1 350 ? 13.289 17.792 35.511 1.00 14.07 350 LYS A O 1
ATOM 2794 N N . ALA A 1 351 ? 11.051 17.668 35.292 1.00 13.34 351 ALA A N 1
ATOM 2795 C CA . ALA A 1 351 ? 10.801 17.633 36.729 1.00 14.11 351 ALA A CA 1
ATOM 2796 C C . ALA A 1 351 ? 11.498 16.461 37.418 1.00 15.29 351 ALA A C 1
ATOM 2797 O O . ALA A 1 351 ? 11.350 15.312 37.008 1.00 14.28 351 ALA A O 1
ATOM 2799 N N . LYS A 1 352 ? 12.263 16.758 38.467 1.00 15.63 352 LYS A N 1
ATOM 2800 C CA . LYS A 1 352 ? 12.970 15.713 39.203 1.00 18.36 352 LYS A CA 1
ATOM 2801 C C . LYS A 1 352 ? 12.148 15.171 40.367 1.00 19.98 352 LYS A C 1
ATOM 2802 O O . LYS A 1 352 ? 12.514 14.168 40.982 1.00 19.98 352 LYS A O 1
ATOM 2808 N N . SER A 1 353 ? 11.031 15.834 40.650 1.00 20.73 353 SER A N 1
ATOM 2809 C CA . SER A 1 353 ? 10.137 15.432 41.732 1.00 23.07 353 SER A CA 1
ATOM 2810 C C . SER A 1 353 ? 8.802 16.128 41.535 1.00 23.51 353 SER A C 1
ATOM 2811 O O . SER A 1 353 ? 8.638 16.900 40.591 1.00 22.82 353 SER A O 1
ATOM 2814 N N . ASN A 1 354 ? 7.846 15.851 42.420 1.00 23.33 354 ASN A N 1
ATOM 2815 C CA . ASN A 1 354 ? 6.540 16.490 42.331 1.00 24.00 354 ASN A CA 1
ATOM 2816 C C . ASN A 1 354 ? 6.626 17.826 43.050 1.00 23.02 354 ASN A C 1
ATOM 2817 O O . ASN A 1 354 ? 7.121 17.902 44.176 1.00 24.00 354 ASN A O 1
ATOM 2822 N N . PHE A 1 355 ? 6.160 18.882 42.397 1.00 21.27 355 PHE A N 1
ATOM 2823 C CA . PHE A 1 355 ? 6.172 20.201 43.005 1.00 21.24 355 PHE A CA 1
ATOM 2824 C C . PHE A 1 355 ? 5.117 21.088 42.373 1.00 21.88 355 PHE A C 1
ATOM 2825 O O . PHE A 1 355 ? 4.509 20.732 41.364 1.00 20.18 355 PHE A O 1
ATOM 2833 N N . THR A 1 356 ? 4.894 22.242 42.983 1.00 21.50 356 THR A N 1
ATOM 2834 C CA . THR A 1 356 ? 3.904 23.178 42.494 1.00 22.59 356 THR A CA 1
ATOM 2835 C C . THR A 1 356 ? 4.533 24.392 41.816 1.00 21.99 356 THR A C 1
ATOM 2836 O O . THR A 1 356 ? 5.618 24.835 42.188 1.00 20.35 356 THR A O 1
ATOM 2840 N N . ILE A 1 357 ? 3.849 24.908 40.802 1.00 20.80 357 ILE A N 1
ATOM 2841 C CA . ILE A 1 357 ? 4.302 26.097 40.088 1.00 21.92 357 ILE A CA 1
ATOM 2842 C C . ILE A 1 357 ? 3.065 26.965 39.968 1.00 21.35 357 ILE A C 1
ATOM 2843 O O . ILE A 1 357 ? 1.947 26.460 40.032 1.00 21.59 357 ILE A O 1
ATOM 2848 N N . GLU A 1 358 ? 3.239 28.268 39.810 1.00 22.24 358 GLU A N 1
ATOM 2849 C CA . GLU A 1 358 ? 2.064 29.106 39.673 1.00 23.19 358 GLU A CA 1
ATOM 2850 C C . GLU A 1 358 ? 2.191 30.121 38.555 1.00 22.03 358 GLU A C 1
ATOM 2851 O O . GLU A 1 358 ? 3.287 30.583 38.231 1.00 21.40 358 GLU A O 1
ATOM 2857 N N . SER A 1 359 ? 1.057 30.427 37.939 1.00 20.55 359 SER A N 1
ATOM 2858 C CA . SER A 1 359 ? 1.004 31.416 36.879 1.00 19.53 359 SER A CA 1
ATOM 2859 C C . SER A 1 359 ? 0.549 32.677 37.599 1.00 19.69 359 SER A C 1
ATOM 2860 O O . SER A 1 359 ? 0.668 32.764 38.822 1.00 20.33 359 SER A O 1
ATOM 2863 N N . HIS A 1 360 ? 0.025 33.648 36.863 1.00 19.67 360 HIS A N 1
ATOM 2864 C CA . HIS A 1 360 ? -0.434 34.876 37.501 1.00 22.09 360 HIS A CA 1
ATOM 2865 C C . HIS A 1 360 ? -1.807 34.738 38.157 1.00 23.70 360 HIS A C 1
ATOM 2866 O O . HIS A 1 360 ? -2.238 35.632 38.883 1.00 24.25 360 HIS A O 1
ATOM 2873 N N . ASP A 1 361 ? -2.492 33.623 37.921 1.00 24.02 361 ASP A N 1
ATOM 2874 C CA . ASP A 1 361 ? -3.819 33.449 38.509 1.00 25.51 361 ASP A CA 1
ATOM 2875 C C . ASP A 1 361 ? -4.185 32.033 38.942 1.00 24.23 361 ASP A C 1
ATOM 2876 O O . ASP A 1 361 ? -5.321 31.781 39.348 1.00 24.74 361 ASP A O 1
ATOM 2881 N N . ALA A 1 362 ? -3.235 31.108 38.867 1.00 22.52 362 ALA A N 1
ATOM 2882 C CA . ALA A 1 362 ? -3.520 29.740 39.269 1.00 21.26 362 ALA A CA 1
ATOM 2883 C C . ALA A 1 362 ? -2.286 28.990 39.741 1.00 21.40 362 ALA A C 1
ATOM 2884 O O . ALA A 1 362 ? -1.148 29.376 39.457 1.00 19.33 362 ALA A O 1
ATOM 2886 N N . THR A 1 363 ? -2.534 27.914 40.477 1.00 20.16 363 THR A N 1
ATOM 2887 C CA . THR A 1 363 ? -1.484 27.064 41.005 1.00 19.76 363 THR A CA 1
ATOM 2888 C C . THR A 1 363 ? -1.638 25.698 40.336 1.00 20.55 363 THR A C 1
ATOM 2889 O O . THR A 1 363 ? -2.755 25.193 40.194 1.00 19.92 363 THR A O 1
ATOM 2893 N N . PHE A 1 364 ? -0.517 25.112 39.922 1.00 19.29 364 PHE A N 1
ATOM 2894 C CA . PHE A 1 364 ? -0.527 23.822 39.236 1.00 18.86 364 PHE A CA 1
ATOM 2895 C C . PHE A 1 364 ? 0.464 22.829 39.829 1.00 19.40 364 PHE A C 1
ATOM 2896 O O . PHE A 1 364 ? 1.510 23.217 40.352 1.00 19.24 364 PHE A O 1
ATOM 2904 N N . GLU A 1 365 ? 0.137 21.544 39.730 1.00 17.99 365 GLU A N 1
ATOM 2905 C CA . GLU A 1 365 ? 1.022 20.503 40.231 1.00 21.02 365 GLU A CA 1
ATOM 2906 C C . GLU A 1 365 ? 1.777 19.865 39.069 1.00 20.04 365 GLU A C 1
ATOM 2907 O O . GLU A 1 365 ? 1.179 19.475 38.065 1.00 20.63 365 GLU A O 1
ATOM 2913 N N . VAL A 1 366 ? 3.095 19.777 39.210 1.00 19.27 366 VAL A N 1
ATOM 2914 C CA . VAL A 1 366 ? 3.945 19.167 38.196 1.00 18.86 366 VAL A CA 1
ATOM 2915 C C . VAL A 1 366 ? 4.430 17.836 38.764 1.00 19.20 366 VAL A C 1
ATOM 2916 O O . VAL A 1 366 ? 4.913 17.776 39.896 1.00 19.10 366 VAL A O 1
ATOM 2920 N N . LYS A 1 367 ? 4.300 16.771 37.983 1.00 18.56 367 LYS A N 1
ATOM 2921 C CA . LYS A 1 367 ? 4.720 15.453 38.440 1.00 18.88 367 LYS A CA 1
ATOM 2922 C C . LYS A 1 367 ? 6.116 15.086 37.961 1.00 18.37 367 LYS A C 1
ATOM 2923 O O . LYS A 1 367 ? 6.532 15.466 36.867 1.00 16.22 367 LYS A O 1
ATOM 2929 N N . LYS A 1 368 ? 6.834 14.340 38.793 1.00 17.07 368 LYS A N 1
ATOM 2930 C CA . LYS A 1 368 ? 8.181 13.897 38.467 1.00 17.29 368 LYS A CA 1
ATOM 2931 C C . LYS A 1 368 ? 8.205 13.255 37.083 1.00 18.11 368 LYS A C 1
ATOM 2932 O O . LYS A 1 368 ? 7.344 12.434 36.751 1.00 17.24 368 LYS A O 1
ATOM 2938 N N . GLY A 1 369 ? 9.188 13.640 36.275 1.00 16.21 369 GLY A N 1
ATOM 2939 C CA . GLY A 1 369 ? 9.312 13.074 34.945 1.00 15.72 369 GLY A CA 1
ATOM 2940 C C . GLY A 1 369 ? 8.684 13.899 33.839 1.00 15.80 369 GLY A C 1
ATOM 2941 O O . GLY A 1 369 ? 8.975 13.682 32.665 1.00 16.28 369 GLY A O 1
ATOM 2942 N N . GLU A 1 370 ? 7.820 14.844 34.194 1.00 14.13 370 GLU A N 1
ATOM 2943 C CA . GLU A 1 370 ? 7.180 15.661 33.172 1.00 14.29 370 GLU A CA 1
ATOM 2944 C C . GLU A 1 370 ? 8.132 16.684 32.580 1.00 13.71 370 GLU A C 1
ATOM 2945 O O . GLU A 1 370 ? 8.934 17.284 33.290 1.00 12.32 370 GLU A O 1
ATOM 2951 N N . MET A 1 371 ? 8.039 16.872 31.268 1.00 12.43 371 MET A N 1
ATOM 2952 C CA . MET A 1 371 ? 8.898 17.829 30.583 1.00 12.08 371 MET A CA 1
ATOM 2953 C C . MET A 1 371 ? 8.267 19.217 30.568 1.00 12.45 371 MET A C 1
ATOM 2954 O O . MET A 1 371 ? 7.153 19.401 30.071 1.00 12.35 371 MET A O 1
ATOM 2959 N N . LEU A 1 372 ? 8.987 20.187 31.125 1.00 11.25 372 LEU A N 1
ATOM 2960 C CA . LEU A 1 372 ? 8.531 21.573 31.161 1.00 11.73 372 LEU A CA 1
ATOM 2961 C C . LEU A 1 372 ? 9.194 22.299 30.000 1.00 11.62 372 LEU A C 1
ATOM 2962 O O . LEU A 1 372 ? 10.356 22.048 29.679 1.00 10.45 372 LEU A O 1
ATOM 2967 N N . PHE A 1 373 ? 8.443 23.194 29.370 1.00 9.96 373 PHE A N 1
ATOM 2968 C CA . PHE A 1 373 ? 8.929 23.951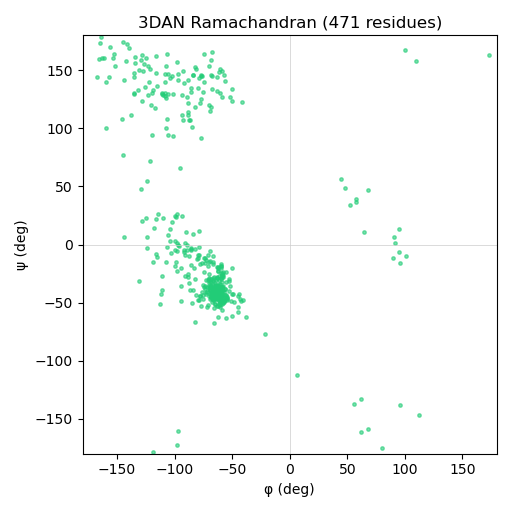 28.227 1.00 10.05 373 PHE A CA 1
ATOM 2969 C C . PHE A 1 373 ? 8.546 25.415 28.371 1.00 9.56 373 PHE A C 1
ATOM 2970 O O . PHE A 1 373 ? 7.393 25.735 28.646 1.00 10.38 373 PHE A O 1
ATOM 2978 N N . GLY A 1 374 ? 9.516 26.300 28.186 1.00 7.94 374 GLY A N 1
ATOM 2979 C CA . GLY A 1 374 ? 9.229 27.718 28.280 1.00 8.86 374 GLY A CA 1
ATOM 2980 C C . GLY A 1 374 ? 9.526 28.412 26.967 1.00 11.31 374 GLY A C 1
ATOM 2981 O O . GLY A 1 374 ? 10.573 28.175 26.362 1.00 9.60 374 GLY A O 1
ATOM 2982 N N . TYR A 1 375 ? 8.599 29.248 26.508 1.00 10.77 375 TYR A N 1
ATOM 2983 C CA . TYR A 1 375 ? 8.799 29.991 25.271 1.00 12.36 375 TYR A CA 1
ATOM 2984 C C . TYR A 1 375 ? 9.188 31.396 25.726 1.00 12.80 375 TYR A C 1
ATOM 2985 O O . TYR A 1 375 ? 8.336 32.248 25.989 1.00 13.19 375 TYR A O 1
ATOM 2994 N N . GLN A 1 376 ? 10.492 31.626 25.823 1.00 12.10 376 GLN A N 1
ATOM 2995 C CA . GLN A 1 376 ? 11.001 32.891 26.330 1.00 12.75 376 GLN A CA 1
ATOM 2996 C C . GLN A 1 376 ? 10.444 34.194 25.764 1.00 12.50 376 GLN A C 1
ATOM 2997 O O . GLN A 1 376 ? 10.179 35.123 26.527 1.00 13.57 376 GLN A O 1
ATOM 3003 N N . PRO A 1 377 ? 10.255 34.289 24.435 1.00 13.27 377 PRO A N 1
ATOM 3004 C CA . PRO A 1 377 ? 9.725 35.539 23.873 1.00 14.96 377 PRO A CA 1
ATOM 3005 C C . PRO A 1 377 ? 8.438 36.041 24.537 1.00 15.99 377 PRO A C 1
ATOM 3006 O O . PRO A 1 377 ? 8.235 37.248 24.677 1.00 17.15 377 PRO A O 1
ATOM 3010 N N . PHE A 1 378 ? 7.570 35.118 24.939 1.00 13.94 378 PHE A N 1
ATOM 3011 C CA . PHE A 1 378 ? 6.325 35.499 25.597 1.00 15.10 378 PHE A CA 1
ATOM 3012 C C . PHE A 1 378 ? 6.576 35.906 27.046 1.00 15.08 378 PHE A C 1
ATOM 3013 O O . PHE A 1 378 ? 5.998 36.872 27.536 1.00 16.47 378 PHE A O 1
ATOM 3021 N N . ALA A 1 379 ? 7.452 35.171 27.722 1.00 14.28 379 ALA A N 1
ATOM 3022 C CA . ALA A 1 379 ? 7.766 35.455 29.115 1.00 14.84 379 ALA A CA 1
ATOM 3023 C C . ALA A 1 379 ? 8.470 36.797 29.318 1.00 15.81 379 ALA A C 1
ATOM 3024 O O . ALA A 1 379 ? 8.194 37.489 30.295 1.00 18.33 379 ALA A O 1
ATOM 3026 N N . THR A 1 380 ? 9.369 37.178 28.411 1.00 14.37 380 THR A N 1
ATOM 3027 C CA . THR A 1 380 ? 10.064 38.458 28.563 1.00 14.45 380 THR A CA 1
ATOM 3028 C C . THR A 1 380 ? 9.252 39.636 28.019 1.00 15.80 380 THR A C 1
ATOM 3029 O O . THR A 1 380 ? 9.753 40.758 27.913 1.00 14.75 380 THR A O 1
ATOM 3033 N N . LYS A 1 381 ? 7.995 39.371 27.676 1.00 17.06 381 LYS A N 1
ATOM 3034 C CA . LYS A 1 381 ? 7.086 40.407 27.186 1.00 18.67 381 LYS A CA 1
ATOM 3035 C C . LYS A 1 381 ? 5.836 40.417 28.060 1.00 18.58 381 LYS A C 1
ATOM 3036 O O . LYS A 1 381 ? 4.766 40.864 27.641 1.00 19.88 381 LYS A O 1
ATOM 3042 N N . ASP A 1 382 ? 5.983 39.909 29.277 1.00 17.42 382 ASP A N 1
ATOM 3043 C CA . ASP A 1 382 ? 4.885 39.846 30.239 1.00 18.97 382 ASP A CA 1
ATOM 3044 C C . ASP A 1 382 ? 4.541 41.268 30.686 1.00 19.14 382 ASP A C 1
ATOM 3045 O O . ASP A 1 382 ? 5.349 41.931 31.334 1.00 16.81 382 ASP A O 1
ATOM 3050 N N . PRO A 1 383 ? 3.329 41.753 30.353 1.00 20.90 383 PRO A N 1
ATOM 3051 C CA . PRO A 1 383 ? 2.927 43.110 30.741 1.00 22.58 383 PRO A CA 1
ATOM 3052 C C . PRO A 1 383 ? 2.922 43.386 32.245 1.00 24.08 383 PRO A C 1
ATOM 3053 O O . PRO A 1 383 ? 2.909 44.544 32.665 1.00 24.79 383 PRO A O 1
ATOM 3057 N N . LYS A 1 384 ? 2.932 42.335 33.059 1.00 24.05 384 LYS A N 1
ATOM 3058 C CA . LYS A 1 384 ? 2.947 42.537 34.502 1.00 24.99 384 LYS A CA 1
ATOM 3059 C C . LYS A 1 384 ? 4.357 42.879 34.970 1.00 24.71 384 LYS A C 1
ATOM 3060 O O . LYS A 1 384 ? 4.569 43.259 36.122 1.00 25.60 384 LYS A O 1
ATOM 3066 N N . VAL A 1 385 ? 5.317 42.759 34.060 1.00 22.34 385 VAL A N 1
ATOM 3067 C CA . VAL A 1 385 ? 6.709 43.068 34.367 1.00 21.48 385 VAL A CA 1
ATOM 3068 C C . VAL A 1 385 ? 7.174 44.301 33.593 1.00 21.03 385 VAL A C 1
ATOM 3069 O O . VAL A 1 385 ? 7.712 45.246 34.170 1.00 21.37 385 VAL A O 1
ATOM 3073 N N . PHE A 1 386 ? 6.949 44.282 32.284 1.00 20.18 386 PHE A N 1
ATOM 3074 C CA . PHE A 1 386 ? 7.373 45.364 31.402 1.00 20.46 386 PHE A CA 1
ATOM 3075 C C . PHE A 1 386 ? 6.227 46.191 30.825 1.00 22.17 386 PHE A C 1
ATOM 3076 O O . PHE A 1 386 ? 5.263 45.643 30.296 1.00 22.33 386 PHE A O 1
ATOM 3084 N N . ASP A 1 387 ? 6.336 47.513 30.924 1.00 23.05 387 ASP A N 1
ATOM 3085 C CA . ASP A 1 387 ? 5.321 48.390 30.349 1.00 25.17 387 ASP A CA 1
ATOM 3086 C C . ASP A 1 387 ? 5.614 48.406 28.850 1.00 23.97 387 ASP A C 1
ATOM 3087 O O . ASP A 1 387 ? 6.777 48.339 28.453 1.00 23.08 387 ASP A O 1
ATOM 3092 N N . ARG A 1 388 ? 4.574 48.481 28.021 1.00 22.77 388 ARG A N 1
ATOM 3093 C CA . ARG A 1 388 ? 4.759 48.485 26.569 1.00 22.83 388 ARG A CA 1
ATOM 3094 C C . ARG A 1 388 ? 5.773 47.399 26.194 1.00 20.77 388 ARG A C 1
ATOM 3095 O O . ARG A 1 388 ? 6.787 47.670 25.551 1.00 19.46 388 ARG A O 1
ATOM 3103 N N . PRO A 1 389 ? 5.499 46.148 26.591 1.00 20.03 389 PRO A N 1
ATOM 3104 C CA . PRO A 1 389 ? 6.374 45.004 26.323 1.00 19.07 389 PRO A CA 1
ATOM 3105 C C . PRO A 1 389 ? 6.670 44.691 24.859 1.00 19.32 389 PRO A C 1
ATOM 3106 O O . PRO A 1 389 ? 7.715 44.125 24.548 1.00 17.82 389 PRO A O 1
ATOM 3110 N N . GLU A 1 390 ? 5.760 45.065 23.966 1.00 19.59 390 GLU A N 1
ATOM 3111 C CA . GLU A 1 390 ? 5.938 44.803 22.541 1.00 21.79 390 GLU A CA 1
ATOM 3112 C C . GLU A 1 390 ? 6.751 45.894 21.851 1.00 21.61 390 GLU A C 1
ATOM 3113 O O . GLU A 1 390 ? 7.071 45.784 20.666 1.00 21.24 390 GLU A O 1
ATOM 3119 N N . GLU A 1 391 ? 7.086 46.944 22.591 1.00 20.64 391 GLU A N 1
ATOM 3120 C CA . GLU A 1 391 ? 7.851 48.044 22.022 1.00 20.27 391 GLU A CA 1
ATOM 3121 C C . GLU A 1 391 ? 9.321 48.012 22.419 1.00 18.48 391 GLU A C 1
ATOM 3122 O O . GLU A 1 391 ? 9.668 47.604 23.525 1.00 17.82 391 GLU A O 1
ATOM 3128 N N . TYR A 1 392 ? 10.179 48.437 21.498 1.00 17.01 392 TYR A N 1
ATOM 3129 C CA . TYR A 1 392 ? 11.609 48.505 21.761 1.00 16.45 392 TYR A CA 1
ATOM 3130 C C . TYR A 1 392 ? 11.842 49.870 22.405 1.00 15.89 392 TYR A C 1
ATOM 3131 O O . TYR A 1 392 ? 11.750 50.903 21.738 1.00 17.32 392 TYR A O 1
ATOM 3140 N N . VAL A 1 393 ? 12.113 49.872 23.705 1.00 16.10 393 VAL A N 1
ATOM 3141 C CA . VAL A 1 393 ? 12.365 51.110 24.441 1.00 15.61 393 VAL A CA 1
ATOM 3142 C C . VAL A 1 393 ? 13.857 51.138 24.755 1.00 15.96 393 VAL A C 1
ATOM 3143 O O . VAL A 1 393 ? 14.319 50.498 25.697 1.00 14.66 393 VAL A O 1
ATOM 3147 N N . PRO A 1 394 ? 14.629 51.895 23.962 1.00 16.15 394 PRO A N 1
ATOM 3148 C CA . PRO A 1 394 ? 16.082 52.022 24.113 1.00 17.00 394 PRO A CA 1
ATOM 3149 C C . PRO A 1 394 ? 16.629 52.185 25.528 1.00 17.59 394 PRO A C 1
ATOM 3150 O O . PRO A 1 394 ? 17.590 51.515 25.901 1.00 16.79 394 PRO A O 1
ATOM 3154 N N . ASP A 1 395 ? 16.024 53.073 26.312 1.00 16.26 395 ASP A N 1
ATOM 3155 C CA . ASP A 1 395 ? 16.503 53.332 27.668 1.00 18.23 395 ASP A CA 1
ATOM 3156 C C . ASP A 1 395 ? 15.732 52.609 28.768 1.00 16.30 395 ASP A C 1
ATOM 3157 O O . ASP A 1 395 ? 15.750 53.027 29.928 1.00 16.29 395 ASP A O 1
ATOM 3162 N N . ARG A 1 396 ? 15.079 51.509 28.415 1.00 15.67 396 ARG A N 1
ATOM 3163 C CA . ARG A 1 396 ? 14.294 50.759 29.388 1.00 14.65 396 ARG A CA 1
ATOM 3164 C C . ARG A 1 396 ? 15.087 50.327 30.622 1.00 15.54 396 ARG A C 1
ATOM 3165 O O . ARG A 1 396 ? 14.542 50.258 31.722 1.00 16.10 396 ARG A O 1
ATOM 3173 N N . PHE A 1 397 ? 16.374 50.048 30.448 1.00 14.02 397 PHE A N 1
ATOM 3174 C CA . PHE A 1 397 ? 17.192 49.583 31.563 1.00 14.51 397 PHE A CA 1
ATOM 3175 C C . PHE A 1 397 ? 18.140 50.607 32.172 1.00 15.97 397 PHE A C 1
ATOM 3176 O O . PHE A 1 397 ? 19.022 50.252 32.951 1.00 18.06 397 PHE A O 1
ATOM 3184 N N . VAL A 1 398 ? 17.955 51.874 31.826 1.00 15.85 398 VAL A N 1
ATOM 3185 C CA . VAL A 1 398 ? 18.797 52.936 32.371 1.00 17.75 398 VAL A CA 1
ATOM 3186 C C . VAL A 1 398 ? 18.258 53.368 33.733 1.00 18.16 398 VAL A C 1
ATOM 3187 O O . VAL A 1 398 ? 17.050 53.359 33.961 1.00 19.58 398 VAL A O 1
ATOM 3191 N N . GLY A 1 399 ? 19.157 53.740 34.639 1.00 20.99 399 GLY A N 1
ATOM 3192 C CA . GLY A 1 399 ? 18.734 54.178 35.958 1.00 21.13 399 GLY A CA 1
ATOM 3193 C C . GLY A 1 399 ? 17.998 53.110 36.744 1.00 21.33 399 GLY A C 1
ATOM 3194 O O . GLY A 1 399 ? 18.446 51.966 36.809 1.00 22.48 399 GLY A O 1
ATOM 3195 N N . ASP A 1 400 ? 16.865 53.476 37.338 1.00 22.02 400 ASP A N 1
ATOM 3196 C CA . ASP A 1 400 ? 16.082 52.525 38.126 1.00 22.87 400 ASP A CA 1
ATOM 3197 C C . ASP A 1 400 ? 15.667 51.316 37.295 1.00 21.35 400 ASP A C 1
ATOM 3198 O O . ASP A 1 400 ? 15.445 50.231 37.835 1.00 20.35 400 ASP A O 1
ATOM 3203 N N . GLY A 1 401 ? 15.563 51.504 35.982 1.00 20.19 401 GLY A N 1
ATOM 3204 C CA . GLY A 1 401 ? 15.174 50.415 35.105 1.00 19.33 401 GLY A CA 1
ATOM 3205 C C . GLY A 1 401 ? 16.135 49.244 35.192 1.00 18.72 401 GLY A C 1
ATOM 3206 O O . GLY A 1 401 ? 15.805 48.123 34.799 1.00 18.92 401 GLY A O 1
ATOM 3207 N N . GLU A 1 402 ? 17.328 49.499 35.706 1.00 18.46 402 GLU A N 1
ATOM 3208 C CA . GLU A 1 402 ? 18.326 48.451 35.838 1.00 20.51 402 GLU A CA 1
ATOM 3209 C C . GLU A 1 402 ? 17.810 47.309 36.713 1.00 19.52 402 GLU A C 1
ATOM 3210 O O . GLU A 1 402 ? 18.256 46.167 36.585 1.00 19.03 402 GLU A O 1
ATOM 3216 N N . ALA A 1 403 ? 16.878 47.622 37.602 1.00 18.38 403 ALA A N 1
ATOM 3217 C CA . ALA A 1 403 ? 16.312 46.622 38.497 1.00 19.23 403 ALA A CA 1
ATOM 3218 C C . ALA A 1 403 ? 15.588 45.535 37.710 1.00 18.51 403 ALA A C 1
ATOM 3219 O O . ALA A 1 403 ? 15.417 44.413 38.196 1.00 19.40 403 ALA A O 1
ATOM 3221 N N . LEU A 1 404 ? 15.169 45.871 36.497 1.00 16.69 404 LEU A N 1
ATOM 3222 C CA . LEU A 1 404 ? 14.448 44.926 35.655 1.00 16.23 404 LEU A CA 1
ATOM 3223 C C . LEU A 1 404 ? 15.332 43.891 34.955 1.00 14.95 404 LEU A C 1
ATOM 3224 O O . LEU A 1 404 ? 14.822 43.032 34.247 1.00 14.59 404 LEU A O 1
ATOM 3229 N N . LEU A 1 405 ? 16.646 43.969 35.145 1.00 14.82 405 LEU A N 1
ATOM 3230 C CA . LEU A 1 405 ? 17.545 43.008 34.508 1.00 15.38 405 LEU A CA 1
ATOM 3231 C C . LEU A 1 405 ? 17.311 41.622 35.085 1.00 17.10 405 LEU A C 1
ATOM 3232 O O . LEU A 1 405 ? 17.731 40.614 34.512 1.00 17.02 405 LEU A O 1
ATOM 3237 N N . LYS A 1 406 ? 16.642 41.580 36.232 1.00 15.81 406 LYS A N 1
ATOM 3238 C CA . LYS A 1 406 ? 16.325 40.318 36.879 1.00 18.03 406 LYS A CA 1
ATOM 3239 C C . LYS A 1 406 ? 15.409 39.503 35.960 1.00 16.84 406 LYS A C 1
ATOM 3240 O O . LYS A 1 406 ? 15.307 38.280 36.094 1.00 15.62 406 LYS A O 1
ATOM 3246 N N . TYR A 1 407 ? 14.761 40.187 35.020 1.00 14.90 407 TYR A N 1
ATOM 3247 C CA . TYR A 1 407 ? 13.836 39.548 34.090 1.00 14.38 407 TYR A CA 1
ATOM 3248 C C . TYR A 1 407 ? 14.343 39.380 32.658 1.00 14.17 407 TYR A C 1
ATOM 3249 O O . TYR A 1 407 ? 13.572 39.012 31.773 1.00 15.18 407 TYR A O 1
ATOM 3258 N N . VAL A 1 408 ? 15.619 39.670 32.424 1.00 11.68 408 VAL A N 1
ATOM 3259 C CA . VAL A 1 408 ? 16.207 39.489 31.094 1.00 11.79 408 VAL A CA 1
ATOM 3260 C C . VAL A 1 408 ? 16.813 38.089 31.183 1.00 11.14 408 VAL A C 1
ATOM 3261 O O . VAL A 1 408 ? 17.776 37.867 31.916 1.00 11.93 408 VAL A O 1
ATOM 3265 N N . TRP A 1 409 ? 16.237 37.149 30.438 1.00 11.14 409 TRP A N 1
ATOM 3266 C CA . TRP A 1 409 ? 16.652 35.754 30.520 1.00 10.87 409 TRP A CA 1
ATOM 3267 C C . TRP A 1 409 ? 17.274 35.094 29.294 1.00 11.19 409 TRP A C 1
ATOM 3268 O O . TRP A 1 409 ? 17.272 33.863 29.191 1.00 10.68 409 TRP A O 1
ATOM 3279 N N . TRP A 1 410 ? 17.821 35.887 28.381 1.00 9.18 410 TRP A N 1
ATOM 3280 C CA . TRP A 1 410 ? 18.399 35.326 27.160 1.00 10.09 410 TRP A CA 1
ATOM 3281 C C . TRP A 1 410 ? 19.427 34.220 27.394 1.00 9.91 410 TRP A C 1
ATOM 3282 O O . TRP A 1 410 ? 19.554 33.307 26.576 1.00 8.63 410 TRP A O 1
ATOM 3293 N N . SER A 1 411 ? 20.151 34.302 28.509 1.00 10.00 411 SER A N 1
ATOM 3294 C CA . SER A 1 411 ? 21.210 33.338 28.830 1.00 9.33 411 SER A CA 1
ATOM 3295 C C . SER A 1 411 ? 20.762 32.115 29.623 1.00 10.26 411 SER A C 1
ATOM 3296 O O . SER A 1 411 ? 21.597 31.342 30.082 1.00 9.85 411 SER A O 1
ATOM 3299 N N . ASN A 1 412 ? 19.453 31.936 29.753 1.00 9.56 412 ASN A N 1
ATOM 3300 C CA . ASN A 1 412 ? 18.875 30.840 30.531 1.00 10.31 412 ASN A CA 1
ATOM 3301 C C . ASN A 1 412 ? 19.180 31.066 32.006 1.00 11.59 412 ASN A C 1
ATOM 3302 O O . ASN A 1 412 ? 19.604 30.164 32.735 1.00 11.31 412 ASN A O 1
ATOM 3307 N N . GLY A 1 413 ? 18.950 32.299 32.432 1.00 12.62 413 GLY A N 1
ATOM 3308 C CA . GLY A 1 413 ? 19.161 32.672 33.812 1.00 12.13 413 GLY A CA 1
ATOM 3309 C C . GLY A 1 413 ? 18.981 34.168 33.902 1.00 11.79 413 GLY A C 1
ATOM 3310 O O . GLY A 1 413 ? 18.978 34.841 32.871 1.00 11.52 413 GLY A O 1
ATOM 3311 N N . PRO A 1 414 ? 18.793 34.718 35.108 1.00 12.97 414 PRO A N 1
ATOM 3312 C CA . PRO A 1 414 ? 18.624 36.165 35.262 1.00 13.40 414 PRO A CA 1
ATOM 3313 C C . PRO A 1 414 ? 19.924 36.818 34.808 1.00 12.89 414 PRO A C 1
ATOM 3314 O O . PRO A 1 414 ? 21.007 36.278 35.049 1.00 12.68 414 PRO A O 1
ATOM 3318 N N . GLU A 1 415 ? 19.823 37.976 34.168 1.00 14.48 415 GLU A N 1
ATOM 3319 C CA . GLU A 1 415 ? 21.008 38.674 33.681 1.00 14.32 415 GLU A CA 1
ATOM 3320 C C . GLU A 1 415 ? 21.952 39.020 34.830 1.00 15.64 415 GLU A C 1
ATOM 3321 O O . GLU A 1 415 ? 23.154 39.178 34.630 1.00 15.66 415 GLU A O 1
ATOM 3327 N N . THR A 1 416 ? 21.399 39.117 36.034 1.00 16.56 416 THR A N 1
ATOM 3328 C CA . THR A 1 416 ? 22.177 39.464 37.216 1.00 19.04 416 THR A CA 1
ATOM 3329 C C . THR A 1 416 ? 22.973 38.298 37.803 1.00 20.63 416 THR A C 1
ATOM 3330 O O . THR A 1 416 ? 23.844 38.493 38.652 1.00 22.23 416 THR A O 1
ATOM 3334 N N . GLU A 1 417 ? 22.685 37.086 37.346 1.00 18.74 417 GLU A N 1
ATOM 3335 C CA . GLU A 1 417 ? 23.398 35.918 37.844 1.00 19.76 417 GLU A CA 1
ATOM 3336 C C . GLU A 1 417 ? 24.526 35.524 36.905 1.00 18.15 417 GLU A C 1
ATOM 3337 O O . GLU A 1 417 ? 24.510 35.868 35.727 1.00 16.85 417 GLU A O 1
ATOM 3343 N N . SER A 1 418 ? 25.511 34.810 37.440 1.00 17.65 418 SER A N 1
ATOM 3344 C CA . SER A 1 418 ? 26.661 34.385 36.652 1.00 18.13 418 SER A CA 1
ATOM 3345 C C . SER A 1 418 ? 26.630 32.887 36.375 1.00 15.46 418 SER A C 1
ATOM 3346 O O . SER A 1 418 ? 26.144 32.106 37.196 1.00 13.66 418 SER A O 1
ATOM 3349 N N . PRO A 1 419 ? 27.137 32.467 35.205 1.00 13.76 419 PRO A N 1
ATOM 3350 C CA . PRO A 1 419 ? 27.142 31.034 34.900 1.00 13.38 419 PRO A CA 1
ATOM 3351 C C . PRO A 1 419 ? 28.133 30.362 35.838 1.00 12.43 419 PRO A C 1
ATOM 3352 O O . PRO A 1 419 ? 29.159 30.947 36.191 1.00 11.57 419 PRO A O 1
ATOM 3356 N N . THR A 1 420 ? 27.830 29.134 36.237 1.00 12.24 420 THR A N 1
ATOM 3357 C CA . THR A 1 420 ? 28.696 28.398 37.147 1.00 12.65 420 THR A CA 1
ATOM 3358 C C . THR A 1 420 ? 28.659 26.926 36.771 1.00 12.01 420 THR A C 1
ATOM 3359 O O . THR A 1 420 ? 27.883 26.524 35.911 1.00 12.55 420 THR A O 1
ATOM 3363 N N . VAL A 1 421 ? 29.490 26.119 37.420 1.00 12.27 421 VAL A N 1
ATOM 3364 C CA . VAL A 1 421 ? 29.483 24.698 37.128 1.00 13.15 421 VAL A CA 1
ATOM 3365 C C . VAL A 1 421 ? 28.228 24.083 37.739 1.00 14.08 421 VAL A C 1
ATOM 3366 O O . VAL A 1 421 ? 27.833 22.979 37.377 1.00 15.35 421 VAL A O 1
ATOM 3370 N N . GLU A 1 422 ? 27.589 24.816 38.652 1.00 13.25 422 GLU A N 1
ATOM 3371 C CA . GLU A 1 422 ? 26.380 24.329 39.304 1.00 13.61 422 GLU A CA 1
ATOM 3372 C C . GLU A 1 422 ? 25.083 24.611 38.542 1.00 13.53 422 GLU A C 1
ATOM 3373 O O . GLU A 1 422 ? 24.062 23.984 38.818 1.00 14.67 422 GLU A O 1
ATOM 3379 N N . ASN A 1 423 ? 25.106 2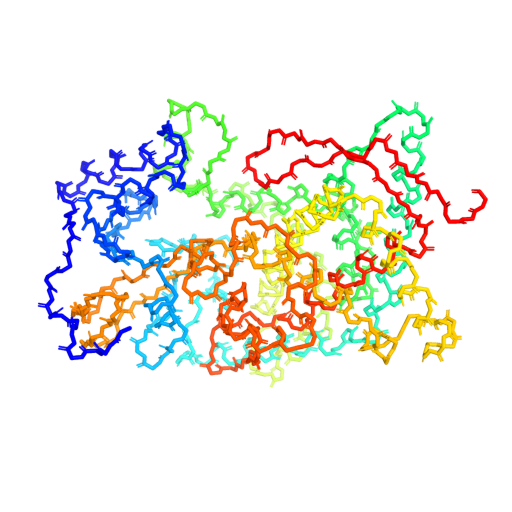5.542 37.590 1.00 10.82 423 ASN A N 1
ATOM 3380 C CA . ASN A 1 423 ? 23.891 25.831 36.834 1.00 9.92 423 ASN A CA 1
ATOM 3381 C C . ASN A 1 423 ? 24.049 25.569 35.340 1.00 8.84 423 ASN A C 1
ATOM 3382 O O . ASN A 1 423 ? 25.101 25.115 34.888 1.00 9.34 423 ASN A O 1
ATOM 3387 N N . LYS A 1 424 ? 22.989 25.839 34.586 1.00 8.14 424 LYS A N 1
ATOM 3388 C CA . LYS A 1 424 ? 22.998 25.633 33.142 1.00 8.23 424 LYS A CA 1
ATOM 3389 C C . LYS A 1 424 ? 22.873 26.948 32.382 1.00 9.54 424 LYS A C 1
ATOM 3390 O O . LYS A 1 424 ? 22.394 26.989 31.246 1.00 10.17 424 LYS A O 1
ATOM 3396 N N . GLN A 1 425 ? 23.309 28.029 33.016 1.00 8.48 425 GLN A N 1
ATOM 3397 C CA . GLN A 1 425 ? 23.271 29.336 32.374 1.00 9.17 425 GLN A CA 1
ATOM 3398 C C . GLN A 1 425 ? 24.416 29.418 31.364 1.00 8.54 425 GLN A C 1
ATOM 3399 O O . GLN A 1 425 ? 25.494 28.862 31.583 1.00 9.49 425 GLN A O 1
ATOM 3405 N N . CYS A 1 426 ? 24.171 30.102 30.252 1.00 8.12 426 CYS A N 1
ATOM 3406 C CA . CYS A 1 426 ? 25.169 30.256 29.193 1.00 9.75 426 CYS A CA 1
ATOM 3407 C C . CYS A 1 426 ? 26.578 30.530 29.723 1.00 9.60 426 CYS A C 1
ATOM 3408 O O . CYS A 1 426 ? 26.791 31.504 30.441 1.00 10.36 426 CYS A O 1
ATOM 3411 N N . ALA A 1 427 ? 27.536 29.677 29.361 1.00 8.95 427 ALA A N 1
ATOM 3412 C CA . ALA A 1 427 ? 28.916 29.841 29.822 1.00 9.88 427 ALA A CA 1
ATOM 3413 C C . ALA A 1 427 ? 29.552 31.135 29.325 1.00 11.38 427 ALA A C 1
ATOM 3414 O O . ALA A 1 427 ? 30.435 31.696 29.978 1.00 12.94 427 ALA A O 1
ATOM 3416 N N . GLY A 1 428 ? 29.114 31.606 28.165 1.00 9.90 428 GLY A N 1
ATOM 3417 C CA . GLY A 1 428 ? 29.688 32.827 27.629 1.00 12.47 428 GLY A CA 1
ATOM 3418 C C . GLY A 1 428 ? 28.857 34.075 27.851 1.00 11.84 428 GLY A C 1
ATOM 3419 O O . GLY A 1 428 ? 28.994 35.044 27.105 1.00 13.86 428 GLY A O 1
ATOM 3420 N N . LYS A 1 429 ? 28.011 34.069 28.880 1.00 13.19 429 LYS A N 1
ATOM 3421 C CA . LYS A 1 429 ? 27.142 35.210 29.167 1.00 13.38 429 LYS A CA 1
ATOM 3422 C C . LYS A 1 429 ? 27.815 36.581 29.089 1.00 13.89 429 LYS A C 1
ATOM 3423 O O . LYS A 1 429 ? 27.378 37.447 28.333 1.00 13.10 429 LYS A O 1
ATOM 3429 N N . ASP A 1 430 ? 28.867 36.789 29.876 1.00 12.77 430 ASP A N 1
ATOM 3430 C CA . ASP A 1 430 ? 29.545 38.089 29.870 1.00 14.78 430 ASP A CA 1
ATOM 3431 C C . ASP A 1 430 ? 30.211 38.398 28.538 1.00 12.88 430 ASP A C 1
ATOM 3432 O O . ASP A 1 430 ? 30.275 39.559 28.128 1.00 12.66 430 ASP A O 1
ATOM 3437 N N . PHE A 1 431 ? 30.708 37.362 27.869 1.00 10.71 431 PHE A N 1
ATOM 3438 C CA . PHE A 1 431 ? 31.362 37.523 26.574 1.00 12.44 431 PHE A CA 1
ATOM 3439 C C . PHE A 1 431 ? 30.368 38.053 25.537 1.00 12.41 431 PHE A C 1
ATOM 3440 O O . PHE A 1 431 ? 30.675 38.994 24.804 1.00 10.95 431 PHE A O 1
ATOM 3448 N N . VAL A 1 432 ? 29.169 37.476 25.471 1.00 11.49 432 VAL A N 1
ATOM 3449 C CA . VAL A 1 432 ? 28.223 37.969 24.469 1.00 10.54 432 VAL A CA 1
ATOM 3450 C C . VAL A 1 432 ? 27.770 39.395 24.759 1.00 11.26 432 VAL A C 1
ATOM 3451 O O . VAL A 1 432 ? 27.588 40.185 23.837 1.00 9.86 432 VAL A O 1
ATOM 3455 N N . VAL A 1 433 ? 27.574 39.726 26.032 1.00 10.84 433 VAL A N 1
ATOM 3456 C CA . VAL A 1 433 ? 27.158 41.079 26.386 1.00 11.36 433 VAL A CA 1
ATOM 3457 C C . VAL A 1 433 ? 28.257 42.055 25.983 1.00 11.06 433 VAL A C 1
ATOM 3458 O O . VAL A 1 433 ? 27.977 43.131 25.454 1.00 10.64 433 VAL A O 1
ATOM 3462 N N . LEU A 1 434 ? 29.511 41.676 26.217 1.00 10.46 434 LEU A N 1
ATOM 3463 C CA . LEU A 1 434 ? 30.621 42.539 25.846 1.00 10.27 434 LEU A CA 1
ATOM 3464 C C . LEU A 1 434 ? 30.714 42.728 24.335 1.00 10.42 434 LEU A C 1
ATOM 3465 O O . LEU A 1 434 ? 30.769 43.856 23.856 1.00 10.52 434 LEU A O 1
ATOM 3470 N N . ILE A 1 435 ? 30.719 41.640 23.572 1.00 10.20 435 ILE A N 1
ATOM 3471 C CA . ILE A 1 435 ? 30.856 41.803 22.127 1.00 10.46 435 ILE A CA 1
ATOM 3472 C C . ILE A 1 435 ? 29.671 42.490 21.461 1.00 10.97 435 ILE A C 1
ATOM 3473 O O . ILE A 1 435 ? 29.842 43.158 20.436 1.00 9.98 435 ILE A O 1
ATOM 3478 N N . THR A 1 436 ? 28.475 42.345 22.030 1.00 11.09 436 THR A N 1
ATOM 3479 C CA . THR A 1 436 ? 27.308 42.996 21.440 1.00 10.48 436 THR A CA 1
ATOM 3480 C C . THR A 1 436 ? 27.420 44.499 21.699 1.00 11.78 436 THR A C 1
ATOM 3481 O O . THR A 1 436 ? 27.047 45.309 20.850 1.00 11.86 436 THR A O 1
ATOM 3485 N N . ARG A 1 437 ? 27.943 44.870 22.867 1.00 10.26 437 ARG A N 1
ATOM 3486 C CA . ARG A 1 437 ? 28.156 46.282 23.179 1.00 10.69 437 ARG A CA 1
ATOM 3487 C C . ARG A 1 437 ? 29.237 46.801 22.225 1.00 10.29 437 ARG A C 1
ATOM 3488 O O . ARG A 1 437 ? 29.148 47.923 21.727 1.00 10.12 437 ARG A O 1
ATOM 3496 N N . LEU A 1 438 ? 30.260 45.983 21.969 1.00 9.97 438 LEU A N 1
ATOM 3497 C CA . LEU A 1 438 ? 31.332 46.382 21.058 1.00 9.53 438 LEU A CA 1
ATOM 3498 C C . LEU A 1 438 ? 30.798 46.572 19.639 1.00 10.82 438 LEU A C 1
ATOM 3499 O O . LEU A 1 438 ? 31.267 47.446 18.907 1.00 11.46 438 LEU A O 1
ATOM 3504 N N . PHE A 1 439 ? 29.817 45.757 19.251 1.00 10.01 439 PHE A N 1
ATOM 3505 C CA . PHE A 1 439 ? 29.214 45.869 17.920 1.00 11.65 439 PHE A CA 1
ATOM 3506 C C . PHE A 1 439 ? 28.587 47.257 17.780 1.00 11.57 439 PHE A C 1
ATOM 3507 O O . PHE A 1 439 ? 28.825 47.967 16.798 1.00 12.67 439 PHE A O 1
ATOM 3515 N N . VAL A 1 440 ? 27.792 47.641 18.774 1.00 11.33 440 VAL A N 1
ATOM 3516 C CA . VAL A 1 440 ? 27.134 48.942 18.765 1.00 11.98 440 VAL A CA 1
ATOM 3517 C C . VAL A 1 440 ? 28.161 50.069 18.820 1.00 12.78 440 VAL A C 1
ATOM 3518 O O . VAL A 1 440 ? 28.035 51.073 18.114 1.00 13.33 440 VAL A O 1
ATOM 3522 N N . ILE A 1 441 ? 29.182 49.897 19.655 1.00 11.81 441 ILE A N 1
ATOM 3523 C CA . ILE A 1 441 ? 30.240 50.891 19.790 1.00 13.27 441 ILE A CA 1
ATOM 3524 C C . ILE A 1 441 ? 30.999 51.113 18.482 1.00 14.78 441 ILE A C 1
ATOM 3525 O O . ILE A 1 441 ? 31.208 52.256 18.066 1.00 14.04 441 ILE A O 1
ATOM 3530 N N . GLU A 1 442 ? 31.412 50.033 17.828 1.00 13.78 442 GLU A N 1
ATOM 3531 C CA . GLU A 1 442 ? 32.146 50.170 16.575 1.00 15.97 442 GLU A CA 1
ATOM 3532 C C . GLU A 1 442 ? 31.284 50.825 15.504 1.00 15.95 442 GLU A C 1
ATOM 3533 O O . GLU A 1 442 ? 31.774 51.610 14.690 1.00 17.28 442 GLU A O 1
ATOM 3539 N N . LEU A 1 443 ? 29.995 50.517 15.523 1.00 15.93 443 LEU A N 1
ATOM 3540 C CA . LEU A 1 443 ? 29.068 51.084 14.557 1.00 18.35 443 LEU A CA 1
ATOM 3541 C C . LEU A 1 443 ? 29.005 52.606 14.698 1.00 17.88 443 LEU A C 1
ATOM 3542 O O . LEU A 1 443 ? 29.094 53.336 13.708 1.00 18.38 443 LEU A O 1
ATOM 3547 N N . PHE A 1 444 ? 28.871 53.086 15.930 1.00 15.64 444 PHE A N 1
ATOM 3548 C CA . PHE A 1 444 ? 28.762 54.521 16.148 1.00 16.18 444 PHE A CA 1
ATOM 3549 C C . PHE A 1 444 ? 30.052 55.314 16.268 1.00 16.92 444 PHE A C 1
ATOM 3550 O O . PHE A 1 444 ? 30.021 56.542 16.369 1.00 18.47 444 PHE A O 1
ATOM 3558 N N . ARG A 1 445 ? 31.189 54.631 16.250 1.00 17.46 445 ARG A N 1
ATOM 3559 C CA . ARG A 1 445 ? 32.458 55.347 16.278 1.00 19.11 445 ARG A CA 1
ATOM 3560 C C . ARG A 1 445 ? 32.697 55.755 14.827 1.00 20.22 445 ARG A C 1
ATOM 3561 O O . ARG A 1 445 ? 33.315 56.780 14.540 1.00 20.35 445 ARG A O 1
ATOM 3569 N N . ARG A 1 446 ? 32.178 54.940 13.913 1.00 18.79 446 ARG A N 1
ATOM 3570 C CA . ARG A 1 446 ? 32.355 55.174 12.485 1.00 20.24 446 ARG A CA 1
ATOM 3571 C C . ARG A 1 446 ? 31.222 55.949 11.809 1.00 19.14 446 ARG A C 1
ATOM 3572 O O . ARG A 1 446 ? 31.468 56.753 10.906 1.00 18.71 446 ARG A O 1
ATOM 3580 N N . TYR A 1 447 ? 29.988 55.713 12.245 1.00 17.46 447 TYR A N 1
ATOM 3581 C CA . TYR A 1 447 ? 28.833 56.366 11.639 1.00 17.06 447 TYR A CA 1
ATOM 3582 C C . TYR A 1 447 ? 27.987 57.190 12.593 1.00 16.86 447 TYR A C 1
ATOM 3583 O O . TYR A 1 447 ? 27.904 56.896 13.788 1.00 16.21 447 TYR A O 1
ATOM 3592 N N . ASP A 1 448 ? 27.348 58.221 12.047 1.00 15.80 448 ASP A N 1
ATOM 3593 C CA . ASP A 1 448 ? 26.464 59.072 12.828 1.00 16.71 448 ASP A CA 1
ATOM 3594 C C . ASP A 1 448 ? 25.069 58.460 12.814 1.00 16.29 448 ASP A C 1
ATOM 3595 O O . ASP A 1 448 ? 24.317 58.578 13.780 1.00 16.91 448 ASP A O 1
ATOM 3600 N N . SER A 1 449 ? 24.727 57.809 11.705 1.00 16.63 449 SER A N 1
ATOM 3601 C CA . SER A 1 449 ? 23.412 57.198 11.556 1.00 17.88 449 SER A CA 1
ATOM 3602 C C . SER A 1 449 ? 23.416 56.217 10.390 1.00 17.37 449 SER A C 1
ATOM 3603 O O . SER A 1 449 ? 24.394 56.117 9.652 1.00 17.34 449 SER A O 1
ATOM 3606 N N . PHE A 1 450 ? 22.319 55.487 10.231 1.00 19.21 450 PHE A N 1
ATOM 3607 C CA . PHE A 1 450 ? 22.202 54.531 9.142 1.00 18.75 450 PHE A CA 1
ATOM 3608 C C . PHE A 1 450 ? 20.742 54.177 8.898 1.00 19.87 450 PHE A C 1
ATOM 3609 O O . PHE A 1 450 ? 19.882 54.405 9.755 1.00 18.28 450 PHE A O 1
ATOM 3617 N N . GLU A 1 451 ? 20.466 53.651 7.710 1.00 20.00 451 GLU A N 1
ATOM 3618 C CA . GLU A 1 451 ? 19.120 53.244 7.340 1.00 21.39 451 GLU A CA 1
ATOM 3619 C C . GLU A 1 451 ? 19.163 51.811 6.846 1.00 20.68 451 GLU A C 1
ATOM 3620 O O . GLU A 1 451 ? 20.161 51.376 6.272 1.00 17.93 451 GLU A O 1
ATOM 3626 N N . ILE A 1 452 ? 18.076 51.083 7.066 1.00 20.92 452 ILE A N 1
ATOM 3627 C CA . ILE A 1 452 ? 18.005 49.689 6.658 1.00 22.42 452 ILE A CA 1
ATOM 3628 C C . ILE A 1 452 ? 16.650 49.319 6.070 1.00 23.76 452 ILE A C 1
ATOM 3629 O O . ILE A 1 452 ? 15.690 50.088 6.142 1.00 23.38 452 ILE A O 1
ATOM 3634 N N . GLU A 1 453 ? 16.600 48.132 5.477 1.00 23.97 453 GLU A N 1
ATOM 3635 C CA . GLU A 1 453 ? 15.378 47.574 4.918 1.00 27.34 453 GLU A CA 1
ATOM 3636 C C . GLU A 1 453 ? 15.388 46.130 5.406 1.00 27.73 453 GLU A C 1
ATOM 3637 O O . GLU A 1 453 ? 16.451 45.513 5.510 1.00 24.32 453 GLU A O 1
ATOM 3643 N N . LEU A 1 454 ? 14.213 45.600 5.721 1.00 30.28 454 LEU A N 1
ATOM 3644 C CA . LEU A 1 454 ? 14.105 44.242 6.237 1.00 34.84 454 LEU A CA 1
ATOM 3645 C C . LEU A 1 454 ? 13.507 43.260 5.241 1.00 37.89 454 LEU A C 1
ATOM 3646 O O . LEU A 1 454 ? 12.564 43.584 4.521 1.00 37.04 454 LEU A O 1
ATOM 3651 N N . GLY A 1 455 ? 14.064 42.054 5.215 1.00 41.31 455 GLY A N 1
ATOM 3652 C CA . GLY A 1 455 ? 13.576 41.029 4.312 1.00 46.81 455 GLY A CA 1
ATOM 3653 C C . GLY A 1 455 ? 12.999 39.856 5.077 1.00 50.25 455 GLY A C 1
ATOM 3654 O O . GLY A 1 455 ? 13.264 39.691 6.270 1.00 51.08 455 GLY A O 1
ATOM 3655 N N . GLU A 1 456 ? 12.205 39.037 4.393 1.00 53.68 456 GLU A N 1
ATOM 3656 C CA . GLU A 1 456 ? 11.588 37.876 5.020 1.00 56.62 456 GLU A CA 1
ATOM 3657 C C . GLU A 1 456 ? 12.531 36.678 4.999 1.00 57.91 456 GLU A C 1
ATOM 3658 O O . GLU A 1 456 ? 12.670 36.002 3.979 1.00 58.26 456 GLU A O 1
ATOM 3664 N N . SER A 1 457 ? 13.177 36.423 6.132 1.00 59.08 457 SER A N 1
ATOM 3665 C CA . SER A 1 457 ? 14.106 35.305 6.253 1.00 60.04 457 SER A CA 1
ATOM 3666 C C . SER A 1 457 ? 13.593 34.298 7.277 1.00 60.55 457 SER A C 1
ATOM 3667 O O . SER A 1 457 ? 12.944 34.667 8.257 1.00 60.67 457 SER A O 1
ATOM 3670 N N . PRO A 1 458 ? 13.878 33.005 7.058 1.00 60.87 458 PRO A N 1
ATOM 3671 C CA . PRO A 1 458 ? 13.445 31.938 7.965 1.00 60.88 458 PRO A CA 1
ATOM 3672 C C . PRO A 1 458 ? 14.247 31.862 9.266 1.00 60.52 458 PRO A C 1
ATOM 3673 O O . PRO A 1 458 ? 13.677 31.756 10.353 1.00 60.73 458 PRO A O 1
ATOM 3677 N N . LEU A 1 459 ? 15.570 31.921 9.148 1.00 59.47 459 LEU A N 1
ATOM 3678 C CA . LEU A 1 459 ? 16.446 31.842 10.311 1.00 58.53 459 LEU A CA 1
ATOM 3679 C C . LEU A 1 459 ? 16.867 33.212 10.841 1.00 57.01 459 LEU A C 1
ATOM 3680 O O . LEU A 1 459 ? 18.046 33.571 10.790 1.00 57.38 459 LEU A O 1
ATOM 3685 N N . GLY A 1 460 ? 15.901 33.971 11.351 1.00 54.82 460 GLY A N 1
ATOM 3686 C CA . GLY A 1 460 ? 16.200 35.284 11.893 1.00 51.20 460 GLY A CA 1
ATOM 3687 C C . GLY A 1 460 ? 15.633 36.437 11.087 1.00 48.43 460 GLY A C 1
ATOM 3688 O O . GLY A 1 460 ? 14.555 36.330 10.501 1.00 48.69 460 GLY A O 1
ATOM 3689 N N . ALA A 1 461 ? 16.362 37.548 11.064 1.00 44.90 461 ALA A N 1
ATOM 3690 C CA . ALA A 1 461 ? 15.939 38.733 10.327 1.00 40.98 461 ALA A CA 1
ATOM 3691 C C . ALA A 1 461 ? 16.970 39.092 9.264 1.00 37.46 461 ALA A C 1
ATOM 3692 O O . ALA A 1 461 ? 18.165 39.167 9.553 1.00 37.41 461 ALA A O 1
ATOM 3694 N N . ALA A 1 462 ? 16.504 39.301 8.035 1.00 32.81 462 ALA A N 1
ATOM 3695 C CA . ALA A 1 462 ? 17.387 39.668 6.933 1.00 28.32 462 ALA A CA 1
ATOM 3696 C C . ALA A 1 462 ? 17.500 41.186 6.918 1.00 25.29 462 ALA A C 1
ATOM 3697 O O . ALA A 1 462 ? 16.525 41.883 6.651 1.00 23.32 462 ALA A O 1
ATOM 3699 N N . VAL A 1 463 ? 18.694 41.693 7.202 1.00 22.12 463 VAL A N 1
ATOM 3700 C CA . VAL A 1 463 ? 18.911 43.132 7.246 1.00 20.00 463 VAL A CA 1
ATOM 3701 C C . VAL A 1 463 ? 19.795 43.639 6.114 1.00 20.77 463 VAL A C 1
ATOM 3702 O O . VAL A 1 463 ? 20.876 43.107 5.873 1.00 19.28 463 VAL A O 1
ATOM 3706 N N . THR A 1 464 ? 19.322 44.672 5.422 1.00 19.64 464 THR A N 1
ATOM 3707 C CA . THR A 1 464 ? 20.081 45.272 4.331 1.00 19.50 464 THR A CA 1
ATOM 3708 C C . THR A 1 464 ? 20.273 46.759 4.619 1.00 18.30 464 THR A C 1
ATOM 3709 O O . THR A 1 464 ? 19.315 47.467 4.926 1.00 17.73 464 THR A O 1
ATOM 3713 N N . LEU A 1 465 ? 21.516 47.222 4.544 1.00 16.58 465 LEU A N 1
ATOM 3714 C CA . LEU A 1 465 ? 21.812 48.631 4.778 1.00 17.80 465 LEU A CA 1
ATOM 3715 C C . LEU A 1 465 ? 21.475 49.409 3.510 1.00 18.67 465 LEU A C 1
ATOM 3716 O O . LEU A 1 465 ? 21.815 48.979 2.407 1.00 18.02 465 LEU A O 1
ATOM 3721 N N . THR A 1 466 ? 20.795 50.542 3.665 1.00 19.75 466 THR A N 1
ATOM 3722 C CA . THR A 1 466 ? 20.429 51.367 2.520 1.00 20.61 466 THR A CA 1
ATOM 3723 C C . THR A 1 466 ? 21.126 52.722 2.573 1.00 21.56 466 THR A C 1
ATOM 3724 O O . THR A 1 466 ? 21.095 53.485 1.607 1.00 21.05 466 THR A O 1
ATOM 3728 N N . PHE A 1 467 ? 21.744 53.022 3.711 1.00 21.42 467 PHE A N 1
ATOM 3729 C CA . PHE A 1 467 ? 22.485 54.269 3.864 1.00 22.82 467 PHE A CA 1
ATOM 3730 C C . PHE A 1 467 ? 23.342 54.250 5.120 1.00 22.84 467 PHE A C 1
ATOM 3731 O O . PHE A 1 467 ? 22.956 53.685 6.146 1.00 20.71 467 PHE A O 1
ATOM 3739 N N . LEU A 1 468 ? 24.518 54.862 5.015 1.00 22.27 468 LEU A N 1
ATOM 3740 C CA . LEU A 1 468 ? 25.461 54.948 6.120 1.00 22.62 468 LEU A CA 1
ATOM 3741 C C . LEU A 1 468 ? 26.049 56.353 6.162 1.00 24.13 468 LEU A C 1
ATOM 3742 O O . LEU A 1 468 ? 26.795 56.739 5.262 1.00 25.67 468 LEU A O 1
ATOM 3747 N N . LYS A 1 469 ? 25.707 57.120 7.194 1.00 22.76 469 LYS A N 1
ATOM 3748 C CA . LYS A 1 469 ? 26.237 58.473 7.332 1.00 22.63 469 LYS A CA 1
ATOM 3749 C C . LYS A 1 469 ? 27.549 58.426 8.104 1.00 22.13 469 LYS A C 1
ATOM 3750 O O . LYS A 1 469 ? 27.562 58.138 9.297 1.00 20.36 469 LYS A O 1
ATOM 3756 N N . ARG A 1 470 ? 28.652 58.714 7.421 1.00 21.92 470 ARG A N 1
ATOM 3757 C CA . ARG A 1 470 ? 29.962 58.691 8.056 1.00 24.01 470 ARG A CA 1
ATOM 3758 C C . ARG A 1 470 ? 30.141 59.792 9.088 1.00 24.82 470 ARG A C 1
ATOM 3759 O O . ARG A 1 470 ? 29.624 60.896 8.932 1.00 24.78 470 ARG A O 1
ATOM 3767 N N . ALA A 1 471 ? 30.881 59.481 10.147 1.00 24.59 471 ALA A N 1
ATOM 3768 C CA . ALA A 1 471 ? 31.145 60.447 11.201 1.00 27.16 471 ALA A CA 1
ATOM 3769 C C . ALA A 1 471 ? 32.175 61.456 10.703 1.00 29.04 471 ALA A C 1
ATOM 3770 O O . ALA A 1 471 ? 32.115 62.637 11.043 1.00 28.88 471 ALA A O 1
ATOM 3772 N N . SER A 1 472 ? 33.114 60.984 9.889 1.00 31.86 472 SER A N 1
ATOM 3773 C CA . SER A 1 472 ? 34.159 61.846 9.342 1.00 36.13 472 SER A CA 1
ATOM 3774 C C . SER A 1 472 ? 34.536 61.465 7.914 1.00 37.67 472 SER A C 1
ATOM 3775 O O . SER A 1 472 ? 34.597 60.282 7.570 1.00 37.72 472 SER A O 1
ATOM 3778 N N . ILE A 1 473 ? 34.792 62.480 7.093 1.00 39.64 473 ILE A N 1
ATOM 3779 C CA . ILE A 1 473 ? 35.164 62.285 5.697 1.00 40.65 473 ILE A CA 1
ATOM 3780 C C . ILE A 1 473 ? 34.007 61.693 4.894 1.00 42.02 473 ILE A C 1
ATOM 3781 O O . ILE A 1 473 ? 33.828 60.455 4.894 1.00 43.28 473 ILE A O 1
#

Organism: Parthenium argentatum (NCBI:txid35935)

B-factor: mean 20.9, std 9.71, range [6.14, 67.36]

CATH classification: 1.10.630.10

Sequence (473 aa):
MDPSSKPLREIPGSYGIPFFQPIKDRLEYFYGTGGRDEYFRSRMQKYQSTVFRANMPPGPFVSSNPKVIVLLDAKSFPILFDVSKVEKKDLFTGTYMPSTKLTGGYRVLSYLDPSEPRHAQLKNLLFFMLKNSSNRVIPQFETTYTELFEGLEAELAKNGKAAFNDVGEQAAFRFLGRAYFNSNPEETKLGTSAPTLISSWVLFNLAPTLDLGLPWFLQEPLLHTFRLPAFLIKSTYNKLYDYFQSVATPVMEQAEKLGVPKDEAVHNILFAVCFNTFGGVKILFPNTLKWIGLAGENLHTQLAEEIRGAIKSYGDGNVTLEAIEQMPLTKSVVYESLRIEPPVPPQYGKAKSNFTIESHDATFEVKKGEMLFGYQPFATKDPKVFDRPEEYVPDRFVGDGEALLKYVWWSNGPETESPTVENKQCAGKDFVVLITRLFVIELFRRYDSFEIELGESPLGAAVTLTFLKRASI

Foldseek 3Di:
DPVVQFAADAAADDEPDQQPSLVVLVCCQQPNPPHVVCSQVVVCVVVVHQWHWYFAPLGDPQAPGRIAIEHQAQQFQLVLFDLVFWWQAQALPHRHFFDCLLLVNDDALLRDGLVDLVVQLLLVLVLCLLVVLVVVQQVLLLVLVVVLVVVQVVCCVVPLKGWCQLSVLLSQLQSCCCRRQVDRCLVDPCNSCLVVLLVVSVCLGCQLRARQPDDCVVSCPPRRHDHDDSVVSVVSVVVLLVVQLPRVVVSLVVSVVSVHHSSSSSSNVSCCVSPVRSLLCSFQQQLLVVQQQVVDLVLLQVQLCLLVVLCVPVVVNGDDPRSLVSRLLLLLSSLLSCLQDQSDFKGKTFGQAWDWGDHPRHIYIDGHGHMYMYGRNSHSQHCVQDPPSNDRDSNCCGDPSVVSQQRRQSQPGRLPDADHSNTSGHSCSVVVSVSSSSSSSSLSPFFSHWHWDWDDGRNHITIMTSDTHGPPD

Solvent-accessible surface area: 20318 Å² total; per-residue (Å²): 139,85,83,102,59,13,57,120,141,156,7,34,23,84,48,46,114,115,106,110,42,4,47,118,11,10,62,68,19,12,70,26,129,58,30,84,73,52,3,0,100,34,33,49,104,143,59,143,14,30,0,0,47,4,2,8,6,0,0,19,125,7,2,121,72,17,86,1,1,0,0,3,3,9,101,4,0,47,18,1,35,50,37,86,79,0,49,14,90,49,5,75,20,2,16,11,34,8,38,44,163,7,7,35,55,63,78,1,18,20,5,4,8,31,96,34,105,76,2,33,39,1,6,62,0,15,56,62,4,32,145,57,0,53,134,58,5,21,66,41,0,43,65,0,1,47,66,8,6,88,40,2,36,63,66,23,96,166,97,45,105,1,49,6,36,101,56,6,24,58,0,2,4,24,3,1,2,30,0,4,18,103,20,30,2,58,146,52,213,8,26,83,46,2,13,93,22,2,40,44,0,31,50,36,2,33,0,3,32,40,40,52,61,71,59,148,116,83,0,14,79,92,8,0,24,122,102,41,58,18,156,108,5,110,76,28,12,54,111,0,28,82,10,0,88,76,28,0,63,56,0,16,80,46,0,96,163,59,48,1,71,85,64,13,0,1,15,5,0,0,4,8,1,0,24,59,24,2,22,20,13,46,51,9,5,6,3,1,2,22,48,1,14,105,40,28,102,111,9,2,74,98,0,9,124,27,0,79,17,6,10,140,72,134,6,128,40,95,9,40,96,115,0,3,95,82,0,68,24,0,47,2,0,0,26,0,0,0,0,7,50,4,13,77,39,57,13,14,0,76,4,85,53,103,25,72,11,36,2,35,80,6,22,5,77,0,113,150,44,38,32,0,1,0,14,0,16,42,1,0,59,9,102,140,33,1,106,124,20,123,88,31,20,30,81,26,8,58,51,143,16,106,78,49,13,108,56,0,4,26,3,22,3,17,12,93,91,68,16,49,40,117,27,32,6,46,21,15,13,94,18,26,10,34,2,0,21,0,1,1,0,12,4,0,90,58,0,49,5,5,112,30,69,85,41,188,38,88,84,37,17,30,1,25,4,40,110,17,94,110,34,82,117

InterPro domains:
  IPR001128 Cytochrome P450 [PF00067] (301-401)
  IPR002403 Cytochrome P450, E-class, group IV [PR00465] (327-343)
  IPR002403 Cytochrome P450, E-class, group IV [PR00465] (380-398)
  IPR002403 Cytochrome P450, E-class, group IV [PR00465] (426-444)
  IPR036396 Cytochrome P450 superfamily [G3DSA:1.10.630.10] (1-473)
  IPR036396 Cytochrome P450 superfamily [SSF48264] (7-455)

Radius of gyration: 22.41 Å; Cα contacts (8 Å, |Δi|>4): 796; chains: 1; bounding box: 55×53×54 Å